Protein AF-A0A7S0A3Y8-F1 (afdb_monomer_lite)

pLDDT: mean 80.81, std 15.22, range [41.09, 98.12]

Foldseek 3Di:
DLVLVVLLVLCCCQQPVLLVVLLVCCLVVCVPVVVNVVVVVVVVVCLVPVLLPQLCVLVVVLVVLVQCLPLVSVLQSNLFLVAQFLAQVSLLSVLQVVDLVSQLSNVQVNLVVVQKHFQDSVVSSVVSNQQHDPSGGPDGSVVSSVVSVPDPRIGHDPPPAQADPVRAGWDWPTQPSNDQQPVAAQPADVVPNHHPSNRRDRQQRHSWTWIARPVVRGIHTPDRSCDPVPPPVVSVPPPVPPPPPDDPVVVVVVVVCVVCVVVSVVVVVVSSVVRSLSSCSSHPVNPVSSVVSSVVSNVSSVVSSVVSVVVPVPDDPVVVVVSSVVVVVVVCCVVCCPPPVVVVVVVVVVVVVVVVVVVVCVVVVVCPPPPPDDPDPPDPDPPPPPPPDDDDDDDDDDDDDPDDDDDDDDD

Structure (mmCIF, N/CA/C/O backbone):
data_AF-A0A7S0A3Y8-F1
#
_entry.id   AF-A0A7S0A3Y8-F1
#
loop_
_atom_sit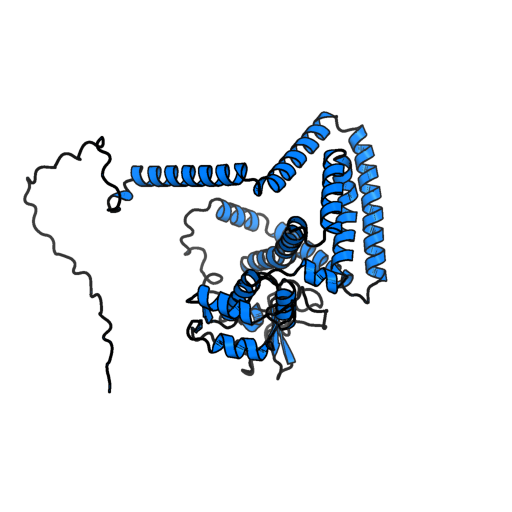e.group_PDB
_atom_site.id
_atom_site.type_symbol
_atom_site.label_atom_id
_atom_site.label_alt_id
_atom_site.label_comp_id
_atom_site.label_asym_id
_atom_site.label_entity_id
_atom_site.label_seq_id
_atom_site.pdbx_PDB_ins_code
_atom_site.Cartn_x
_atom_site.Cartn_y
_atom_site.Cartn_z
_atom_site.occupancy
_atom_site.B_iso_or_equiv
_atom_site.auth_seq_id
_atom_site.auth_comp_id
_atom_site.auth_asym_id
_atom_site.auth_atom_id
_atom_site.pdbx_PDB_model_num
ATOM 1 N N . PHE A 1 1 ? -15.590 -16.090 -10.989 1.00 58.88 1 PHE A N 1
ATOM 2 C CA . PHE A 1 1 ? -15.394 -14.821 -11.718 1.00 58.88 1 PHE A CA 1
ATOM 3 C C . PHE A 1 1 ? -15.429 -13.534 -10.873 1.00 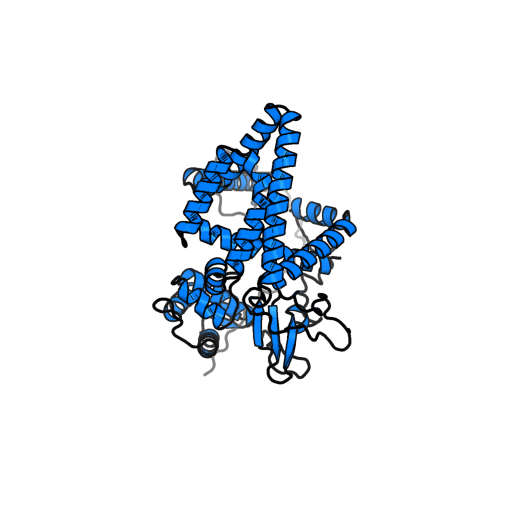58.88 1 PHE A C 1
ATOM 5 O O . PHE A 1 1 ? -14.377 -12.964 -10.626 1.00 58.88 1 PHE A O 1
ATOM 12 N N . TYR A 1 2 ? -16.585 -12.988 -10.438 1.00 64.12 2 TYR A N 1
ATOM 13 C CA . TYR A 1 2 ? -16.594 -11.677 -9.736 1.00 64.12 2 TYR A CA 1
ATOM 14 C C . TYR A 1 2 ? -15.811 -11.693 -8.420 1.00 64.12 2 TYR A C 1
ATOM 16 O O . TYR A 1 2 ? -15.168 -10.700 -8.068 1.00 64.12 2 TYR A O 1
ATOM 24 N N . GLU A 1 3 ? -15.870 -12.814 -7.703 1.00 66.25 3 GLU A N 1
ATOM 25 C CA . GLU A 1 3 ? -15.057 -13.030 -6.513 1.00 66.25 3 GLU A CA 1
ATOM 26 C C . GLU A 1 3 ? -13.569 -12.997 -6.879 1.00 66.25 3 GLU A C 1
ATOM 28 O O . GLU A 1 3 ? -12.853 -12.186 -6.296 1.00 66.25 3 GLU A O 1
ATOM 33 N N . ASP A 1 4 ? -13.141 -13.717 -7.919 1.00 67.00 4 ASP A N 1
ATOM 34 C CA . ASP A 1 4 ? -11.750 -13.752 -8.402 1.00 67.00 4 ASP A CA 1
ATOM 35 C C . ASP A 1 4 ? -11.247 -12.386 -8.865 1.00 67.00 4 ASP A C 1
ATOM 37 O O . ASP A 1 4 ? -10.203 -11.927 -8.411 1.00 67.00 4 ASP A O 1
ATOM 41 N N . ALA A 1 5 ? -12.025 -11.652 -9.663 1.00 68.38 5 ALA A N 1
ATOM 42 C CA . ALA A 1 5 ? -11.670 -10.301 -10.090 1.00 68.38 5 ALA A CA 1
ATOM 43 C C . ALA A 1 5 ? -11.571 -9.332 -8.896 1.00 68.38 5 ALA A C 1
ATOM 45 O O . ALA A 1 5 ? -10.719 -8.439 -8.859 1.00 68.38 5 ALA A O 1
ATOM 46 N N . SER A 1 6 ? -12.435 -9.493 -7.888 1.00 69.44 6 SER A N 1
ATOM 47 C CA . SER A 1 6 ? -12.376 -8.688 -6.666 1.00 69.44 6 SER A CA 1
ATOM 48 C C . SER A 1 6 ? -11.183 -9.054 -5.781 1.00 69.44 6 SER A C 1
ATOM 50 O O . SER A 1 6 ? -10.576 -8.155 -5.191 1.00 69.44 6 SER A O 1
ATOM 52 N N . GLN A 1 7 ? -10.821 -10.339 -5.731 1.00 69.56 7 GLN A N 1
ATOM 53 C CA . GLN A 1 7 ? -9.646 -10.852 -5.039 1.00 69.56 7 GLN A CA 1
ATOM 54 C C . GLN A 1 7 ? -8.373 -10.376 -5.731 1.00 69.56 7 GLN A C 1
ATOM 56 O O . GLN A 1 7 ? -7.539 -9.775 -5.063 1.00 69.56 7 GLN A O 1
ATOM 61 N N . LEU A 1 8 ? -8.264 -10.514 -7.055 1.00 73.94 8 LEU A N 1
ATOM 62 C CA . LEU A 1 8 ? -7.146 -10.009 -7.849 1.00 73.94 8 LEU A CA 1
ATOM 63 C C . LEU A 1 8 ? -7.009 -8.498 -7.678 1.00 73.94 8 LEU A C 1
ATOM 65 O O . LEU A 1 8 ? -5.931 -8.001 -7.373 1.00 73.94 8 LEU A O 1
ATOM 69 N N . LYS A 1 9 ? -8.110 -7.745 -7.772 1.00 78.38 9 LYS A N 1
ATOM 70 C CA . LYS A 1 9 ? -8.096 -6.303 -7.504 1.00 78.38 9 LYS A CA 1
ATOM 71 C C . LYS A 1 9 ? -7.597 -5.999 -6.093 1.00 78.38 9 LYS A C 1
ATOM 73 O O . LYS A 1 9 ? -6.804 -5.075 -5.917 1.00 78.38 9 LYS A O 1
ATOM 78 N N . ALA A 1 10 ? -8.082 -6.717 -5.082 1.00 71.00 10 ALA A N 1
ATOM 79 C CA . ALA A 1 10 ? -7.643 -6.529 -3.706 1.00 71.00 10 ALA A CA 1
ATOM 80 C C . ALA A 1 10 ? -6.162 -6.893 -3.539 1.00 71.00 10 ALA A C 1
ATOM 82 O O . ALA A 1 10 ? -5.443 -6.151 -2.879 1.00 71.00 10 ALA A O 1
ATOM 83 N N . MET A 1 11 ? -5.695 -7.966 -4.170 1.00 71.44 11 MET A N 1
ATOM 84 C CA . MET A 1 11 ? -4.308 -8.414 -4.154 1.00 71.44 11 MET A CA 1
ATOM 85 C C . MET A 1 11 ? -3.406 -7.387 -4.841 1.00 71.44 11 MET A C 1
ATOM 87 O O . MET A 1 11 ? -2.488 -6.875 -4.211 1.00 71.44 11 MET A O 1
ATOM 91 N N . VAL A 1 12 ? -3.711 -6.983 -6.073 1.00 76.81 12 VAL A N 1
ATOM 92 C CA . VAL A 1 12 ? -2.942 -5.981 -6.825 1.00 76.81 12 VAL A CA 1
ATOM 93 C C . VAL A 1 12 ? -2.920 -4.642 -6.089 1.00 76.81 12 VAL A C 1
ATOM 95 O O . VAL A 1 12 ? -1.854 -4.056 -5.891 1.00 76.81 12 VAL A O 1
ATOM 98 N N . LEU A 1 13 ? -4.074 -4.156 -5.620 1.00 76.56 13 LEU A N 1
ATOM 99 C CA . LEU A 1 13 ? -4.125 -2.879 -4.911 1.00 76.56 13 LEU A CA 1
ATOM 100 C C . LEU A 1 13 ? -3.394 -2.943 -3.567 1.00 76.56 13 LEU A C 1
ATOM 102 O O . LEU A 1 13 ? -2.586 -2.064 -3.281 1.00 76.56 13 LEU A O 1
ATOM 106 N N . ASN A 1 14 ? -3.665 -3.953 -2.738 1.00 72.12 14 ASN A N 1
ATOM 107 C CA . ASN A 1 14 ? -3.136 -4.022 -1.373 1.00 72.12 14 ASN A CA 1
ATOM 108 C C . ASN A 1 14 ? -1.689 -4.512 -1.304 1.00 72.12 14 ASN A C 1
ATOM 110 O O . ASN A 1 14 ? -0.964 -4.062 -0.420 1.00 72.12 14 ASN A O 1
ATOM 114 N N . CYS A 1 15 ? -1.258 -5.385 -2.216 1.00 73.44 15 CYS A N 1
ATOM 115 C CA . CYS A 1 15 ? 0.090 -5.958 -2.202 1.00 73.44 15 CYS A CA 1
ATOM 116 C C . CYS A 1 15 ? 1.084 -5.159 -3.044 1.00 73.44 15 CYS A C 1
ATOM 118 O O . CYS A 1 15 ? 2.253 -5.100 -2.676 1.00 73.44 15 CYS A O 1
ATOM 120 N N . PHE A 1 16 ? 0.643 -4.523 -4.136 1.00 78.19 16 PHE A N 1
ATOM 121 C CA . PHE A 1 16 ? 1.543 -3.794 -5.036 1.00 78.19 16 PHE A CA 1
ATOM 122 C C . PHE A 1 16 ? 1.280 -2.298 -5.027 1.00 78.19 16 PHE A C 1
ATOM 124 O O . PHE A 1 16 ? 2.162 -1.523 -4.662 1.00 78.19 16 PHE A O 1
ATOM 131 N N . ALA A 1 17 ? 0.068 -1.870 -5.390 1.00 80.50 17 ALA A N 1
ATOM 132 C CA . ALA A 1 17 ? -0.193 -0.451 -5.618 1.00 80.50 17 ALA A CA 1
ATOM 133 C C . ALA A 1 17 ? 0.019 0.378 -4.345 1.00 80.50 17 ALA A C 1
ATOM 135 O O . ALA A 1 17 ? 0.693 1.402 -4.380 1.00 80.50 17 ALA A O 1
ATOM 136 N N . TRP A 1 18 ? -0.510 -0.067 -3.205 1.00 80.56 18 TRP A N 1
ATOM 137 C CA . TRP A 1 18 ? -0.393 0.668 -1.949 1.00 80.56 18 TRP A CA 1
ATOM 138 C C . TRP A 1 18 ? 1.040 0.727 -1.391 1.00 80.56 18 TRP A C 1
ATOM 140 O O . TRP A 1 18 ? 1.461 1.824 -1.006 1.00 80.56 18 TRP A O 1
ATOM 150 N N . PRO A 1 19 ? 1.823 -0.371 -1.368 1.00 82.88 19 PRO A N 1
ATOM 151 C CA . PRO A 1 19 ? 3.247 -0.299 -1.048 1.00 82.88 19 PRO A CA 1
ATOM 152 C C . PRO A 1 19 ? 4.027 0.615 -1.991 1.00 82.88 19 PRO A C 1
ATOM 154 O O . PRO A 1 19 ? 4.775 1.461 -1.512 1.00 82.88 19 PRO A O 1
ATOM 157 N N . LEU A 1 20 ? 3.791 0.540 -3.305 1.00 85.12 20 LEU A N 1
ATOM 158 C CA . LEU A 1 20 ? 4.441 1.424 -4.281 1.00 85.12 20 LEU A CA 1
ATOM 159 C C . LEU A 1 20 ? 4.079 2.895 -4.061 1.00 85.12 20 LEU A C 1
ATOM 161 O O . LEU A 1 20 ? 4.954 3.755 -4.086 1.00 85.12 20 LEU A O 1
ATOM 165 N N . VAL A 1 21 ? 2.809 3.193 -3.781 1.00 83.88 21 VAL A N 1
ATOM 166 C CA . VAL A 1 21 ? 2.352 4.545 -3.428 1.00 83.88 21 VAL A CA 1
ATOM 167 C C . VAL A 1 21 ? 3.024 5.025 -2.140 1.00 83.88 21 VAL A C 1
ATOM 169 O O . VAL A 1 21 ? 3.420 6.185 -2.052 1.00 83.88 21 VAL A O 1
ATOM 172 N N . SER A 1 22 ? 3.194 4.144 -1.153 1.00 84.31 22 SER A N 1
ATOM 173 C CA . SER A 1 22 ? 3.863 4.474 0.112 1.00 84.31 22 SER A CA 1
ATOM 174 C C . SER A 1 22 ? 5.348 4.766 -0.099 1.00 84.31 22 SER A C 1
ATOM 176 O O . SER A 1 22 ? 5.819 5.812 0.345 1.00 84.31 22 SER A O 1
ATOM 178 N N . ILE A 1 23 ? 6.045 3.916 -0.861 1.00 89.12 23 ILE A N 1
ATOM 179 C CA . ILE A 1 23 ? 7.435 4.116 -1.295 1.00 89.12 23 ILE A CA 1
ATOM 180 C C . ILE A 1 23 ? 7.566 5.448 -2.038 1.00 89.12 23 ILE A C 1
ATOM 182 O O . ILE A 1 23 ? 8.423 6.265 -1.711 1.00 89.12 23 ILE A O 1
ATOM 186 N N . PHE A 1 24 ? 6.673 5.714 -2.991 1.00 89.00 24 PHE A N 1
ATOM 187 C CA . PHE A 1 24 ? 6.660 6.956 -3.755 1.00 89.00 24 PHE A CA 1
ATOM 188 C C . PHE A 1 24 ? 6.501 8.184 -2.852 1.00 89.00 24 PHE A C 1
ATOM 190 O O . PHE A 1 24 ? 7.293 9.121 -2.937 1.00 89.00 24 PHE A O 1
ATOM 197 N N . PHE A 1 25 ? 5.520 8.184 -1.944 1.00 85.31 25 PHE A N 1
ATOM 198 C CA . PHE A 1 25 ? 5.345 9.286 -0.999 1.00 85.31 25 PHE A CA 1
ATOM 199 C C . PHE A 1 25 ? 6.532 9.432 -0.051 1.00 85.31 25 PHE A C 1
ATOM 201 O O . PHE A 1 25 ? 6.882 10.560 0.291 1.00 85.31 25 PHE A O 1
ATOM 208 N N . TYR A 1 26 ? 7.157 8.328 0.357 1.00 86.69 26 TYR A N 1
ATOM 209 C CA . TYR A 1 26 ? 8.360 8.344 1.179 1.00 86.69 26 TYR A CA 1
ATOM 210 C C . TYR A 1 26 ? 9.498 9.092 0.471 1.00 86.69 26 TYR A C 1
ATOM 212 O O . TYR A 1 26 ? 10.024 10.054 1.035 1.00 86.69 26 TYR A O 1
ATOM 220 N N . ILE A 1 27 ? 9.780 8.736 -0.788 1.00 90.00 27 ILE A N 1
ATOM 221 C CA . ILE A 1 27 ? 10.789 9.381 -1.646 1.00 90.00 27 ILE A CA 1
ATOM 222 C C . ILE A 1 27 ? 10.461 10.865 -1.856 1.00 90.00 27 ILE A C 1
ATOM 224 O O . ILE A 1 27 ? 11.283 11.736 -1.595 1.00 90.00 27 ILE A O 1
ATOM 228 N N . VAL A 1 28 ? 9.236 11.184 -2.284 1.00 85.44 28 VAL A N 1
ATOM 229 C CA . VAL A 1 28 ? 8.835 12.571 -2.590 1.00 85.44 28 VAL A CA 1
ATOM 230 C C . VAL A 1 28 ? 8.834 13.457 -1.341 1.00 85.44 28 VAL A C 1
ATOM 232 O O . VAL A 1 28 ? 9.020 14.668 -1.438 1.00 85.44 28 VAL A O 1
ATOM 235 N N . SER A 1 29 ? 8.642 12.870 -0.158 1.00 81.94 29 SER A N 1
ATOM 236 C CA . SER A 1 29 ? 8.718 13.591 1.116 1.00 81.94 29 SER A CA 1
ATOM 237 C C . SER A 1 29 ? 10.141 13.797 1.647 1.00 81.94 29 SER A C 1
ATOM 239 O O . SER A 1 29 ? 10.277 14.377 2.721 1.00 81.94 29 SER A O 1
ATOM 241 N N . TRP A 1 30 ? 11.177 13.344 0.923 1.00 88.88 30 TRP A N 1
ATOM 242 C CA . TRP A 1 30 ? 12.592 13.471 1.300 1.00 88.88 30 TRP A CA 1
ATOM 243 C C . TRP A 1 30 ? 12.917 12.928 2.698 1.00 88.88 30 TRP A C 1
ATOM 245 O O . TRP A 1 30 ? 13.796 13.437 3.389 1.00 88.88 30 TRP A O 1
ATOM 255 N N . ARG A 1 31 ? 12.205 11.878 3.129 1.00 86.06 31 ARG A N 1
ATOM 256 C CA . ARG A 1 31 ? 12.408 11.268 4.454 1.00 86.06 31 ARG A CA 1
ATOM 257 C C . ARG A 1 31 ? 13.789 10.643 4.614 1.00 86.06 31 ARG A C 1
ATOM 259 O O . ARG A 1 31 ? 14.403 10.800 5.661 1.00 86.06 31 ARG A O 1
ATOM 266 N N . ASP A 1 32 ? 14.267 9.982 3.567 1.00 90.75 32 ASP A N 1
ATOM 267 C CA . ASP A 1 32 ? 15.661 9.570 3.417 1.00 90.75 32 ASP A CA 1
ATOM 268 C C . ASP A 1 32 ? 16.270 10.431 2.306 1.00 90.75 32 ASP A C 1
ATOM 270 O O . ASP A 1 32 ? 15.974 10.251 1.117 1.00 90.75 32 ASP A O 1
ATOM 274 N N . PHE A 1 33 ? 17.080 11.412 2.706 1.00 90.44 33 PHE A N 1
ATOM 275 C CA . PHE A 1 33 ? 17.728 12.340 1.783 1.00 90.44 33 PHE A CA 1
ATOM 276 C C . PHE A 1 33 ? 18.646 11.607 0.797 1.00 90.44 33 PHE A C 1
ATOM 278 O O . PHE A 1 33 ? 18.674 11.956 -0.384 1.00 90.44 33 PHE A O 1
ATOM 285 N N . ALA A 1 34 ? 19.346 10.558 1.238 1.00 93.50 34 ALA A N 1
ATOM 286 C CA . ALA A 1 34 ? 20.261 9.802 0.389 1.00 93.50 34 ALA A CA 1
ATOM 287 C C . ALA A 1 34 ? 19.489 8.996 -0.664 1.00 93.50 34 ALA A C 1
ATOM 289 O O . ALA A 1 34 ? 19.817 9.048 -1.846 1.00 93.50 34 ALA A 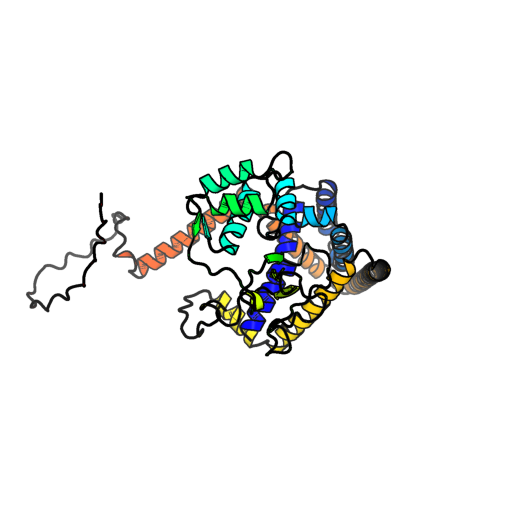O 1
ATOM 290 N N . LEU A 1 35 ? 18.413 8.310 -0.264 1.00 92.62 35 LEU A N 1
ATOM 291 C CA . LEU A 1 35 ? 17.559 7.573 -1.202 1.00 92.62 35 LEU A CA 1
ATOM 292 C C . LEU A 1 35 ? 16.905 8.505 -2.231 1.00 92.62 35 LEU A C 1
ATOM 294 O O . LEU A 1 35 ? 16.888 8.205 -3.424 1.00 92.62 35 LEU A O 1
ATOM 298 N N . SER A 1 36 ? 16.377 9.639 -1.770 1.00 91.94 36 SER A N 1
ATOM 299 C CA . SER A 1 36 ? 15.648 10.587 -2.619 1.00 91.94 36 SER A CA 1
ATOM 300 C C . SER A 1 36 ? 16.576 11.296 -3.607 1.00 91.94 36 SER A C 1
ATOM 302 O O . SER A 1 36 ? 16.244 11.416 -4.786 1.00 91.94 36 SER A O 1
ATOM 304 N N . SER A 1 37 ? 17.769 11.699 -3.159 1.00 89.00 37 SER A N 1
ATOM 305 C CA . SER A 1 37 ? 18.792 12.287 -4.033 1.00 89.00 37 SER A CA 1
ATOM 306 C C . SER A 1 37 ? 19.358 11.274 -5.031 1.00 89.00 37 SER A C 1
ATOM 308 O O . SER A 1 37 ? 19.509 11.620 -6.199 1.00 89.00 37 SER A O 1
ATOM 310 N N . ALA A 1 38 ? 19.588 10.018 -4.629 1.00 92.56 38 ALA A N 1
ATOM 311 C CA . ALA A 1 38 ? 20.020 8.957 -5.540 1.00 92.56 38 ALA A CA 1
ATOM 312 C C . ALA A 1 38 ? 18.974 8.664 -6.627 1.00 92.56 38 ALA A C 1
ATOM 314 O O . ALA A 1 38 ? 19.322 8.544 -7.799 1.00 92.56 38 ALA A O 1
ATOM 315 N N . LEU A 1 39 ? 17.688 8.605 -6.264 1.00 92.19 39 LEU A N 1
ATOM 316 C CA . LEU A 1 39 ? 16.588 8.451 -7.220 1.00 92.19 39 LEU A CA 1
ATOM 317 C C . LEU A 1 39 ? 16.474 9.637 -8.175 1.00 92.19 39 LEU A C 1
ATOM 319 O O . LEU A 1 39 ? 16.239 9.436 -9.363 1.00 92.19 39 LEU A O 1
ATOM 323 N N . LEU A 1 40 ? 16.662 10.860 -7.677 1.00 88.38 40 LEU A N 1
ATOM 324 C CA . LEU A 1 40 ? 16.666 12.056 -8.513 1.00 88.38 40 LEU A CA 1
ATOM 325 C C . LEU A 1 40 ? 17.863 12.066 -9.472 1.00 88.38 40 LEU A C 1
ATOM 327 O O . LEU A 1 40 ? 17.689 12.348 -10.653 1.00 88.38 40 LEU A O 1
ATOM 331 N N . ALA A 1 41 ? 19.060 11.723 -8.993 1.00 91.88 41 ALA A N 1
ATOM 332 C CA . ALA A 1 41 ? 20.259 11.612 -9.818 1.00 91.88 41 ALA A CA 1
ATOM 333 C C . ALA A 1 41 ? 20.112 10.514 -10.882 1.00 91.88 41 ALA A C 1
ATOM 335 O O . ALA A 1 41 ? 20.428 10.744 -12.048 1.00 91.88 41 ALA A O 1
ATOM 336 N N . TYR A 1 42 ? 19.566 9.354 -10.509 1.00 92.62 42 TYR A N 1
ATOM 337 C CA . TYR A 1 42 ? 19.230 8.294 -11.455 1.00 92.62 42 TYR A CA 1
ATOM 338 C C . TYR A 1 42 ? 18.193 8.763 -12.482 1.00 92.62 42 TYR A C 1
ATOM 340 O O . TYR A 1 42 ? 18.364 8.530 -13.674 1.00 92.62 42 TYR A O 1
ATOM 348 N N . TRP A 1 43 ? 17.143 9.463 -12.044 1.00 88.88 43 TRP A N 1
ATOM 349 C CA . TRP A 1 43 ? 16.135 10.022 -12.940 1.00 88.88 43 TRP A CA 1
ATOM 350 C C . TRP A 1 43 ? 16.755 11.014 -13.937 1.00 88.88 43 TRP A C 1
ATOM 352 O O . TRP A 1 43 ? 16.463 10.955 -15.126 1.00 88.88 43 TRP A O 1
ATOM 362 N N . LEU A 1 44 ? 17.664 11.884 -13.485 1.00 88.88 44 LEU A N 1
ATOM 363 C CA . LEU A 1 44 ? 18.415 12.789 -14.360 1.00 88.88 44 LEU A CA 1
ATOM 364 C C . LEU A 1 44 ? 19.301 12.025 -15.353 1.00 88.88 44 LEU A C 1
ATOM 366 O O . LEU A 1 44 ? 19.311 12.361 -16.535 1.00 88.88 44 LEU A O 1
ATOM 370 N N . ALA A 1 45 ? 19.996 10.978 -14.903 1.00 91.19 45 ALA A N 1
ATOM 371 C CA . ALA A 1 45 ? 20.772 10.111 -15.786 1.00 91.19 45 ALA A CA 1
ATOM 372 C C . ALA A 1 45 ? 19.876 9.437 -16.836 1.00 91.19 45 ALA A C 1
ATOM 374 O O . ALA A 1 45 ? 20.245 9.376 -18.003 1.00 91.19 45 ALA A O 1
ATOM 375 N N . PHE A 1 46 ? 18.673 9.008 -16.459 1.00 88.00 46 PHE A N 1
ATOM 376 C CA . PHE A 1 46 ? 17.692 8.459 -17.390 1.00 88.00 46 PHE A CA 1
ATOM 377 C C . PHE A 1 46 ? 17.210 9.497 -18.419 1.00 88.00 46 PHE A C 1
ATOM 379 O O . PHE A 1 46 ? 17.113 9.181 -19.603 1.00 88.00 46 PHE A O 1
ATOM 386 N N . CYS A 1 47 ? 16.982 10.748 -18.013 1.00 83.94 47 CYS A N 1
ATOM 387 C CA . CYS A 1 47 ? 16.648 11.827 -18.948 1.00 83.94 47 CYS A CA 1
ATOM 388 C C . CYS A 1 47 ? 17.766 12.085 -19.977 1.00 83.94 47 CYS A C 1
ATOM 390 O O . CYS A 1 47 ? 17.476 12.414 -21.126 1.00 83.94 47 CYS A O 1
ATOM 392 N N . LEU A 1 48 ? 19.034 11.939 -19.576 1.00 88.44 48 LEU A N 1
ATOM 393 C CA . LEU A 1 48 ? 20.200 12.125 -20.450 1.00 88.44 48 LEU A CA 1
ATOM 394 C C . LEU A 1 48 ? 20.486 10.888 -21.321 1.00 88.44 48 LEU A C 1
ATOM 396 O O . LEU A 1 48 ? 20.860 11.015 -22.489 1.00 88.44 48 LEU A O 1
ATOM 400 N N . TRP A 1 49 ? 20.273 9.692 -20.773 1.00 90.75 49 TRP A N 1
ATOM 401 C CA . TRP A 1 49 ? 20.564 8.401 -21.397 1.00 90.75 49 TRP A CA 1
ATOM 402 C C . TRP A 1 49 ? 19.382 7.435 -21.228 1.00 90.75 49 TRP A C 1
ATOM 404 O O . TRP A 1 49 ? 19.438 6.492 -20.437 1.00 90.75 49 TRP A O 1
ATOM 414 N N . PRO A 1 50 ? 18.298 7.623 -21.998 1.00 86.06 50 PRO A N 1
ATOM 415 C CA . PRO A 1 50 ? 17.069 6.847 -21.829 1.00 86.06 50 PRO A CA 1
ATOM 416 C C . PRO A 1 50 ? 17.227 5.365 -22.169 1.00 86.06 50 PRO A C 1
ATOM 418 O O . PRO A 1 50 ? 16.434 4.546 -21.710 1.00 86.06 50 PRO A O 1
ATOM 421 N N . TYR A 1 51 ? 18.283 5.016 -22.906 1.00 86.00 51 TYR A N 1
ATOM 422 C CA . TYR A 1 51 ? 18.650 3.628 -23.171 1.00 86.00 51 TYR A CA 1
ATOM 423 C C . TYR A 1 51 ? 19.160 2.878 -21.928 1.00 86.00 51 TYR A C 1
ATOM 425 O O . TYR A 1 51 ? 19.432 1.689 -21.967 1.00 86.00 51 TYR A O 1
ATOM 433 N N . LEU A 1 52 ? 19.340 3.561 -20.795 1.00 90.50 52 LEU A N 1
ATOM 434 C CA . LEU A 1 52 ? 19.675 2.899 -19.537 1.00 90.50 52 LEU A CA 1
ATOM 435 C C . LEU A 1 52 ? 18.438 2.376 -18.804 1.00 90.50 52 LEU A C 1
ATOM 437 O O . LEU A 1 52 ? 18.594 1.639 -17.833 1.00 90.50 52 LEU A O 1
ATOM 441 N N . LEU A 1 53 ? 17.215 2.713 -19.228 1.00 88.12 53 LEU A N 1
ATOM 442 C CA . LEU A 1 53 ? 16.007 2.322 -18.495 1.00 88.12 53 LEU A CA 1
ATOM 443 C C . LEU A 1 53 ? 15.796 0.819 -18.486 1.00 88.12 53 LEU A C 1
ATOM 445 O O . LEU A 1 53 ? 15.781 0.212 -17.419 1.00 88.12 53 LEU A O 1
ATOM 449 N N . LEU A 1 54 ? 15.638 0.228 -19.671 1.00 89.00 54 LEU A N 1
ATOM 450 C CA . LEU A 1 54 ? 15.311 -1.185 -19.811 1.00 89.00 54 LEU A CA 1
ATOM 451 C C . LEU A 1 54 ? 16.361 -2.079 -19.124 1.00 89.00 54 LEU A C 1
ATOM 453 O O . LEU A 1 54 ? 15.962 -2.940 -18.338 1.00 89.00 54 LEU A O 1
ATOM 457 N N . PRO A 1 55 ? 17.678 -1.836 -19.285 1.00 94.94 55 PRO A N 1
ATOM 458 C CA . PRO A 1 55 ? 18.703 -2.651 -18.656 1.00 94.94 55 PRO A CA 1
ATOM 459 C C . PRO A 1 55 ? 18.749 -2.465 -17.141 1.00 94.94 55 PRO A C 1
ATOM 461 O O . PRO A 1 55 ? 19.144 -3.381 -16.435 1.00 94.94 55 PRO A O 1
ATOM 464 N N . THR A 1 56 ? 18.334 -1.319 -16.595 1.00 94.88 56 THR A N 1
ATOM 465 C CA . THR A 1 56 ? 18.388 -1.082 -15.140 1.00 94.88 56 THR A CA 1
ATOM 466 C C . THR A 1 56 ? 17.125 -1.517 -14.393 1.00 94.88 56 THR A C 1
ATOM 468 O O . THR A 1 56 ? 17.163 -1.593 -13.165 1.00 94.88 56 THR A O 1
ATOM 471 N N . LEU A 1 57 ? 16.030 -1.869 -15.080 1.00 91.50 57 LEU A N 1
ATOM 472 C CA . LEU A 1 57 ? 14.794 -2.336 -14.430 1.00 91.50 57 LEU A CA 1
ATOM 473 C C . LEU A 1 57 ? 15.004 -3.548 -13.497 1.00 91.50 57 LEU A C 1
ATOM 475 O O . LEU A 1 57 ? 14.535 -3.486 -12.356 1.00 91.50 57 LEU A O 1
ATOM 479 N N . PRO A 1 58 ? 15.730 -4.619 -13.887 1.00 95.19 58 PRO A N 1
ATOM 480 C CA . PRO A 1 58 ? 15.988 -5.733 -12.972 1.00 95.19 58 PRO A CA 1
ATOM 481 C C . PRO A 1 58 ? 16.810 -5.318 -11.742 1.00 95.19 58 PRO A C 1
ATOM 483 O O . PRO A 1 58 ? 16.513 -5.758 -10.627 1.00 95.19 58 PRO A O 1
ATOM 486 N N . LEU A 1 59 ? 17.797 -4.425 -11.910 1.00 95.00 59 LEU A N 1
ATOM 487 C CA . LEU A 1 59 ? 18.576 -3.870 -10.794 1.00 95.00 59 LEU A CA 1
ATOM 488 C C . LEU A 1 59 ? 17.702 -3.060 -9.836 1.00 95.00 59 LEU A C 1
ATOM 490 O O . LEU A 1 59 ? 17.891 -3.157 -8.627 1.00 95.00 59 LEU A O 1
ATOM 494 N N . TRP A 1 60 ? 16.719 -2.309 -10.340 1.00 93.56 60 TRP A N 1
ATOM 495 C CA . TRP A 1 60 ? 15.739 -1.626 -9.492 1.00 93.56 60 TRP A CA 1
ATOM 496 C C . TRP A 1 60 ? 14.895 -2.602 -8.683 1.00 93.56 60 TRP A C 1
ATOM 498 O O . TRP A 1 60 ? 14.684 -2.378 -7.491 1.00 93.56 60 TRP A O 1
ATOM 508 N N . GLY A 1 61 ? 14.457 -3.702 -9.300 1.00 91.31 61 GLY A N 1
ATOM 509 C CA . GLY A 1 61 ? 13.786 -4.791 -8.592 1.00 91.31 61 GLY A CA 1
ATOM 510 C C . GLY A 1 61 ? 14.649 -5.338 -7.452 1.00 91.31 61 GLY A C 1
ATOM 511 O O . GLY A 1 61 ? 14.200 -5.385 -6.306 1.00 91.31 61 GLY A O 1
ATOM 512 N N . ALA A 1 62 ? 15.914 -5.663 -7.738 1.00 94.38 62 ALA A N 1
ATOM 513 C CA . ALA A 1 62 ? 16.871 -6.143 -6.740 1.00 94.38 62 ALA A CA 1
ATOM 514 C C . ALA A 1 62 ? 17.131 -5.113 -5.626 1.00 94.38 62 ALA A C 1
ATOM 516 O O . ALA A 1 62 ? 17.119 -5.464 -4.447 1.00 94.38 62 ALA A O 1
ATOM 517 N N . PHE A 1 63 ? 17.307 -3.839 -5.980 1.00 94.94 63 PHE A N 1
ATOM 518 C CA . PHE A 1 63 ? 17.518 -2.744 -5.037 1.00 94.94 63 PHE A CA 1
ATOM 519 C C . PHE A 1 63 ? 16.345 -2.596 -4.064 1.00 94.94 63 PHE A C 1
ATOM 521 O O . PHE A 1 63 ? 16.550 -2.536 -2.849 1.00 94.94 63 PHE A O 1
ATOM 528 N N . TRP A 1 64 ? 15.110 -2.567 -4.576 1.00 92.62 64 TRP A N 1
ATOM 529 C CA . TRP A 1 64 ? 13.923 -2.451 -3.731 1.00 92.62 64 TRP A CA 1
ATOM 530 C C . TRP A 1 64 ? 13.712 -3.693 -2.871 1.00 92.62 64 TRP A C 1
ATOM 532 O O . TRP A 1 64 ? 13.409 -3.549 -1.691 1.00 92.62 64 TRP A O 1
ATOM 542 N N . LEU A 1 65 ? 13.932 -4.898 -3.406 1.00 91.56 65 LEU A N 1
ATOM 543 C CA . LEU A 1 65 ? 13.876 -6.136 -2.621 1.00 91.56 65 LEU A CA 1
ATOM 544 C C . LEU A 1 65 ? 14.901 -6.130 -1.483 1.00 91.56 65 LEU A C 1
ATOM 546 O O . LEU A 1 65 ? 14.549 -6.417 -0.340 1.00 91.56 65 LEU A O 1
ATOM 550 N N . HIS A 1 66 ? 16.136 -5.715 -1.766 1.00 93.88 66 HIS A N 1
ATOM 551 C CA . HIS A 1 66 ? 17.181 -5.573 -0.758 1.00 93.88 66 HIS A CA 1
ATOM 552 C C . HIS A 1 66 ? 16.791 -4.560 0.328 1.00 93.88 66 HIS A C 1
ATOM 554 O O . HIS A 1 66 ? 16.913 -4.845 1.519 1.00 93.88 66 HIS A O 1
ATOM 560 N N . ARG A 1 67 ? 16.252 -3.396 -0.060 1.00 92.94 67 ARG A N 1
ATOM 561 C CA . ARG A 1 67 ? 15.768 -2.380 0.890 1.00 92.94 67 ARG A CA 1
ATOM 562 C C . ARG A 1 67 ? 14.578 -2.860 1.721 1.00 92.94 67 ARG A C 1
ATOM 564 O O . ARG A 1 67 ? 14.505 -2.527 2.898 1.00 92.94 67 ARG A O 1
ATOM 571 N N . LEU A 1 68 ? 13.672 -3.640 1.134 1.00 90.25 68 LEU A N 1
ATOM 572 C CA . LEU A 1 68 ? 12.511 -4.210 1.823 1.00 90.25 68 LEU A CA 1
ATOM 573 C C . LEU A 1 68 ? 12.871 -5.383 2.750 1.00 90.25 68 LEU A C 1
ATOM 575 O O . LEU A 1 68 ? 12.061 -5.727 3.611 1.00 90.25 68 LEU A O 1
ATOM 579 N N . ARG A 1 69 ? 14.053 -5.991 2.592 1.00 90.56 69 ARG A N 1
ATOM 580 C CA . ARG A 1 69 ? 14.557 -7.060 3.469 1.00 90.56 69 ARG A CA 1
ATOM 581 C C . ARG A 1 69 ? 15.036 -6.532 4.826 1.00 90.56 69 ARG A C 1
ATOM 583 O O . ARG A 1 69 ? 14.901 -7.229 5.830 1.00 90.56 69 ARG A O 1
ATOM 590 N N . ASP A 1 70 ? 15.566 -5.310 4.882 1.00 90.62 70 ASP A N 1
ATOM 591 C CA . ASP A 1 70 ? 15.908 -4.649 6.147 1.00 90.62 70 ASP A CA 1
ATOM 592 C C . ASP A 1 70 ? 14.626 -4.208 6.867 1.00 90.62 70 ASP A C 1
ATOM 594 O O . ASP A 1 70 ? 13.943 -3.284 6.430 1.00 90.62 70 ASP A O 1
ATOM 598 N N . ARG A 1 71 ? 14.290 -4.866 7.983 1.00 83.88 71 ARG A N 1
ATOM 599 C CA . ARG A 1 71 ? 13.032 -4.638 8.712 1.00 83.88 71 ARG A CA 1
ATOM 600 C C . ARG A 1 71 ? 12.875 -3.208 9.214 1.00 83.88 71 ARG A C 1
ATOM 602 O O . ARG A 1 71 ? 11.768 -2.677 9.143 1.00 83.88 71 ARG A O 1
ATOM 609 N N . GLY A 1 72 ? 13.951 -2.595 9.710 1.00 86.25 72 GLY A N 1
ATOM 610 C CA . GLY A 1 72 ? 13.887 -1.231 10.237 1.00 86.25 72 GLY A CA 1
ATOM 611 C C . GLY A 1 72 ? 13.484 -0.260 9.133 1.00 86.25 72 GLY A C 1
ATOM 612 O O . GLY A 1 72 ? 12.476 0.438 9.231 1.00 86.25 72 GLY A O 1
ATOM 613 N N . ARG A 1 73 ? 14.202 -0.328 8.008 1.00 88.31 73 ARG A N 1
ATOM 614 C CA . ARG A 1 73 ? 13.942 0.519 6.838 1.00 88.31 73 ARG A CA 1
ATOM 615 C C . ARG A 1 73 ? 12.633 0.183 6.136 1.00 88.31 73 ARG A C 1
ATOM 617 O O . ARG A 1 73 ? 11.952 1.088 5.667 1.00 88.31 73 ARG A O 1
ATOM 624 N N . CYS A 1 74 ? 12.270 -1.094 6.055 1.00 87.81 74 CYS A N 1
ATOM 625 C CA . CYS A 1 74 ? 11.023 -1.546 5.445 1.00 87.81 74 CYS A CA 1
ATOM 626 C C . CYS A 1 74 ? 9.814 -0.970 6.186 1.00 87.81 74 CYS A C 1
ATOM 628 O O . CYS A 1 74 ? 8.902 -0.440 5.551 1.00 87.81 74 CYS A O 1
ATOM 630 N N . ASN A 1 75 ? 9.845 -0.987 7.522 1.00 85.44 75 ASN A N 1
ATOM 631 C CA . ASN A 1 75 ? 8.799 -0.376 8.332 1.00 85.44 75 ASN A CA 1
ATOM 632 C C . ASN A 1 75 ? 8.695 1.125 8.070 1.00 85.44 75 ASN A C 1
ATOM 634 O O . ASN A 1 75 ? 7.593 1.600 7.820 1.00 85.44 75 ASN A O 1
ATOM 638 N N . ASP A 1 76 ? 9.812 1.852 8.028 1.00 87.56 76 ASP A N 1
ATOM 639 C CA . ASP A 1 76 ? 9.809 3.293 7.743 1.00 87.56 76 ASP A CA 1
ATOM 640 C C . ASP A 1 76 ? 9.299 3.623 6.332 1.00 87.56 76 ASP A C 1
ATOM 642 O O . ASP A 1 76 ? 8.555 4.591 6.135 1.00 87.56 76 ASP A O 1
ATOM 646 N N . LEU A 1 77 ? 9.677 2.801 5.351 1.00 89.38 77 LEU A N 1
ATOM 647 C CA . LEU A 1 77 ? 9.319 2.944 3.941 1.00 89.38 77 LEU A CA 1
ATOM 648 C C . LEU A 1 77 ? 7.829 2.659 3.696 1.00 89.38 77 LEU A C 1
ATOM 650 O O . LEU A 1 77 ? 7.174 3.347 2.913 1.00 89.38 77 LEU A O 1
ATOM 654 N N . LEU A 1 78 ? 7.287 1.655 4.387 1.00 86.81 78 LEU A N 1
ATOM 655 C CA . LEU A 1 78 ? 5.892 1.226 4.286 1.00 86.81 78 LEU A CA 1
ATOM 656 C C . LEU A 1 78 ? 4.984 1.862 5.353 1.00 86.81 78 LEU A C 1
ATOM 658 O O . LEU A 1 78 ? 3.790 1.539 5.408 1.00 86.81 78 LEU A O 1
ATOM 662 N N . ALA A 1 79 ? 5.517 2.759 6.189 1.00 87.38 79 ALA A N 1
ATOM 663 C CA . ALA A 1 79 ? 4.771 3.469 7.218 1.00 87.38 79 ALA A CA 1
ATOM 664 C C . ALA A 1 7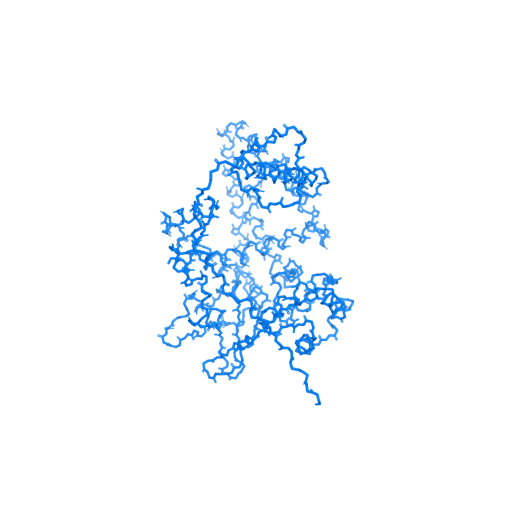9 ? 3.809 4.487 6.590 1.00 87.38 79 ALA A C 1
ATOM 666 O O . ALA A 1 79 ? 4.130 5.661 6.361 1.00 87.38 79 ALA A O 1
ATOM 667 N N . HIS A 1 80 ? 2.584 4.032 6.345 1.00 88.06 80 HIS A N 1
ATOM 668 C CA . HIS A 1 80 ? 1.498 4.849 5.824 1.00 88.06 80 HIS A CA 1
ATOM 669 C C . HIS A 1 80 ? 0.218 4.610 6.628 1.00 88.06 80 HIS A C 1
ATOM 671 O O . HIS A 1 80 ? -0.176 3.483 6.906 1.00 88.06 80 HIS A O 1
ATOM 677 N N . GLU A 1 81 ? -0.503 5.683 6.954 1.00 89.56 81 GLU A N 1
ATOM 678 C CA . GLU A 1 81 ? -1.744 5.640 7.732 1.00 89.56 81 GLU A CA 1
ATOM 679 C C . GLU A 1 81 ? -2.864 4.770 7.137 1.00 89.56 81 GLU A C 1
ATOM 681 O O . GLU A 1 81 ? -3.782 4.400 7.867 1.00 89.56 81 GLU A O 1
ATOM 686 N N . GLN A 1 82 ? -2.821 4.439 5.839 1.00 85.06 82 GLN A N 1
ATOM 687 C CA . GLN A 1 82 ? -3.831 3.624 5.149 1.00 85.06 82 GLN A CA 1
ATOM 688 C C . GLN A 1 82 ? -3.479 2.137 5.094 1.00 85.06 82 GLN A C 1
ATOM 690 O O . GLN A 1 82 ? -4.375 1.309 4.937 1.00 85.06 82 GLN A O 1
ATOM 695 N N . THR A 1 83 ? -2.203 1.791 5.246 1.00 81.62 83 THR A N 1
ATOM 696 C CA . THR A 1 83 ? -1.708 0.418 5.088 1.00 81.62 83 THR A CA 1
ATOM 697 C C . THR A 1 83 ? -1.145 -0.141 6.379 1.00 81.62 83 THR A C 1
ATOM 699 O O . THR A 1 83 ? -1.244 -1.349 6.579 1.00 81.62 83 THR A O 1
ATOM 702 N N . ALA A 1 84 ? -0.654 0.723 7.277 1.00 88.19 84 ALA A N 1
ATOM 703 C CA . ALA A 1 84 ? -0.092 0.327 8.560 1.00 88.19 84 ALA A CA 1
ATOM 704 C C . ALA A 1 84 ? -1.043 -0.644 9.279 1.00 88.19 84 ALA A C 1
ATOM 706 O O . ALA A 1 84 ? -2.274 -0.430 9.242 1.00 88.19 84 ALA A O 1
ATOM 707 N N . PRO A 1 85 ? -0.496 -1.713 9.884 1.00 87.81 85 PRO A N 1
ATOM 708 C CA . PRO A 1 85 ? -1.292 -2.758 10.503 1.00 87.81 85 PRO A CA 1
ATOM 709 C C . PRO A 1 85 ? -2.079 -2.174 11.680 1.00 87.81 85 PRO A C 1
ATOM 711 O O . PRO A 1 85 ? -1.667 -1.201 12.302 1.00 87.81 85 PRO A O 1
ATOM 714 N N . LEU A 1 86 ? -3.256 -2.721 11.966 1.00 91.62 86 LEU A N 1
ATOM 715 C CA . LEU A 1 86 ? -4.092 -2.280 13.089 1.00 91.62 86 LEU A CA 1
ATOM 716 C C . LEU A 1 86 ? -3.719 -3.073 14.352 1.00 91.62 86 LEU A C 1
ATOM 718 O O . LEU A 1 86 ? -4.563 -3.736 14.949 1.00 91.62 86 LEU A O 1
ATOM 722 N N . THR A 1 87 ? -2.431 -3.055 14.688 1.00 91.12 87 THR A N 1
ATOM 723 C CA . THR A 1 87 ? -1.809 -3.758 15.819 1.00 91.12 87 THR A CA 1
ATOM 724 C C . THR A 1 87 ? -0.906 -2.807 16.599 1.00 91.12 87 THR A C 1
ATOM 726 O O . THR A 1 87 ? -0.726 -1.651 16.208 1.00 91.12 87 THR A O 1
ATOM 729 N N . GLU A 1 88 ? -0.306 -3.295 17.685 1.00 92.94 88 GLU A N 1
ATOM 730 C CA . GLU A 1 88 ? 0.675 -2.539 18.466 1.00 92.94 88 GLU A CA 1
ATOM 731 C C . GLU A 1 88 ? 1.887 -2.102 17.628 1.00 92.94 88 GLU A C 1
ATOM 733 O O . GLU A 1 88 ? 2.320 -0.957 17.728 1.00 92.94 88 GLU A O 1
ATOM 738 N N . ASP A 1 89 ? 2.383 -2.952 16.727 1.00 90.50 89 ASP A N 1
ATOM 739 C CA . ASP A 1 89 ? 3.492 -2.580 15.841 1.00 90.50 89 ASP A CA 1
ATOM 740 C C . ASP A 1 89 ? 3.101 -1.466 14.871 1.00 90.50 89 ASP A C 1
ATOM 742 O O . ASP A 1 89 ? 3.889 -0.563 14.607 1.00 90.50 89 ASP A O 1
ATOM 746 N N . GLY A 1 90 ? 1.858 -1.474 14.385 1.00 92.00 90 GLY A N 1
ATOM 747 C CA . GLY A 1 90 ? 1.341 -0.386 13.561 1.00 92.00 90 GLY A CA 1
ATOM 748 C C . GLY A 1 90 ? 1.162 0.917 14.335 1.00 92.00 90 GLY A C 1
ATOM 749 O O . GLY A 1 90 ? 1.407 1.991 13.785 1.00 92.00 90 GLY A O 1
ATOM 750 N N . LEU A 1 91 ? 0.798 0.830 15.618 1.00 95.38 91 LEU A N 1
ATOM 751 C CA . LEU A 1 91 ? 0.765 1.981 16.515 1.00 95.38 91 LEU A CA 1
ATOM 752 C C . LEU A 1 91 ? 2.169 2.574 16.692 1.00 95.38 91 LEU A C 1
ATOM 754 O O . LEU A 1 91 ? 2.338 3.774 16.480 1.00 95.38 91 LEU A O 1
ATOM 758 N N . ARG A 1 92 ? 3.175 1.745 17.009 1.00 94.50 92 ARG A N 1
ATOM 759 C CA . ARG A 1 92 ? 4.584 2.171 17.126 1.00 94.50 92 ARG A CA 1
ATOM 760 C C . ARG A 1 92 ? 5.095 2.778 15.818 1.00 94.50 92 ARG A C 1
ATOM 762 O O . ARG A 1 92 ? 5.638 3.879 15.817 1.00 94.50 92 ARG A O 1
ATOM 769 N N . MET A 1 93 ? 4.826 2.116 14.693 1.00 92.38 93 MET A N 1
ATOM 770 C CA . MET A 1 93 ? 5.194 2.576 13.351 1.00 92.38 93 MET A CA 1
ATOM 771 C C . MET A 1 93 ? 4.601 3.946 13.013 1.00 92.38 93 MET A C 1
ATOM 773 O O . MET A 1 93 ? 5.251 4.753 12.361 1.00 92.38 93 MET A O 1
ATOM 777 N N . LEU A 1 94 ? 3.364 4.240 13.421 1.00 94.81 94 LEU A N 1
ATOM 778 C CA . LEU A 1 94 ? 2.778 5.559 13.175 1.00 94.81 94 LEU A CA 1
ATOM 779 C C . LEU A 1 94 ? 3.154 6.604 14.217 1.00 94.81 94 LEU A C 1
ATOM 781 O O . LEU A 1 94 ? 3.188 7.790 13.879 1.00 94.81 94 LEU A O 1
ATOM 785 N N . ALA A 1 95 ? 3.444 6.190 15.449 1.00 96.12 95 ALA A N 1
ATOM 786 C CA . ALA A 1 95 ? 3.988 7.072 16.469 1.00 96.12 95 ALA A CA 1
ATOM 787 C C . ALA A 1 95 ? 5.353 7.618 16.021 1.00 96.12 95 ALA A C 1
ATOM 789 O O . ALA A 1 95 ? 5.558 8.835 16.088 1.00 96.12 95 ALA A O 1
ATOM 790 N N . SER A 1 96 ? 6.210 6.769 15.435 1.00 93.56 96 SER A N 1
ATOM 791 C CA . SER A 1 96 ? 7.543 7.157 14.946 1.00 93.56 96 SER A CA 1
ATOM 792 C C . SER A 1 96 ? 7.488 8.218 13.842 1.00 93.56 96 SER A C 1
ATOM 794 O O . SER A 1 96 ? 8.377 9.061 13.733 1.00 93.56 96 SER A O 1
ATOM 796 N N . LEU A 1 97 ? 6.389 8.275 13.078 1.00 91.69 97 LEU A N 1
ATOM 797 C CA . LEU A 1 97 ? 6.178 9.307 12.059 1.00 91.69 97 LEU A CA 1
ATOM 798 C C . LEU A 1 97 ? 5.911 10.706 12.629 1.00 91.69 97 LEU A C 1
ATOM 800 O O . LEU A 1 97 ? 5.847 11.656 11.842 1.00 91.69 97 LEU A O 1
ATOM 804 N N . ARG A 1 98 ? 5.681 10.833 13.945 1.00 95.19 98 ARG A N 1
ATOM 805 C CA . ARG A 1 98 ? 5.414 12.092 14.669 1.00 95.19 98 ARG A CA 1
ATOM 806 C C . ARG A 1 98 ? 4.318 12.954 14.030 1.00 95.19 98 ARG A C 1
ATOM 808 O O . ARG A 1 98 ? 4.333 14.179 14.120 1.00 95.19 98 ARG A O 1
ATOM 815 N N . SER A 1 99 ? 3.352 12.324 13.360 1.00 94.62 99 SER A N 1
ATOM 816 C CA . SER A 1 99 ? 2.319 13.020 12.593 1.00 94.62 99 SER A CA 1
ATOM 817 C C . SER A 1 99 ? 0.927 12.725 13.135 1.00 94.62 99 SER A C 1
ATOM 819 O O . SER A 1 99 ? 0.302 11.724 12.781 1.00 94.62 99 SER A O 1
ATOM 821 N N . THR A 1 100 ? 0.386 13.671 13.903 1.00 97.00 100 THR A N 1
ATOM 822 C CA . THR A 1 100 ? -0.967 13.598 14.475 1.00 97.00 100 THR A CA 1
ATOM 823 C C . THR A 1 100 ? -2.042 13.372 13.411 1.00 97.00 100 THR A C 1
ATOM 825 O O . THR A 1 100 ? -2.987 12.613 13.614 1.00 97.00 100 THR A O 1
ATOM 828 N N . LYS A 1 101 ? -1.892 13.985 12.227 1.00 95.94 101 LYS A N 1
ATOM 829 C CA . LYS A 1 101 ? -2.835 13.804 11.113 1.00 95.94 101 LYS A CA 1
ATOM 830 C C . LYS A 1 101 ? -2.856 12.355 10.620 1.00 95.94 101 LYS A C 1
ATOM 832 O O . LYS A 1 101 ? -3.938 11.823 10.381 1.00 95.94 101 LYS A O 1
ATOM 837 N N . ARG A 1 102 ? -1.684 11.732 10.457 1.00 94.69 102 ARG A N 1
ATOM 838 C CA . ARG A 1 102 ? -1.565 10.336 10.010 1.00 94.69 102 ARG A CA 1
ATOM 839 C C . ARG A 1 102 ? -2.080 9.379 11.082 1.00 94.69 102 ARG A C 1
ATOM 841 O O . ARG A 1 102 ? -2.882 8.502 10.768 1.00 94.69 102 ARG A O 1
ATOM 848 N N . MET A 1 103 ? -1.722 9.625 12.344 1.00 97.31 103 MET A N 1
ATOM 849 C CA . MET A 1 103 ? -2.234 8.865 13.484 1.00 97.31 103 MET A CA 1
ATOM 850 C C . MET A 1 103 ? -3.769 8.902 13.546 1.00 97.31 103 MET A C 1
ATOM 852 O O . MET A 1 103 ? -4.405 7.857 13.636 1.00 97.31 103 MET A O 1
ATOM 856 N N . ALA A 1 104 ? -4.393 10.073 13.373 1.00 97.50 104 ALA A N 1
ATOM 857 C CA . ALA A 1 104 ? -5.853 10.200 13.355 1.00 97.50 104 ALA A CA 1
ATOM 858 C C . ALA A 1 104 ? -6.517 9.387 12.225 1.00 97.50 104 ALA A C 1
ATOM 860 O O . ALA A 1 104 ? -7.565 8.776 12.428 1.00 97.50 104 ALA A O 1
ATOM 861 N N . VAL A 1 105 ? -5.924 9.343 11.026 1.00 95.25 105 VAL A N 1
ATOM 862 C CA . VAL A 1 105 ? -6.455 8.535 9.912 1.00 95.25 105 VAL A CA 1
ATOM 863 C C . VAL A 1 105 ? -6.385 7.040 10.226 1.00 95.25 105 VAL A C 1
ATOM 865 O O . VAL A 1 105 ? -7.336 6.310 9.939 1.00 95.25 105 VAL A O 1
ATOM 868 N N . TRP A 1 106 ? -5.299 6.587 10.846 1.00 95.44 106 TRP A N 1
ATOM 869 C CA . TRP A 1 106 ? -5.158 5.197 11.263 1.00 95.44 106 TRP A CA 1
ATOM 870 C C . TRP A 1 106 ? -6.087 4.830 12.420 1.00 95.44 106 TRP A C 1
ATOM 872 O O . TRP A 1 106 ? -6.781 3.821 12.330 1.00 95.44 106 TRP A O 1
ATOM 882 N N . LEU A 1 107 ? -6.224 5.686 13.437 1.00 96.94 107 LEU A N 1
ATOM 883 C CA . LEU A 1 107 ? -7.195 5.490 14.519 1.00 96.94 107 LEU A CA 1
ATOM 884 C C . LEU A 1 107 ? -8.628 5.426 13.976 1.00 96.94 107 LEU A C 1
ATOM 886 O O . LEU A 1 107 ? -9.421 4.593 14.403 1.00 96.94 107 LEU A O 1
ATOM 890 N N . ARG A 1 108 ? -8.964 6.230 12.961 1.00 96.06 108 ARG A N 1
ATOM 891 C CA . ARG A 1 108 ? -10.259 6.125 12.272 1.00 96.06 108 ARG A CA 1
ATOM 892 C C . ARG A 1 108 ? -10.452 4.753 11.617 1.00 96.06 108 ARG A C 1
ATOM 894 O O . ARG A 1 108 ? -11.560 4.218 11.659 1.00 96.06 108 ARG A O 1
ATOM 901 N N . ARG A 1 109 ? -9.409 4.188 10.993 1.00 92.81 109 ARG A N 1
ATOM 902 C CA . ARG A 1 109 ? -9.447 2.821 10.435 1.00 92.81 109 ARG A CA 1
ATOM 903 C C . ARG A 1 109 ? -9.624 1.785 11.539 1.00 92.81 109 ARG A C 1
ATOM 905 O O . ARG A 1 109 ? -10.423 0.876 11.350 1.00 92.81 109 ARG A O 1
ATOM 912 N N . LEU A 1 110 ? -8.947 1.958 12.674 1.00 93.31 110 LEU A N 1
ATOM 913 C CA . LEU A 1 110 ? -9.072 1.093 13.845 1.00 93.31 110 LEU A CA 1
ATOM 914 C C . LEU A 1 110 ? -10.511 1.083 14.382 1.00 93.31 110 LEU A C 1
ATOM 916 O O . LEU A 1 110 ? -11.102 0.014 14.507 1.00 93.31 110 LEU A O 1
ATOM 920 N N . VAL A 1 111 ? -11.115 2.260 14.588 1.00 93.38 111 VAL A N 1
ATOM 921 C CA . VAL A 1 111 ? -12.531 2.390 14.987 1.00 93.38 111 VAL A CA 1
ATOM 922 C C . VAL A 1 111 ? -13.450 1.698 13.981 1.00 93.38 111 VAL A C 1
ATOM 924 O O . VAL A 1 111 ? -14.333 0.938 14.372 1.00 93.38 111 VAL A O 1
ATOM 927 N N . LYS A 1 112 ? -13.225 1.926 12.680 1.00 89.94 112 LYS A N 1
ATOM 928 C CA . LYS A 1 112 ? -14.031 1.325 11.612 1.00 89.94 112 LYS A CA 1
ATOM 929 C C . LYS A 1 112 ? -13.915 -0.197 11.575 1.00 89.94 112 LYS A C 1
ATOM 931 O O . LYS A 1 112 ? -14.913 -0.869 11.333 1.00 89.94 112 LYS A O 1
ATOM 936 N N . ASP A 1 113 ? -12.722 -0.745 11.790 1.00 85.19 113 ASP A N 1
ATOM 937 C CA . ASP A 1 113 ? -12.505 -2.195 11.828 1.00 85.19 113 ASP A CA 1
ATOM 938 C C . ASP A 1 113 ? -13.201 -2.843 13.033 1.00 85.19 113 ASP A C 1
ATOM 940 O O . ASP A 1 113 ? -13.793 -3.910 12.897 1.00 85.19 113 ASP A O 1
ATOM 944 N N . ARG A 1 114 ? -13.259 -2.131 14.166 1.00 88.00 114 ARG A N 1
ATOM 945 C CA . ARG A 1 114 ? -14.068 -2.497 15.342 1.00 88.00 114 ARG A CA 1
ATOM 946 C C . ARG A 1 114 ? -15.560 -2.166 15.197 1.00 88.00 114 ARG A C 1
ATOM 948 O O . ARG A 1 114 ? -16.309 -2.267 16.163 1.00 88.00 114 ARG A O 1
ATOM 955 N N . GLY A 1 115 ? -16.002 -1.770 14.001 1.00 87.06 115 GLY A N 1
ATOM 956 C CA . GLY A 1 115 ? -17.410 -1.546 13.682 1.00 87.06 115 GLY A CA 1
ATOM 957 C C . GLY A 1 115 ? -18.022 -0.251 14.223 1.00 87.06 115 GLY A C 1
ATOM 958 O O . GLY A 1 115 ? -19.242 -0.077 14.182 1.00 87.06 115 GLY A O 1
ATOM 959 N N . GLY A 1 116 ? -17.190 0.671 14.703 1.00 90.75 116 GLY A N 1
ATOM 960 C CA . GLY A 1 116 ? -17.598 2.032 15.030 1.00 90.75 116 GLY A CA 1
ATOM 961 C C . GLY A 1 116 ? -17.476 2.988 13.842 1.00 90.75 116 GLY A C 1
ATOM 962 O O . GLY A 1 116 ? -16.912 2.673 12.790 1.00 90.75 116 GLY A O 1
ATOM 963 N N . TRP A 1 117 ? -17.954 4.211 14.027 1.00 94.75 117 TRP A N 1
ATOM 964 C CA . TRP A 1 117 ? -17.583 5.357 13.203 1.00 94.75 117 TRP A CA 1
ATOM 965 C C . TRP A 1 117 ? -17.281 6.564 14.087 1.00 94.75 117 TRP A C 1
ATOM 967 O O . TRP A 1 117 ? -17.626 6.615 15.261 1.00 94.75 117 TRP A O 1
ATOM 977 N N . VAL A 1 118 ? -16.576 7.529 13.507 1.00 96.69 118 VAL A N 1
ATOM 978 C CA . VAL A 1 118 ? -16.130 8.738 14.200 1.00 96.69 118 VAL A CA 1
ATOM 979 C C . VAL A 1 118 ? -17.034 9.880 13.765 1.00 96.69 118 VAL A C 1
ATOM 981 O O . VAL A 1 118 ? -16.994 10.260 12.593 1.00 96.69 118 VAL A O 1
ATOM 984 N N . ASP A 1 119 ? -17.810 10.432 14.695 1.00 96.81 119 ASP A N 1
ATOM 985 C CA . ASP A 1 119 ? -18.740 11.533 14.414 1.00 96.81 119 ASP A CA 1
ATOM 986 C C . ASP A 1 119 ? -18.011 12.877 14.328 1.00 96.81 119 ASP A C 1
ATOM 988 O O . ASP A 1 119 ? -18.268 13.694 13.444 1.00 96.81 119 ASP A O 1
ATOM 992 N N . LYS A 1 120 ? -17.046 13.101 15.230 1.00 97.25 120 LYS A N 1
ATOM 993 C CA . LYS A 1 120 ? -16.311 14.369 15.350 1.00 97.25 120 LYS A CA 1
ATOM 994 C C . LYS A 1 120 ? -14.830 14.177 15.042 1.00 97.25 120 LYS A C 1
ATOM 996 O O . LYS A 1 120 ? -14.039 13.788 15.896 1.00 97.25 120 LYS A O 1
ATOM 1001 N N . MET A 1 121 ? -14.432 14.519 13.816 1.00 97.25 121 MET A N 1
ATOM 1002 C CA . MET A 1 121 ? -13.038 14.390 13.366 1.00 97.25 121 MET A CA 1
ATOM 1003 C C . MET A 1 121 ? -12.053 15.266 14.158 1.00 97.25 121 MET A C 1
ATOM 1005 O O . MET A 1 121 ? -10.888 14.904 14.281 1.00 97.25 121 MET A O 1
ATOM 1009 N N . ALA A 1 122 ? -12.498 16.416 14.677 1.00 97.75 122 ALA A N 1
ATOM 1010 C CA . ALA A 1 122 ? -11.664 17.285 15.511 1.00 97.75 122 ALA A CA 1
ATOM 1011 C C . ALA A 1 122 ? -11.262 16.582 16.819 1.00 97.75 122 ALA A C 1
ATOM 1013 O O . ALA A 1 122 ? -10.075 16.443 17.087 1.00 97.75 122 ALA A O 1
ATOM 1014 N N . ALA A 1 123 ? -12.235 16.002 17.529 1.00 98.12 123 ALA A N 1
ATOM 1015 C CA . ALA A 1 123 ? -11.990 15.267 18.769 1.00 98.12 123 ALA A CA 1
ATOM 1016 C C . ALA A 1 123 ? -11.054 14.061 18.566 1.00 98.12 123 ALA A C 1
ATOM 1018 O O . ALA A 1 123 ? -10.181 13.811 19.393 1.00 98.12 123 ALA A O 1
ATOM 1019 N N . LEU A 1 124 ? -11.170 13.353 17.433 1.00 98.00 124 LEU A N 1
ATOM 1020 C CA . LEU A 1 124 ? -10.232 12.280 17.090 1.00 98.00 124 LEU A CA 1
ATOM 1021 C C . LEU A 1 124 ? -8.801 12.797 16.874 1.00 98.00 124 LEU A C 1
ATOM 1023 O O . LEU A 1 124 ? -7.852 12.102 17.219 1.00 98.00 124 LEU A O 1
ATOM 1027 N N . LYS A 1 125 ? -8.621 13.984 16.282 1.00 97.94 125 LYS A N 1
ATOM 1028 C CA . LYS A 1 125 ? -7.286 14.574 16.095 1.00 97.94 125 LYS A CA 1
ATOM 1029 C C . LYS A 1 125 ? -6.664 14.991 17.422 1.00 97.94 125 LYS A C 1
ATOM 1031 O O . LYS A 1 125 ? -5.475 14.756 17.610 1.00 97.94 125 LYS A O 1
ATOM 1036 N N . ASP A 1 126 ? -7.457 15.567 18.320 1.00 98.00 126 ASP A N 1
ATOM 1037 C CA . ASP A 1 126 ? -6.997 15.926 19.664 1.00 98.00 126 ASP A CA 1
ATOM 1038 C C . ASP A 1 126 ? -6.590 14.671 20.435 1.00 98.00 126 ASP A C 1
ATOM 1040 O O . ASP A 1 126 ? -5.506 14.616 21.010 1.00 98.00 126 ASP A O 1
ATOM 1044 N N . PHE A 1 127 ? -7.397 13.614 20.335 1.00 97.94 127 PHE A N 1
ATOM 1045 C CA . PHE A 1 127 ? -7.058 12.305 20.875 1.00 97.94 127 PHE A CA 1
ATOM 1046 C C . PHE A 1 127 ? -5.761 11.751 20.268 1.00 97.94 127 PHE A C 1
ATOM 1048 O O . PHE A 1 127 ? -4.840 11.403 20.997 1.00 97.94 127 PHE A O 1
ATOM 1055 N N . ALA A 1 128 ? -5.628 11.766 18.938 1.00 97.88 128 ALA A N 1
ATOM 1056 C CA . ALA A 1 128 ? -4.435 11.296 18.232 1.00 97.88 128 ALA A CA 1
ATOM 1057 C C . ALA A 1 128 ? -3.151 12.042 18.636 1.00 97.88 128 ALA A C 1
ATOM 1059 O O . ALA A 1 128 ? -2.059 11.487 18.539 1.00 97.88 128 ALA A O 1
ATOM 1060 N N . ARG A 1 129 ? -3.258 13.301 19.080 1.00 97.81 129 ARG A N 1
ATOM 1061 C CA . ARG A 1 129 ? -2.117 14.073 19.591 1.00 97.81 129 ARG A CA 1
ATOM 1062 C C . ARG A 1 129 ? -1.618 13.523 20.924 1.00 97.81 129 ARG A C 1
ATOM 1064 O O . ARG A 1 129 ? -0.427 13.592 21.190 1.00 97.81 129 ARG A O 1
ATOM 1071 N N . LEU A 1 130 ? -2.521 12.994 21.747 1.00 97.62 130 LEU A N 1
ATOM 1072 C CA . LEU A 1 130 ? -2.205 12.439 23.061 1.00 97.62 130 LEU A CA 1
ATOM 1073 C C . LEU A 1 130 ? -1.654 11.015 22.977 1.00 97.62 130 LEU A C 1
ATOM 1075 O O . LEU A 1 130 ? -0.969 10.590 23.898 1.00 97.62 130 LEU A O 1
ATOM 1079 N N . THR A 1 131 ? -1.926 10.289 21.887 1.00 97.44 131 THR A N 1
ATOM 1080 C CA . THR A 1 131 ? -1.533 8.877 21.731 1.00 97.44 131 THR A CA 1
ATOM 1081 C C . THR A 1 131 ? -0.056 8.662 21.401 1.00 97.44 131 THR A C 1
ATOM 1083 O O . THR A 1 131 ? 0.412 7.527 21.438 1.00 97.44 131 THR A O 1
ATOM 1086 N N . HIS A 1 132 ? 0.683 9.716 21.042 1.00 97.62 132 HIS A N 1
ATOM 1087 C CA . HIS A 1 132 ? 2.110 9.614 20.748 1.00 97.62 132 HIS A CA 1
ATOM 1088 C C . HIS A 1 132 ? 2.882 10.826 21.273 1.00 97.62 132 HIS A C 1
ATOM 1090 O O . HIS A 1 132 ? 2.414 11.961 21.179 1.00 97.62 132 HIS A O 1
ATOM 1096 N N . LYS A 1 133 ? 4.096 10.600 21.776 1.00 97.38 133 LYS A N 1
ATOM 1097 C CA . LYS A 1 133 ? 5.018 11.650 22.218 1.00 97.38 133 LYS A CA 1
ATOM 1098 C C . LYS A 1 133 ? 6.438 11.273 21.804 1.00 97.38 133 LYS A C 1
ATOM 1100 O O . LYS A 1 133 ? 6.844 10.132 21.956 1.00 97.38 133 LYS A O 1
ATOM 1105 N N . ASP A 1 134 ? 7.158 12.214 21.199 1.00 95.94 134 ASP A N 1
ATOM 1106 C CA . ASP A 1 134 ? 8.568 12.058 20.798 1.00 95.94 134 ASP A CA 1
ATOM 1107 C C . ASP A 1 134 ? 8.888 10.891 19.838 1.00 95.94 134 ASP A C 1
ATOM 1109 O O . ASP A 1 134 ? 10.050 10.584 19.582 1.00 95.94 134 ASP A O 1
ATOM 1113 N N . GLY A 1 135 ? 7.874 10.321 19.183 1.00 94.62 135 GLY A N 1
ATOM 1114 C CA . GLY A 1 135 ? 8.027 9.166 18.290 1.00 94.62 135 GLY A CA 1
ATOM 1115 C C . GLY A 1 135 ? 7.550 7.849 18.900 1.00 94.62 135 GLY A C 1
ATOM 1116 O O . GLY A 1 135 ? 7.457 6.862 18.185 1.00 94.62 135 GLY A O 1
ATOM 1117 N N . GLU A 1 136 ? 7.185 7.849 20.179 1.00 97.12 136 GLU A N 1
ATOM 1118 C CA . GLU A 1 136 ? 6.766 6.659 20.916 1.00 97.12 136 GLU A CA 1
ATOM 1119 C C . GLU A 1 136 ? 5.273 6.720 21.272 1.00 97.12 136 GLU A C 1
ATOM 1121 O O . GLU A 1 136 ? 4.717 7.815 21.452 1.00 97.12 136 GLU A O 1
ATOM 1126 N N . PRO A 1 137 ? 4.581 5.570 21.358 1.00 97.75 137 PRO A N 1
ATOM 1127 C CA . PRO A 1 137 ? 3.204 5.525 21.828 1.00 97.75 137 PRO A CA 1
ATOM 1128 C C . PRO A 1 137 ? 3.133 5.806 23.333 1.00 97.75 137 PRO A C 1
ATOM 1130 O O . PRO A 1 137 ? 3.924 5.290 24.117 1.00 97.75 137 PRO A O 1
ATOM 1133 N N . THR A 1 138 ? 2.160 6.612 23.752 1.00 97.94 138 THR A N 1
ATOM 1134 C CA . THR A 1 138 ? 1.956 6.956 25.174 1.00 97.94 138 THR A CA 1
ATOM 1135 C C . THR A 1 138 ? 1.141 5.913 25.935 1.00 97.94 138 THR A C 1
ATOM 1137 O O . THR A 1 138 ? 1.204 5.857 27.160 1.00 97.94 138 THR A O 1
ATOM 1140 N N . LEU A 1 139 ? 0.366 5.099 25.216 1.00 96.88 139 LEU A N 1
ATOM 1141 C CA . LEU A 1 139 ? -0.540 4.085 25.749 1.00 96.88 139 LEU A CA 1
ATOM 1142 C C . LEU A 1 139 ? -0.225 2.729 25.120 1.00 96.88 139 LEU A C 1
ATOM 1144 O O . LEU A 1 139 ? 0.167 2.660 23.950 1.00 96.88 139 LEU A O 1
ATOM 1148 N N . LYS A 1 140 ? -0.462 1.643 25.865 1.00 96.81 140 LYS A N 1
ATOM 1149 C CA . LYS A 1 140 ? -0.459 0.299 25.279 1.00 96.81 140 LYS A CA 1
ATOM 1150 C C . LYS A 1 140 ? -1.624 0.166 24.303 1.00 96.81 140 LYS A C 1
ATOM 1152 O O . LYS A 1 140 ? -2.644 0.843 24.425 1.00 96.81 140 LYS A O 1
ATOM 1157 N N . PHE A 1 141 ? -1.481 -0.726 23.329 1.00 95.75 141 PHE A N 1
ATOM 1158 C CA . PHE A 1 141 ? -2.468 -0.869 22.261 1.00 95.75 141 PHE A CA 1
ATOM 1159 C C . PHE A 1 141 ? -3.862 -1.279 22.767 1.00 95.75 141 PHE A C 1
ATOM 1161 O O . PHE A 1 141 ? -4.864 -0.762 22.274 1.00 95.75 141 PHE A O 1
ATOM 1168 N N . ASP A 1 142 ? -3.940 -2.159 23.766 1.00 93.56 142 ASP A N 1
ATOM 1169 C CA . ASP A 1 142 ? -5.223 -2.594 24.329 1.00 93.56 142 ASP A CA 1
ATOM 1170 C C . ASP A 1 142 ? -5.901 -1.471 25.136 1.00 93.56 142 ASP A C 1
ATOM 1172 O O . ASP A 1 142 ? -7.098 -1.230 24.961 1.00 93.56 142 ASP A O 1
ATOM 1176 N N . ASP A 1 143 ? -5.125 -0.705 25.913 1.00 96.81 143 ASP A N 1
ATOM 1177 C CA . ASP A 1 143 ? -5.604 0.476 26.650 1.00 96.81 143 ASP A CA 1
ATOM 1178 C C . ASP A 1 143 ? -6.102 1.564 25.689 1.00 96.81 143 ASP A C 1
ATOM 1180 O O . ASP A 1 143 ? -7.164 2.155 25.886 1.00 96.81 143 ASP A O 1
ATOM 1184 N N . LEU A 1 144 ? -5.364 1.783 24.596 1.00 96.94 144 LEU A N 1
ATOM 1185 C CA . LEU A 1 144 ? -5.751 2.687 23.518 1.00 96.94 144 LEU A CA 1
ATOM 1186 C C . LEU A 1 144 ? -7.096 2.282 22.914 1.00 96.94 144 LEU A C 1
ATOM 1188 O O . LEU A 1 144 ? -7.940 3.146 22.680 1.00 96.94 144 LEU A O 1
ATOM 1192 N N . ILE A 1 145 ? -7.295 0.990 22.628 1.00 94.88 145 ILE A N 1
ATOM 1193 C CA . ILE A 1 145 ? -8.566 0.503 22.089 1.00 94.88 145 ILE A CA 1
ATOM 1194 C C . ILE A 1 145 ? -9.680 0.757 23.091 1.00 94.88 145 ILE A C 1
ATOM 1196 O O . ILE A 1 145 ? -10.696 1.311 22.682 1.00 94.88 145 ILE A O 1
ATOM 1200 N N . ALA A 1 146 ? -9.497 0.375 24.358 1.00 94.75 146 ALA A N 1
ATOM 1201 C CA . ALA A 1 146 ? -10.502 0.533 25.403 1.00 94.75 146 ALA A CA 1
ATOM 1202 C C . ALA A 1 146 ? -10.925 2.001 25.568 1.00 94.75 146 ALA A C 1
ATOM 1204 O O . ALA A 1 146 ? -12.121 2.302 25.554 1.00 94.75 146 ALA A O 1
ATOM 1205 N N . ASP A 1 147 ? -9.955 2.917 25.624 1.00 97.00 147 ASP A N 1
ATOM 1206 C CA . ASP A 1 147 ? -10.210 4.351 25.747 1.00 97.00 147 ASP A CA 1
ATOM 1207 C C . ASP A 1 147 ? -10.915 4.906 24.502 1.00 97.00 147 ASP A C 1
ATOM 1209 O O . ASP A 1 147 ? -11.949 5.564 24.604 1.00 97.00 147 ASP A O 1
ATOM 1213 N N . LEU A 1 148 ? -10.427 4.565 23.304 1.00 96.00 148 LEU A N 1
ATOM 1214 C CA . LEU A 1 148 ? -11.014 4.988 22.029 1.00 96.00 148 LEU A CA 1
ATOM 1215 C C . LEU A 1 148 ? -12.479 4.542 21.889 1.00 96.00 148 LEU A C 1
ATOM 1217 O O . LEU A 1 148 ? -13.335 5.310 21.458 1.00 96.00 148 LEU A O 1
ATOM 1221 N N . VAL A 1 149 ? -12.761 3.303 22.284 1.00 92.38 149 VAL A N 1
ATOM 1222 C CA . VAL A 1 149 ? -14.080 2.658 22.308 1.00 92.38 149 VAL A CA 1
ATOM 1223 C C . VAL A 1 149 ? -15.010 3.338 23.320 1.00 92.38 149 VAL A C 1
ATOM 1225 O O . VAL A 1 149 ? -16.208 3.442 23.050 1.00 92.38 149 VAL A O 1
ATOM 1228 N N . GLY A 1 150 ? -14.487 3.844 24.439 1.00 94.75 150 GLY A N 1
ATOM 1229 C CA . GLY A 1 150 ? -15.255 4.550 25.469 1.00 94.75 150 GLY A CA 1
ATOM 1230 C C . GLY A 1 150 ? -15.600 6.009 25.147 1.00 94.75 150 GLY A C 1
ATOM 1231 O O . GLY A 1 150 ? -16.396 6.617 25.863 1.00 94.75 150 GLY A O 1
ATOM 1232 N N . ARG A 1 151 ? -15.033 6.608 24.090 1.00 97.69 151 ARG A N 1
ATOM 1233 C CA . ARG A 1 151 ? -15.260 8.032 23.799 1.00 97.69 151 ARG A CA 1
ATOM 1234 C C . ARG A 1 151 ? -16.663 8.307 23.230 1.00 97.69 151 ARG A C 1
ATOM 1236 O O . ARG A 1 151 ? -17.085 7.635 22.293 1.00 97.69 151 ARG A O 1
ATOM 1243 N N . PRO A 1 152 ? -17.349 9.384 23.671 1.00 97.31 152 PRO A N 1
ATOM 1244 C CA . PRO A 1 152 ? -18.726 9.690 23.255 1.00 97.31 152 PRO A CA 1
ATOM 1245 C C . PRO A 1 152 ? -18.862 10.133 21.789 1.00 97.31 152 PRO A C 1
ATOM 1247 O O . PRO A 1 152 ? -19.965 10.199 21.262 1.00 97.31 152 PRO A O 1
ATOM 1250 N N . TRP A 1 153 ? -17.756 10.478 21.125 1.00 96.81 153 TRP A N 1
ATOM 1251 C CA . TRP A 1 153 ? -17.723 10.831 19.699 1.00 96.81 153 TRP A CA 1
ATOM 1252 C C . TRP A 1 153 ? -17.463 9.624 18.783 1.00 96.81 153 TRP A C 1
ATOM 1254 O O . TRP A 1 153 ? -17.350 9.793 17.562 1.00 96.81 153 TRP A O 1
ATOM 1264 N N . VAL A 1 154 ? -17.333 8.428 19.368 1.00 96.69 154 VAL A N 1
ATOM 1265 C CA . VAL A 1 154 ? -17.297 7.151 18.659 1.00 96.69 154 VAL A CA 1
ATOM 1266 C C . VAL A 1 154 ? -18.656 6.487 18.799 1.00 96.69 154 VAL A C 1
ATOM 1268 O O . VAL A 1 154 ? -18.955 5.820 19.787 1.00 96.69 154 VAL A O 1
ATOM 1271 N N . SER A 1 155 ? -19.480 6.641 17.775 1.00 95.12 155 SER A N 1
ATOM 1272 C CA . SER A 1 155 ? -20.731 5.908 17.695 1.00 95.12 155 SER A CA 1
ATOM 1273 C C . SER A 1 155 ? -20.484 4.479 17.224 1.00 95.12 155 SER A C 1
ATOM 1275 O O . SER A 1 155 ? -19.688 4.217 16.315 1.00 95.12 155 SER A O 1
ATOM 1277 N N . ARG A 1 156 ? -21.206 3.535 17.827 1.00 89.06 156 ARG A N 1
ATOM 1278 C CA . ARG A 1 156 ? -21.199 2.129 17.423 1.00 89.06 156 ARG A CA 1
ATOM 1279 C C . ARG A 1 156 ? -22.542 1.749 16.836 1.00 89.06 156 ARG A C 1
ATOM 1281 O O . ARG A 1 156 ? -23.588 1.963 17.438 1.00 89.06 156 ARG A O 1
ATOM 1288 N N . ARG A 1 157 ? -22.508 1.094 15.682 1.00 80.75 157 ARG A N 1
ATOM 1289 C CA . ARG A 1 157 ? -23.559 0.132 15.345 1.00 80.75 157 ARG A CA 1
ATOM 1290 C C . ARG A 1 157 ? -23.199 -1.115 16.123 1.00 80.75 157 ARG A C 1
ATOM 1292 O O . ARG A 1 157 ? -22.029 -1.323 16.436 1.00 80.75 157 ARG A O 1
ATOM 1299 N N . VAL A 1 158 ? -24.188 -1.949 16.406 1.00 69.81 158 VAL A N 1
ATOM 1300 C CA . VAL A 1 158 ? -23.967 -3.298 16.932 1.00 69.81 158 VAL A CA 1
ATOM 1301 C C . VAL A 1 158 ? -23.276 -4.128 15.841 1.00 69.81 158 VAL A C 1
ATOM 1303 O O . VAL A 1 158 ? -23.869 -4.984 15.193 1.00 69.81 158 VAL A O 1
ATOM 1306 N N . ALA A 1 159 ? -22.024 -3.799 15.543 1.00 64.81 159 ALA A N 1
ATOM 1307 C CA . ALA A 1 159 ? -21.155 -4.609 14.737 1.00 64.81 159 ALA A CA 1
ATOM 1308 C C . ALA A 1 159 ? -20.784 -5.783 15.623 1.00 64.81 159 ALA A C 1
ATOM 1310 O O . ALA A 1 159 ? -20.157 -5.618 16.670 1.00 64.81 159 ALA A O 1
ATOM 1311 N N . ARG A 1 160 ? -21.254 -6.963 15.229 1.00 75.88 160 ARG A N 1
ATOM 1312 C CA . ARG A 1 160 ? -20.907 -8.194 15.923 1.00 75.88 160 ARG A CA 1
ATOM 1313 C C . ARG A 1 160 ? -19.393 -8.329 15.871 1.00 75.88 160 ARG A C 1
ATOM 1315 O O . ARG A 1 160 ? -18.802 -8.263 14.791 1.00 75.88 160 ARG A O 1
ATOM 1322 N N . GLU A 1 161 ? -18.784 -8.474 17.041 1.00 85.06 161 GLU A N 1
ATOM 1323 C CA . GLU A 1 161 ? -17.388 -8.872 17.139 1.00 85.06 161 GLU A CA 1
ATOM 1324 C C . GLU A 1 161 ? -17.174 -10.099 16.259 1.00 85.06 161 GLU A C 1
ATOM 1326 O O . GLU A 1 161 ? -18.015 -11.003 16.217 1.00 85.06 161 GLU A O 1
ATOM 1331 N N . LYS A 1 162 ? -16.061 -10.115 15.528 1.00 88.88 162 LYS A N 1
ATOM 1332 C CA . LYS A 1 162 ? -15.709 -11.281 14.728 1.00 88.88 162 LYS A CA 1
ATOM 1333 C C . LYS A 1 162 ? -15.401 -12.411 15.694 1.00 88.88 162 LYS A C 1
ATOM 1335 O O . LYS A 1 162 ? -14.536 -12.259 16.555 1.00 88.88 162 LYS A O 1
ATOM 1340 N N . ARG A 1 163 ? -16.135 -13.509 15.567 1.00 91.12 163 ARG A N 1
ATOM 1341 C CA . ARG A 1 163 ? -16.015 -14.668 16.443 1.00 91.12 163 ARG A CA 1
ATOM 1342 C C . ARG A 1 163 ? -15.610 -15.885 15.632 1.00 91.12 163 ARG A C 1
ATOM 1344 O O . ARG A 1 163 ? -15.971 -15.992 14.461 1.00 91.12 163 ARG A O 1
ATOM 1351 N N . CYS A 1 164 ? -14.826 -16.768 16.237 1.00 92.25 164 CYS A N 1
ATOM 1352 C CA . CYS A 1 164 ? -14.572 -18.078 15.659 1.00 92.25 164 CYS A CA 1
ATOM 1353 C C . CYS A 1 164 ? -15.848 -18.935 15.734 1.00 92.25 164 CYS A C 1
ATOM 1355 O O . CYS A 1 164 ? -16.888 -18.497 16.230 1.00 92.25 164 CYS A O 1
ATOM 1357 N N . ARG A 1 165 ? -15.764 -20.173 15.246 1.00 89.12 165 ARG A N 1
ATOM 1358 C CA . ARG A 1 165 ? -16.880 -21.131 15.247 1.00 89.12 165 ARG A CA 1
ATOM 1359 C C . ARG A 1 165 ? -17.372 -21.471 16.654 1.00 89.12 165 ARG A C 1
ATOM 1361 O O . ARG A 1 165 ? -18.574 -21.542 16.864 1.00 89.12 165 ARG A O 1
ATOM 1368 N N . GLU A 1 166 ? -16.447 -21.532 17.607 1.00 92.19 166 GLU A N 1
ATOM 1369 C CA . GLU A 1 166 ? -16.727 -21.737 19.034 1.00 92.19 166 GLU A CA 1
ATOM 1370 C C . GLU A 1 166 ? -17.242 -20.466 19.737 1.00 92.19 166 GLU A C 1
ATOM 1372 O O . GLU A 1 166 ? -17.492 -20.458 20.935 1.00 92.19 166 GLU A O 1
ATOM 1377 N N . GLY A 1 167 ? -17.387 -19.346 19.018 1.00 92.38 167 GLY A N 1
ATOM 1378 C CA . GLY A 1 167 ? -17.886 -18.094 19.583 1.00 92.38 167 GLY A CA 1
ATOM 1379 C C . GLY A 1 167 ? -16.832 -17.215 20.268 1.00 92.38 167 GLY A C 1
ATOM 1380 O O . GLY A 1 167 ? -17.179 -16.111 20.695 1.00 92.38 167 GLY A O 1
ATOM 1381 N N . HIS A 1 168 ? -15.560 -17.620 20.332 1.00 93.81 168 HIS A N 1
ATOM 1382 C CA . HIS A 1 168 ? -14.477 -16.799 20.896 1.00 93.81 168 HIS A CA 1
ATOM 1383 C C . HIS A 1 168 ? -14.136 -15.604 20.005 1.00 93.81 168 HIS A C 1
ATOM 1385 O O . HIS A 1 168 ? -14.219 -15.682 18.779 1.00 93.81 168 HIS A O 1
ATOM 1391 N N . VAL A 1 169 ? -13.697 -14.499 20.604 1.00 91.75 169 VAL A N 1
ATOM 1392 C CA . VAL A 1 169 ? -13.368 -13.268 19.872 1.00 91.75 169 VAL A CA 1
ATOM 1393 C C . VAL A 1 169 ? -12.072 -13.440 19.073 1.00 91.75 169 VAL A C 1
ATOM 1395 O O . VAL A 1 169 ? -11.045 -13.887 19.583 1.00 91.75 169 VAL A O 1
ATOM 1398 N N . LEU A 1 170 ? -12.109 -13.064 17.796 1.00 92.31 170 LEU A N 1
ATOM 1399 C CA . LEU A 1 170 ? -10.956 -13.096 16.903 1.00 92.31 170 LEU A CA 1
ATOM 1400 C C . LEU A 1 170 ? -10.112 -11.827 17.058 1.00 92.31 170 LEU A C 1
ATOM 1402 O O . LEU A 1 170 ? -10.591 -10.712 16.836 1.00 92.31 170 LEU A O 1
ATOM 1406 N N . ARG A 1 171 ? -8.822 -11.995 17.364 1.00 90.38 171 ARG A N 1
ATOM 1407 C CA . ARG A 1 171 ? -7.846 -10.901 17.407 1.00 90.38 171 ARG A CA 1
ATOM 1408 C C . ARG A 1 171 ? -7.340 -10.609 16.000 1.00 90.38 171 ARG A C 1
ATOM 1410 O O . ARG A 1 171 ? -6.846 -11.502 15.321 1.00 90.38 171 ARG A O 1
ATOM 1417 N N . LEU A 1 172 ? -7.429 -9.356 15.559 1.00 88.56 172 LEU A N 1
ATOM 1418 C CA . LEU A 1 172 ? -6.800 -8.925 14.310 1.00 88.56 172 LEU A CA 1
ATOM 1419 C C . LEU A 1 172 ? -5.274 -8.873 14.493 1.00 88.56 172 LEU A C 1
ATOM 1421 O O . LEU A 1 172 ? -4.785 -8.148 15.355 1.00 88.56 172 LEU A O 1
ATOM 1425 N N . LEU A 1 173 ? -4.539 -9.604 13.655 1.00 86.38 173 LEU A N 1
ATOM 1426 C CA . LEU A 1 173 ? -3.073 -9.578 13.582 1.00 86.38 173 LEU A CA 1
ATOM 1427 C C . LEU A 1 173 ? -2.549 -8.549 12.562 1.00 86.38 173 LEU A C 1
ATOM 1429 O O . LEU A 1 173 ? -1.360 -8.275 12.506 1.00 86.38 173 LEU A O 1
ATOM 1433 N N . GLY A 1 174 ? -3.425 -7.936 11.763 1.00 80.38 174 GLY A N 1
ATOM 1434 C CA . GLY A 1 174 ? -3.060 -6.920 10.771 1.00 80.38 174 GLY A CA 1
ATOM 1435 C C . GLY A 1 174 ? -3.070 -7.459 9.342 1.00 80.38 174 GLY A C 1
ATOM 1436 O O . GLY A 1 174 ? -3.669 -8.495 9.067 1.00 80.38 174 GLY A O 1
ATOM 1437 N N . MET A 1 175 ? -2.473 -6.712 8.410 1.00 75.12 175 MET A N 1
ATOM 1438 C CA . MET A 1 175 ? -2.283 -7.164 7.027 1.00 75.12 175 MET A CA 1
ATOM 1439 C C . MET A 1 175 ? -0.880 -7.745 6.914 1.00 75.12 175 MET A C 1
ATOM 1441 O O . MET A 1 175 ? 0.068 -7.087 7.337 1.00 75.12 175 MET A O 1
ATOM 1445 N N . GLY A 1 176 ? -0.740 -8.952 6.370 1.00 68.12 176 GLY A N 1
ATOM 1446 C CA . GLY A 1 176 ? 0.483 -9.753 6.469 1.00 68.12 176 GLY A CA 1
ATOM 1447 C C . GLY A 1 176 ? 1.775 -9.172 5.885 1.00 68.12 176 GLY A C 1
ATOM 1448 O O . GLY A 1 176 ? 2.794 -9.836 5.942 1.00 68.12 176 GLY A O 1
ATOM 1449 N N . ALA A 1 177 ? 1.763 -7.953 5.347 1.00 67.00 177 ALA A N 1
ATOM 1450 C CA . ALA A 1 177 ? 2.940 -7.287 4.798 1.00 67.00 177 ALA A CA 1
ATOM 1451 C C . ALA A 1 177 ? 3.991 -6.867 5.842 1.00 67.00 177 ALA A C 1
ATOM 1453 O O . ALA A 1 177 ? 5.120 -6.572 5.460 1.00 67.00 177 ALA A O 1
ATOM 1454 N N . TYR A 1 178 ? 3.618 -6.811 7.124 1.00 67.69 178 TYR A N 1
ATOM 1455 C CA . TYR A 1 178 ? 4.436 -6.219 8.192 1.00 67.69 178 TYR A CA 1
ATOM 1456 C C . TYR A 1 178 ? 4.904 -7.217 9.255 1.00 67.69 178 TYR A C 1
ATOM 1458 O O . TYR A 1 178 ? 5.727 -6.869 10.098 1.00 67.69 178 TYR A O 1
ATOM 1466 N N . LEU A 1 179 ? 4.368 -8.438 9.244 1.00 69.62 179 LEU A N 1
ATOM 1467 C CA . LEU A 1 179 ? 4.719 -9.473 10.209 1.00 69.62 179 LEU A CA 1
ATOM 1468 C C . LEU A 1 179 ? 5.744 -10.429 9.590 1.00 69.62 179 LEU A C 1
ATOM 1470 O O . LEU A 1 179 ? 5.643 -10.710 8.394 1.00 69.62 179 LEU A O 1
ATOM 1474 N N . PRO A 1 180 ? 6.707 -10.942 10.378 1.00 68.00 180 PRO A N 1
ATOM 1475 C CA . PRO A 1 180 ? 7.485 -12.109 9.983 1.00 68.00 180 PRO A CA 1
ATOM 1476 C C . PRO A 1 180 ? 6.543 -13.235 9.558 1.00 68.00 180 PRO A C 1
ATOM 1478 O O . PRO A 1 180 ? 5.440 -13.340 10.100 1.00 68.00 180 PRO A O 1
ATOM 1481 N N . ASP A 1 181 ? 6.981 -14.070 8.622 1.00 70.12 181 ASP A N 1
ATOM 1482 C CA . ASP A 1 181 ? 6.290 -15.326 8.372 1.00 70.12 181 ASP A CA 1
ATOM 1483 C C . ASP A 1 181 ? 6.367 -16.174 9.650 1.00 70.12 181 ASP A C 1
ATOM 1485 O O . ASP A 1 181 ? 7.423 -16.682 10.024 1.00 70.12 181 ASP A O 1
ATOM 1489 N N . ASP A 1 182 ? 5.263 -16.210 10.391 1.00 78.44 182 ASP A N 1
ATOM 1490 C CA . ASP A 1 182 ? 5.083 -16.992 11.609 1.00 78.44 182 ASP A CA 1
ATOM 1491 C C . ASP A 1 182 ? 4.492 -18.375 11.300 1.00 78.44 182 ASP A C 1
ATOM 1493 O O . ASP A 1 182 ? 3.950 -19.025 12.192 1.00 78.44 182 ASP A O 1
ATOM 1497 N N . GLY A 1 183 ? 4.561 -18.811 10.034 1.00 83.31 183 GLY A N 1
ATOM 1498 C CA . GLY A 1 183 ? 3.896 -20.021 9.563 1.00 83.31 183 GLY A CA 1
ATOM 1499 C C . GLY A 1 183 ? 2.376 -19.873 9.556 1.00 83.31 183 GLY A C 1
ATOM 1500 O O . GLY A 1 183 ? 1.655 -20.863 9.662 1.00 83.31 183 GLY A O 1
ATOM 1501 N N . TRP A 1 184 ? 1.875 -18.636 9.481 1.00 87.00 184 TRP A N 1
ATOM 1502 C CA . TRP A 1 184 ? 0.443 -18.372 9.474 1.00 87.00 184 TRP A CA 1
ATOM 1503 C C . TRP A 1 184 ? -0.194 -18.959 8.216 1.00 87.00 184 TRP A C 1
ATOM 1505 O O . TRP A 1 184 ? 0.168 -18.603 7.093 1.00 87.00 184 TRP A O 1
ATOM 1515 N N . VAL A 1 185 ? -1.197 -19.808 8.420 1.00 88.44 185 VAL A N 1
ATOM 1516 C CA . VAL A 1 185 ? -2.014 -20.404 7.363 1.00 88.44 185 VAL A CA 1
ATOM 1517 C C . VAL A 1 185 ? -3.474 -20.277 7.767 1.00 88.44 185 VAL A C 1
ATOM 1519 O O . VAL A 1 185 ? -3.832 -20.494 8.925 1.00 88.44 185 VAL A O 1
ATOM 1522 N N . CYS A 1 186 ? -4.342 -19.910 6.824 1.00 90.62 186 CYS A N 1
ATOM 1523 C CA . CYS A 1 186 ? -5.762 -19.813 7.122 1.00 90.62 186 CYS A CA 1
ATOM 1524 C C . CYS A 1 186 ? -6.348 -21.216 7.332 1.00 90.62 186 CYS A C 1
ATOM 1526 O O . CYS A 1 186 ? -6.474 -21.980 6.380 1.00 90.62 186 CYS A O 1
ATOM 1528 N N . SER A 1 187 ? -6.804 -21.516 8.549 1.00 90.56 187 SER A N 1
ATOM 1529 C CA . SER A 1 187 ? -7.430 -22.790 8.926 1.00 90.56 187 SER A CA 1
ATOM 1530 C C . SER A 1 187 ? -8.780 -23.040 8.242 1.00 90.56 187 SER A C 1
ATOM 1532 O O . SER A 1 187 ? -9.279 -24.157 8.278 1.00 90.56 187 SER A O 1
ATOM 1534 N N . GLY A 1 188 ? -9.365 -22.011 7.616 1.00 83.62 188 GLY A N 1
ATOM 1535 C CA . GLY A 1 188 ? -10.566 -22.125 6.789 1.00 83.62 188 GLY A CA 1
ATOM 1536 C C . GLY A 1 188 ? -11.791 -22.704 7.515 1.00 83.62 188 GLY A C 1
ATOM 1537 O O . GLY A 1 188 ? -11.790 -22.909 8.732 1.00 83.62 188 GLY A O 1
ATOM 1538 N N . PRO A 1 189 ? -12.897 -22.915 6.791 1.00 75.69 189 PRO A N 1
ATOM 1539 C CA . PRO A 1 189 ? -14.026 -23.678 7.287 1.00 75.69 189 PRO A CA 1
ATOM 1540 C C . PRO A 1 189 ? -13.760 -25.185 7.112 1.00 75.69 189 PRO A C 1
ATOM 1542 O O . PRO A 1 189 ? -13.595 -25.611 5.989 1.00 75.69 189 PRO A O 1
ATOM 1545 N N . ALA A 1 190 ? -13.805 -26.021 8.157 1.00 65.50 190 ALA A N 1
ATOM 1546 C CA . ALA A 1 190 ? -13.538 -27.473 8.045 1.00 65.50 190 ALA A CA 1
ATOM 1547 C C . ALA A 1 190 ? -14.368 -28.233 6.977 1.00 65.50 190 ALA A C 1
ATOM 1549 O O . ALA A 1 190 ? -13.942 -29.281 6.510 1.00 65.50 190 ALA A O 1
ATOM 1550 N N . GLU A 1 191 ? -15.541 -27.714 6.597 1.00 69.25 191 GLU A N 1
ATOM 1551 C CA . GLU A 1 191 ? -16.424 -28.296 5.566 1.00 69.25 191 GLU A CA 1
ATOM 1552 C C . GLU A 1 191 ? -15.921 -28.050 4.137 1.00 69.25 191 GLU A C 1
ATOM 1554 O O . GLU A 1 191 ? -16.239 -28.797 3.215 1.00 69.25 191 GLU A O 1
ATOM 1559 N N . HIS A 1 192 ? -15.117 -27.007 3.947 1.00 63.19 192 HIS A N 1
ATOM 1560 C CA . HIS A 1 192 ? -14.444 -26.706 2.698 1.00 63.19 192 HIS A CA 1
ATOM 1561 C C . HIS A 1 192 ? -12.963 -26.874 2.984 1.00 63.19 192 HIS A C 1
ATOM 1563 O O . HIS A 1 192 ? -12.358 -26.007 3.603 1.00 63.19 192 HIS A O 1
ATOM 1569 N N . ALA A 1 193 ? -12.387 -28.002 2.569 1.00 61.06 193 ALA A N 1
ATOM 1570 C CA . ALA A 1 193 ? -11.002 -28.392 2.854 1.00 61.06 193 ALA A CA 1
ATOM 1571 C C . ALA A 1 193 ? -9.941 -27.296 2.581 1.00 61.06 193 ALA A C 1
ATOM 1573 O O . ALA A 1 193 ? -8.795 -27.433 3.008 1.00 61.06 193 ALA A O 1
ATOM 1574 N N . CYS A 1 194 ? -10.306 -26.195 1.914 1.00 71.69 194 CYS A N 1
ATOM 1575 C CA . CYS A 1 194 ? -9.476 -25.022 1.714 1.00 71.69 194 CYS A CA 1
ATOM 1576 C C . CYS A 1 194 ? -10.219 -23.706 2.017 1.00 71.69 194 CYS A C 1
ATOM 1578 O O . CYS A 1 194 ? -11.422 -23.555 1.801 1.00 71.69 194 CYS A O 1
ATOM 1580 N N . CYS A 1 195 ? -9.459 -22.707 2.475 1.00 80.69 195 CYS A N 1
ATOM 1581 C CA . CYS A 1 195 ? -9.877 -21.306 2.468 1.00 80.69 195 CYS A CA 1
ATOM 1582 C C . CYS A 1 195 ? -10.360 -20.919 1.051 1.00 80.69 195 CYS A C 1
ATOM 1584 O O . CYS A 1 195 ? -9.599 -21.144 0.112 1.00 80.69 195 CYS A O 1
ATOM 1586 N N . PRO A 1 196 ? -11.535 -20.279 0.869 1.00 71.38 196 PRO A N 1
ATOM 1587 C CA . PRO A 1 196 ? -12.036 -19.889 -0.459 1.00 71.38 196 PRO A CA 1
ATOM 1588 C C . PRO A 1 196 ? -11.085 -18.980 -1.248 1.00 71.38 196 PRO A C 1
ATOM 1590 O O . PRO A 1 196 ? -11.166 -18.884 -2.463 1.00 71.38 196 PRO A O 1
ATOM 1593 N N . ALA A 1 197 ? -10.178 -18.294 -0.550 1.00 67.00 197 ALA A N 1
ATOM 1594 C CA . ALA A 1 197 ? -9.154 -17.453 -1.161 1.00 67.00 197 ALA A CA 1
ATOM 1595 C C . ALA A 1 197 ? -7.868 -18.215 -1.533 1.00 67.00 197 ALA A C 1
ATOM 1597 O O . ALA A 1 197 ? -6.866 -17.576 -1.829 1.00 67.00 197 ALA A O 1
ATOM 1598 N N . GLY A 1 198 ? -7.837 -19.548 -1.416 1.00 69.19 198 GLY A N 1
ATOM 1599 C CA . GLY A 1 198 ? -6.649 -20.361 -1.710 1.00 69.19 198 GLY A CA 1
ATOM 1600 C C . GLY A 1 198 ? -5.468 -20.128 -0.759 1.00 69.19 198 GLY A C 1
ATOM 1601 O O . GLY A 1 198 ? -4.358 -20.578 -1.016 1.00 69.19 198 GLY A O 1
ATOM 1602 N N . ILE A 1 199 ? -5.681 -19.431 0.365 1.00 70.00 199 ILE A N 1
ATOM 1603 C CA . ILE A 1 199 ? -4.625 -19.078 1.333 1.00 70.00 199 ILE A CA 1
ATOM 1604 C C . ILE A 1 199 ? -4.366 -20.251 2.291 1.00 70.00 199 ILE A C 1
ATOM 1606 O O . ILE A 1 199 ? -4.482 -20.124 3.512 1.00 70.00 199 ILE A O 1
ATOM 1610 N N . THR A 1 200 ? -4.113 -21.423 1.722 1.00 69.12 200 THR A N 1
ATOM 1611 C CA . THR A 1 200 ? -3.760 -22.660 2.431 1.00 69.12 200 THR A CA 1
ATOM 1612 C C . THR A 1 200 ? -2.263 -22.943 2.382 1.00 69.12 200 THR A C 1
ATOM 1614 O O . THR A 1 200 ? -1.773 -23.752 3.162 1.00 69.12 200 THR A O 1
ATOM 1617 N N . GLU A 1 201 ? -1.525 -22.262 1.505 1.00 69.25 201 GLU A N 1
ATOM 1618 C CA . GLU A 1 201 ? -0.071 -22.358 1.425 1.00 69.25 201 GLU A CA 1
ATOM 1619 C C . GLU A 1 201 ? 0.616 -21.230 2.202 1.00 69.25 201 GLU A C 1
ATOM 1621 O O . GLU A 1 201 ? 0.141 -20.089 2.257 1.00 69.25 201 GLU A O 1
ATOM 1626 N N . VAL A 1 202 ? 1.774 -21.557 2.776 1.00 61.47 202 VAL A N 1
ATOM 1627 C CA . VAL A 1 202 ? 2.684 -20.588 3.392 1.00 61.47 202 VAL A CA 1
ATOM 1628 C C . VAL A 1 202 ? 3.135 -19.598 2.310 1.00 61.47 202 VAL A C 1
ATOM 1630 O O . VAL A 1 202 ? 3.653 -20.002 1.269 1.00 61.47 202 VAL A O 1
ATOM 1633 N N . GLY A 1 203 ? 2.907 -18.302 2.535 1.00 57.72 203 GLY A N 1
ATOM 1634 C CA . GLY A 1 203 ? 3.406 -17.233 1.661 1.00 57.72 203 GLY A CA 1
ATOM 1635 C C . GLY A 1 203 ? 2.390 -16.459 0.809 1.00 57.72 203 GLY A C 1
ATOM 1636 O O . GLY A 1 203 ? 2.768 -15.679 -0.062 1.00 57.72 203 GLY A O 1
ATOM 1637 N N . LEU A 1 204 ? 1.086 -16.664 1.024 1.00 65.25 204 LEU A N 1
ATOM 1638 C CA . LEU A 1 204 ? 0.004 -15.926 0.337 1.00 65.25 204 LEU A CA 1
ATOM 1639 C C . LEU A 1 204 ? -0.734 -14.943 1.261 1.00 65.25 204 LEU A C 1
ATOM 1641 O O . LEU A 1 204 ? -1.897 -14.588 1.057 1.00 65.25 204 LEU A O 1
ATOM 1645 N N . HIS A 1 205 ? -0.076 -14.489 2.325 1.00 72.75 205 HIS A N 1
ATOM 1646 C CA . HIS A 1 205 ? -0.722 -13.675 3.355 1.00 72.75 205 HIS A CA 1
ATOM 1647 C C . HIS A 1 205 ? -0.521 -12.160 3.173 1.00 72.75 205 HIS A C 1
ATOM 1649 O O . HIS A 1 205 ? -1.053 -11.363 3.959 1.00 72.75 205 HIS A O 1
ATOM 1655 N N . LEU A 1 206 ? 0.262 -11.738 2.174 1.00 70.81 206 LEU A N 1
ATOM 1656 C CA . LEU A 1 206 ? 0.472 -10.327 1.851 1.00 70.81 206 LEU A CA 1
ATOM 1657 C C . LEU A 1 206 ? -0.867 -9.676 1.469 1.00 70.81 206 LEU A C 1
ATOM 1659 O O . LEU A 1 206 ? -1.688 -10.255 0.768 1.00 70.81 206 LEU A O 1
ATOM 1663 N N . GLY A 1 207 ? -1.139 -8.485 2.009 1.00 71.19 207 GLY A N 1
ATOM 1664 C CA . GLY A 1 207 ? -2.383 -7.742 1.747 1.00 71.19 207 GLY A CA 1
ATOM 1665 C C . GLY A 1 207 ? -3.666 -8.324 2.365 1.00 71.19 207 GLY A C 1
ATOM 1666 O O . GLY A 1 207 ? -4.691 -7.640 2.386 1.00 71.19 207 GLY A O 1
ATOM 1667 N N . THR A 1 208 ? -3.621 -9.529 2.934 1.00 80.94 208 THR A N 1
ATOM 1668 C CA . THR A 1 208 ? -4.772 -10.169 3.581 1.00 80.94 208 THR A CA 1
ATOM 1669 C C . THR A 1 208 ? -4.845 -9.799 5.059 1.00 80.94 208 THR A C 1
ATOM 1671 O O . THR A 1 208 ? -3.843 -9.846 5.773 1.00 80.94 208 THR A O 1
ATOM 1674 N N . ARG A 1 209 ? -6.044 -9.448 5.553 1.00 85.62 209 ARG A N 1
ATOM 1675 C CA . ARG A 1 209 ? -6.276 -9.277 6.998 1.00 85.62 209 ARG A CA 1
ATOM 1676 C C . ARG A 1 209 ? -6.204 -10.636 7.681 1.00 85.62 209 ARG A C 1
ATOM 1678 O O . ARG A 1 209 ? -6.999 -11.512 7.355 1.00 85.62 209 ARG A O 1
ATOM 1685 N N . ARG A 1 210 ? -5.292 -10.789 8.629 1.00 89.56 210 ARG A N 1
ATOM 1686 C CA . ARG A 1 210 ? -5.110 -12.010 9.409 1.00 89.56 210 ARG A CA 1
ATOM 1687 C C . ARG A 1 210 ? -5.809 -11.873 10.753 1.00 89.56 210 ARG A C 1
ATOM 1689 O O . ARG A 1 210 ? -5.660 -10.856 11.427 1.00 89.56 210 ARG A O 1
ATOM 1696 N N . TYR A 1 211 ? -6.552 -12.889 11.147 1.00 91.69 211 TYR A N 1
ATOM 1697 C CA . TYR A 1 211 ? -7.201 -12.990 12.445 1.00 91.69 211 TYR A CA 1
ATOM 1698 C C . TYR A 1 211 ? -6.700 -14.245 13.153 1.00 91.69 211 TYR A C 1
ATOM 1700 O O . TYR A 1 211 ? -6.491 -15.259 12.497 1.00 91.69 211 TYR A O 1
ATOM 1708 N N . ARG A 1 212 ? -6.535 -14.181 14.475 1.00 93.25 212 ARG A N 1
ATOM 1709 C CA . ARG A 1 212 ? -6.178 -15.323 15.321 1.00 93.25 212 ARG A CA 1
ATOM 1710 C C . ARG A 1 212 ? -7.143 -15.428 16.488 1.00 93.25 212 ARG A C 1
ATOM 1712 O O . ARG A 1 212 ? -7.372 -14.456 17.209 1.00 93.25 212 ARG A O 1
ATOM 1719 N N . CYS A 1 213 ? -7.713 -16.606 16.678 1.00 94.69 213 CYS A N 1
ATOM 1720 C CA . CYS A 1 213 ? -8.412 -16.959 17.902 1.00 94.69 213 CYS A CA 1
ATOM 1721 C C . CYS A 1 213 ? -7.368 -17.362 18.946 1.00 94.69 213 CYS A C 1
ATOM 1723 O O . CYS A 1 213 ? -6.636 -18.320 18.722 1.00 94.69 213 CYS A O 1
ATOM 1725 N N . LEU A 1 214 ? -7.279 -16.651 20.071 1.00 93.62 214 LEU A N 1
ATOM 1726 C CA . LEU A 1 214 ? -6.280 -16.972 21.100 1.00 93.62 214 LEU A CA 1
ATOM 1727 C C . LEU A 1 214 ? -6.610 -18.268 21.854 1.00 93.62 214 LEU A C 1
ATOM 1729 O O . LEU A 1 214 ? -5.699 -18.971 22.277 1.00 93.62 214 LEU A O 1
ATOM 1733 N N . GLU A 1 215 ? -7.897 -18.593 21.971 1.00 96.06 215 GLU A N 1
ATOM 1734 C CA . GLU A 1 215 ? -8.382 -19.769 22.697 1.00 96.06 215 GLU A CA 1
ATOM 1735 C C . GLU A 1 215 ? -8.258 -21.038 21.846 1.00 96.06 215 GLU A C 1
ATOM 1737 O O . GLU A 1 215 ? -7.590 -21.989 22.237 1.00 96.06 215 GLU A O 1
ATOM 1742 N N . CYS A 1 216 ? -8.810 -21.026 20.627 1.00 94.56 216 CYS A N 1
ATOM 1743 C CA . CYS A 1 216 ? -8.733 -22.173 19.715 1.00 94.56 216 CYS A CA 1
ATOM 1744 C C . CYS A 1 216 ? -7.393 -22.281 18.972 1.00 94.56 216 CYS A C 1
ATOM 1746 O O . CYS A 1 216 ? -7.167 -23.272 18.287 1.00 94.56 216 CYS A O 1
ATOM 1748 N N . ARG A 1 217 ? -6.551 -21.238 19.014 1.00 93.81 217 ARG A N 1
ATOM 1749 C CA . ARG A 1 217 ? -5.345 -21.092 18.171 1.00 93.81 217 ARG A CA 1
ATOM 1750 C C . ARG A 1 217 ? -5.622 -21.217 16.665 1.00 93.81 217 ARG A C 1
ATOM 1752 O O . ARG A 1 217 ? -4.755 -21.621 15.902 1.00 93.81 217 ARG A O 1
ATOM 1759 N N . LEU A 1 218 ? -6.834 -20.853 16.242 1.00 93.06 218 LEU A N 1
ATOM 1760 C CA . LEU A 1 218 ? -7.248 -20.863 14.838 1.00 93.06 218 LEU A CA 1
ATOM 1761 C C . LEU A 1 218 ? -6.848 -19.565 14.148 1.00 93.06 218 LEU A C 1
ATOM 1763 O O . LEU A 1 218 ? -7.152 -18.478 14.647 1.00 93.06 218 LEU A O 1
ATOM 1767 N N . ASP A 1 219 ? -6.261 -19.696 12.967 1.00 92.88 219 ASP A N 1
ATOM 1768 C CA . ASP A 1 219 ? -5.854 -18.586 12.120 1.00 92.88 219 ASP A CA 1
ATOM 1769 C C . ASP A 1 219 ? -6.836 -18.440 10.953 1.00 92.88 219 ASP A C 1
ATOM 1771 O O . ASP A 1 219 ? -7.124 -19.386 10.231 1.00 92.88 219 ASP A O 1
ATOM 1775 N N . LEU A 1 220 ? -7.418 -17.255 10.773 1.00 92.06 220 LEU A N 1
ATOM 1776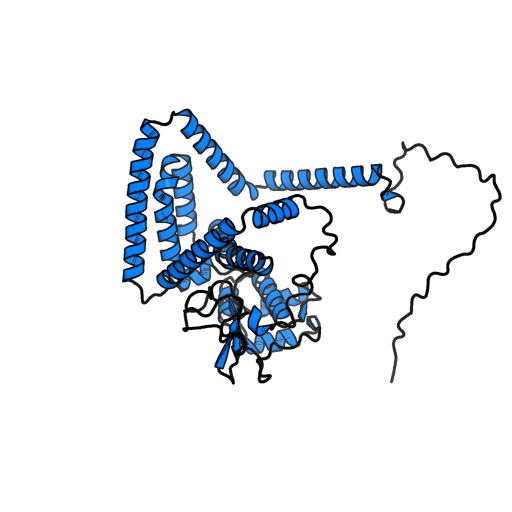 C CA . LEU A 1 220 ? -8.468 -17.006 9.783 1.00 92.06 220 LEU A CA 1
ATOM 1777 C C . LEU A 1 220 ? -8.143 -15.775 8.944 1.00 92.06 220 LEU A C 1
ATOM 1779 O O . LEU A 1 220 ? -7.806 -14.711 9.467 1.00 92.06 220 LEU A O 1
ATOM 1783 N N . CYS A 1 221 ? -8.274 -15.887 7.624 1.00 90.44 221 CYS A N 1
ATOM 1784 C CA . CYS A 1 221 ? -8.188 -14.728 6.744 1.00 90.44 221 CYS A CA 1
ATOM 1785 C C . CYS A 1 221 ? -9.407 -13.811 6.937 1.00 90.44 221 CYS A C 1
ATOM 1787 O O . CYS A 1 221 ? -10.414 -14.184 7.541 1.00 90.44 221 CYS A O 1
ATOM 1789 N N . GLY A 1 222 ? -9.348 -12.598 6.389 1.00 86.81 222 GLY A N 1
ATOM 1790 C CA . GLY A 1 222 ? -10.427 -11.626 6.527 1.00 86.81 222 GLY A CA 1
ATOM 1791 C C . GLY A 1 222 ? -11.768 -12.107 5.982 1.00 86.81 222 GLY A C 1
ATOM 1792 O O . GLY A 1 222 ? -12.787 -11.741 6.559 1.00 86.81 222 GLY A O 1
ATOM 1793 N N . LEU A 1 223 ? -11.763 -12.936 4.935 1.00 84.62 223 LEU A N 1
ATOM 1794 C CA . LEU A 1 223 ? -12.972 -13.542 4.374 1.00 84.62 223 LEU A CA 1
ATOM 1795 C C . LEU A 1 223 ? -13.523 -14.625 5.313 1.00 84.62 223 LEU A C 1
ATOM 1797 O O . LEU A 1 223 ? -14.669 -14.528 5.742 1.00 84.62 223 LEU A O 1
ATOM 1801 N N . CYS A 1 224 ? -12.688 -15.572 5.751 1.00 88.62 224 CYS A N 1
ATOM 1802 C CA . CYS A 1 224 ? -13.087 -16.635 6.681 1.00 88.62 224 CYS A CA 1
ATOM 1803 C C . CYS A 1 224 ? -13.542 -16.104 8.050 1.00 88.62 224 CYS A C 1
ATOM 1805 O O . CYS A 1 224 ? -14.479 -16.635 8.635 1.00 88.62 224 CYS A O 1
ATOM 1807 N N . ALA A 1 225 ? -12.925 -15.030 8.554 1.00 89.94 225 ALA A N 1
ATOM 1808 C CA . ALA A 1 225 ? -13.305 -14.393 9.818 1.00 89.94 225 ALA A CA 1
ATOM 1809 C C . ALA A 1 225 ? -14.650 -13.648 9.745 1.00 89.94 225 ALA A C 1
ATOM 1811 O O . ALA A 1 225 ? -15.264 -13.368 10.773 1.00 89.94 225 ALA A O 1
ATOM 1812 N N . ILE A 1 226 ? -15.078 -13.261 8.542 1.00 86.75 226 ILE A N 1
ATOM 1813 C CA . ILE A 1 226 ? -16.396 -12.669 8.288 1.00 86.75 226 ILE A CA 1
ATOM 1814 C C . ILE A 1 226 ? -17.438 -13.780 8.056 1.00 86.75 226 ILE A C 1
ATOM 1816 O O . ILE A 1 226 ? -18.601 -13.618 8.436 1.00 86.75 226 ILE A O 1
ATOM 1820 N N . GLY A 1 227 ? -17.003 -14.910 7.489 1.00 82.56 227 GLY A N 1
ATOM 1821 C CA . GLY A 1 227 ? -17.833 -16.049 7.109 1.00 82.56 227 GLY A CA 1
ATOM 1822 C C . GLY A 1 227 ? -18.734 -15.753 5.905 1.00 82.56 227 GLY A C 1
ATOM 1823 O O . GLY A 1 227 ? -18.889 -14.602 5.484 1.00 82.56 227 GLY A O 1
ATOM 1824 N N . ASP A 1 228 ? -19.413 -16.783 5.393 1.00 64.19 228 ASP A N 1
ATOM 1825 C CA . ASP A 1 228 ? -20.330 -16.665 4.244 1.00 64.19 228 ASP A CA 1
ATOM 1826 C C . ASP A 1 228 ? -21.488 -15.696 4.489 1.00 64.19 228 ASP A C 1
ATOM 1828 O O . ASP A 1 228 ? -22.161 -15.248 3.565 1.00 64.19 228 ASP A O 1
ATOM 1832 N N . ARG A 1 229 ? -21.766 -15.343 5.744 1.00 58.16 229 ARG A N 1
ATOM 1833 C CA . ARG A 1 229 ? -22.900 -14.484 6.100 1.00 58.16 229 ARG A CA 1
ATOM 1834 C C . ARG A 1 229 ? -22.664 -13.002 5.806 1.00 58.16 229 ARG A C 1
ATOM 1836 O O . ARG A 1 229 ? -23.618 -12.234 5.897 1.00 58.16 229 ARG A O 1
ATOM 1843 N N . ALA A 1 230 ? -21.444 -12.590 5.455 1.00 51.81 230 ALA A N 1
ATOM 1844 C CA . ALA A 1 230 ? -21.119 -11.173 5.315 1.00 51.81 230 ALA A CA 1
ATOM 1845 C C . ALA A 1 230 ? -20.142 -10.835 4.176 1.00 51.81 230 ALA A C 1
ATOM 1847 O O . ALA A 1 230 ? -19.456 -9.810 4.238 1.00 51.81 230 ALA A O 1
ATOM 1848 N N . LEU A 1 231 ? -20.178 -11.588 3.066 1.00 51.81 231 LEU A N 1
ATOM 1849 C CA . LEU A 1 231 ? -19.948 -10.928 1.776 1.00 51.81 231 LEU A CA 1
ATOM 1850 C C . LEU A 1 231 ? -20.909 -9.732 1.744 1.00 51.81 231 LEU A C 1
ATOM 1852 O O . LEU A 1 231 ? -22.119 -9.937 1.910 1.00 51.81 231 LEU A O 1
ATOM 1856 N N . PRO A 1 232 ? -20.405 -8.485 1.647 1.00 46.31 232 PRO A N 1
ATOM 1857 C CA . PRO A 1 232 ? -21.262 -7.314 1.653 1.00 46.31 232 PRO A CA 1
ATOM 1858 C C . PRO A 1 232 ? -22.394 -7.548 0.653 1.00 46.31 232 PRO A C 1
ATOM 1860 O O . PRO A 1 232 ? -22.125 -8.102 -0.412 1.00 46.31 232 PRO A O 1
ATOM 1863 N N . PRO A 1 233 ? -23.633 -7.111 0.910 1.00 47.03 233 PRO A N 1
ATOM 1864 C CA . PRO A 1 233 ? -24.685 -7.197 -0.095 1.00 47.03 233 PRO A CA 1
ATOM 1865 C C . PRO A 1 233 ? -24.278 -6.536 -1.419 1.00 47.03 233 PRO A C 1
ATOM 1867 O O . PRO A 1 233 ? -24.872 -6.850 -2.423 1.00 47.03 233 PRO A O 1
ATOM 1870 N N . VAL A 1 234 ? -23.229 -5.703 -1.459 1.00 42.53 234 VAL A N 1
ATOM 1871 C CA . VAL A 1 234 ? -22.585 -5.204 -2.690 1.00 42.53 234 VAL A CA 1
ATOM 1872 C C . VAL A 1 234 ? -21.857 -6.294 -3.501 1.00 42.53 234 VAL A C 1
ATOM 1874 O O . VAL A 1 234 ? -21.830 -6.206 -4.720 1.00 42.53 234 VAL A O 1
ATOM 1877 N N . MET A 1 235 ? -21.272 -7.309 -2.859 1.00 41.66 235 MET A N 1
ATOM 1878 C CA . MET A 1 235 ? -20.689 -8.492 -3.518 1.00 41.66 235 MET A CA 1
ATOM 1879 C C . MET A 1 235 ? -21.725 -9.591 -3.791 1.00 41.66 235 MET A C 1
ATOM 1881 O O . MET A 1 235 ? -21.555 -10.350 -4.733 1.00 41.66 235 MET A O 1
ATOM 1885 N N . ARG A 1 236 ? -22.822 -9.642 -3.020 1.00 44.16 236 ARG A N 1
ATOM 1886 C CA . ARG A 1 236 ? -24.011 -10.471 -3.317 1.00 44.16 236 ARG A CA 1
ATOM 1887 C C . ARG A 1 236 ? -25.071 -9.762 -4.160 1.00 44.16 236 ARG A C 1
ATOM 1889 O O . ARG A 1 236 ? -26.149 -10.308 -4.382 1.00 44.16 236 ARG A O 1
ATOM 1896 N N . MET A 1 237 ? -24.811 -8.527 -4.576 1.00 44.12 237 MET A N 1
ATOM 1897 C CA . MET A 1 237 ? -25.768 -7.767 -5.361 1.00 44.12 237 MET A CA 1
ATOM 1898 C C . MET A 1 237 ? -25.740 -8.363 -6.750 1.00 44.12 237 MET A C 1
ATOM 1900 O O . MET A 1 237 ? -24.742 -8.242 -7.455 1.00 44.12 237 MET A O 1
ATOM 1904 N N . ASP A 1 238 ? -26.854 -8.995 -7.104 1.00 46.97 238 ASP A N 1
ATOM 1905 C CA . ASP A 1 238 ? -27.227 -9.316 -8.470 1.00 46.97 238 ASP A CA 1
ATOM 1906 C C . ASP A 1 238 ? -26.919 -8.086 -9.338 1.00 46.97 238 ASP A C 1
ATOM 1908 O O . ASP A 1 238 ? -27.562 -7.035 -9.228 1.00 46.97 238 ASP A O 1
ATOM 1912 N N . THR A 1 239 ? -25.826 -8.161 -10.100 1.00 50.16 239 THR A N 1
ATOM 1913 C CA . THR A 1 239 ? -25.231 -7.012 -10.800 1.00 50.16 239 THR A CA 1
ATOM 1914 C C . THR A 1 239 ? -26.144 -6.488 -11.902 1.00 50.16 239 THR A C 1
ATOM 1916 O O . THR A 1 239 ? -25.945 -5.367 -12.373 1.00 50.16 239 THR A O 1
ATOM 1919 N N . THR A 1 240 ? -27.181 -7.254 -12.242 1.00 53.81 240 THR A N 1
ATOM 1920 C CA . THR A 1 240 ? -28.305 -6.851 -13.087 1.00 53.81 240 THR A CA 1
ATOM 1921 C C . THR A 1 240 ? -29.161 -5.748 -12.447 1.00 53.81 240 THR A C 1
ATOM 1923 O O . THR A 1 240 ? -29.789 -4.973 -13.163 1.00 53.81 240 THR A O 1
ATOM 1926 N N . LYS A 1 241 ? -29.156 -5.619 -11.109 1.00 48.97 241 LYS A N 1
ATOM 1927 C CA . LYS A 1 241 ? -30.009 -4.686 -10.348 1.00 48.97 241 LYS A CA 1
ATOM 1928 C C . LYS A 1 241 ? -29.285 -3.485 -9.761 1.00 48.97 241 LYS A C 1
ATOM 1930 O O . LYS A 1 241 ? -29.943 -2.592 -9.231 1.00 48.97 241 LYS A O 1
ATOM 1935 N N . LEU A 1 242 ? -27.955 -3.425 -9.829 1.00 49.91 242 LEU A N 1
ATOM 1936 C CA . LEU A 1 242 ? -27.239 -2.201 -9.483 1.00 49.91 242 LEU A CA 1
ATOM 1937 C C . LEU A 1 242 ? -27.528 -1.165 -10.577 1.00 49.91 242 LEU A C 1
ATOM 1939 O O . LEU A 1 242 ? -27.105 -1.380 -11.714 1.00 49.91 242 LEU A O 1
ATOM 1943 N N . PRO A 1 243 ? -28.177 -0.023 -10.271 1.00 45.97 243 PRO A N 1
ATOM 1944 C CA . PRO A 1 243 ? -28.263 1.092 -11.200 1.00 45.97 243 PRO A CA 1
ATOM 1945 C C . PRO A 1 243 ? -26.871 1.733 -11.285 1.00 45.97 243 PRO A C 1
ATOM 1947 O O . PRO A 1 243 ? -26.613 2.809 -10.749 1.00 45.97 243 PRO A O 1
ATOM 1950 N N . MET A 1 244 ? -25.924 1.042 -11.927 1.00 50.12 244 MET A N 1
ATOM 1951 C CA . MET A 1 244 ? -24.627 1.585 -12.307 1.00 50.12 244 MET A CA 1
ATOM 1952 C C . MET A 1 244 ? -24.841 2.564 -13.462 1.00 50.12 244 MET A C 1
ATOM 1954 O O . MET A 1 244 ? -24.488 2.320 -14.617 1.00 50.12 244 MET A O 1
ATOM 1958 N N . GLY A 1 245 ? -25.422 3.714 -13.136 1.00 47.16 245 GLY A N 1
ATOM 1959 C CA . GLY A 1 245 ? -25.354 4.895 -13.971 1.00 47.16 245 GLY A CA 1
ATOM 1960 C C . GLY A 1 245 ? -23.893 5.316 -14.160 1.00 47.16 245 GLY A C 1
ATOM 1961 O O . GLY A 1 245 ? -23.309 5.981 -13.312 1.00 47.16 245 GLY A O 1
ATOM 1962 N N . GLY A 1 246 ? -23.310 4.943 -15.301 1.00 52.38 246 GLY A N 1
ATOM 1963 C CA . GLY A 1 246 ? -22.709 5.941 -16.194 1.00 52.38 246 GLY A CA 1
ATOM 1964 C C . GLY A 1 246 ? -21.187 6.101 -16.255 1.00 52.38 246 GLY A C 1
ATOM 1965 O O . GLY A 1 246 ? -20.736 6.959 -17.007 1.00 52.38 246 GLY A O 1
ATOM 1966 N N . SER A 1 247 ? -20.366 5.318 -15.553 1.00 68.31 247 SER A N 1
ATOM 1967 C CA . SER A 1 247 ? -18.918 5.331 -15.830 1.00 68.31 247 SER A CA 1
ATOM 1968 C C . SER A 1 247 ? -18.604 4.317 -16.935 1.00 68.31 247 SER A C 1
ATOM 1970 O O . SER A 1 247 ? -18.546 3.114 -16.688 1.00 68.31 247 SER A O 1
ATOM 1972 N N . VAL A 1 248 ? -18.431 4.816 -18.166 1.00 76.56 248 VAL A N 1
ATOM 1973 C CA . VAL A 1 248 ? -18.020 4.035 -19.355 1.00 76.56 248 VAL A CA 1
ATOM 1974 C C . VAL A 1 248 ? -16.792 3.172 -19.045 1.00 76.56 248 VAL A C 1
ATOM 1976 O O . VAL A 1 248 ? -16.732 2.016 -19.443 1.00 76.56 248 VAL A O 1
ATOM 1979 N N . MET A 1 249 ? -15.869 3.695 -18.235 1.00 70.38 249 MET A N 1
ATOM 1980 C CA . MET A 1 249 ? -14.653 3.004 -17.812 1.00 70.38 249 MET A CA 1
ATOM 1981 C C . MET A 1 249 ? -14.923 1.726 -17.005 1.00 70.38 249 MET A C 1
ATOM 1983 O O . MET A 1 249 ? -14.257 0.726 -17.233 1.00 70.38 249 MET A O 1
ATOM 1987 N N . MET A 1 250 ? -15.892 1.718 -16.082 1.00 68.25 250 MET A N 1
ATOM 1988 C CA . MET A 1 250 ? -16.191 0.507 -15.295 1.00 68.25 250 MET A CA 1
ATOM 1989 C C . MET A 1 250 ? -16.879 -0.576 -16.131 1.00 68.25 250 MET A C 1
ATOM 1991 O O . MET A 1 250 ? -16.726 -1.756 -15.824 1.00 68.25 250 MET A O 1
ATOM 1995 N N . ARG A 1 251 ? -17.632 -0.176 -17.165 1.00 76.38 251 ARG A N 1
ATOM 1996 C CA . ARG A 1 251 ? -18.212 -1.104 -18.143 1.00 76.38 251 ARG A CA 1
ATOM 1997 C C . ARG A 1 251 ? -17.111 -1.703 -19.014 1.00 76.38 251 ARG A C 1
ATOM 1999 O O . ARG A 1 251 ? -16.921 -2.904 -18.958 1.00 76.38 251 ARG A O 1
ATOM 2006 N N . ALA A 1 252 ? -16.282 -0.858 -19.628 1.00 78.62 252 ALA A N 1
ATOM 2007 C CA . ALA A 1 252 ? -15.140 -1.298 -20.427 1.00 78.62 252 ALA A CA 1
ATOM 2008 C C . ALA A 1 252 ? -14.170 -2.200 -19.643 1.00 78.62 252 ALA A C 1
ATOM 2010 O O . ALA A 1 252 ? -13.713 -3.201 -20.172 1.00 78.62 252 ALA A O 1
ATOM 2011 N N . MET A 1 253 ? -13.885 -1.893 -18.369 1.00 71.06 253 MET A N 1
ATOM 2012 C CA . MET A 1 253 ? -13.063 -2.774 -17.530 1.00 71.06 253 MET A CA 1
ATOM 2013 C C . MET A 1 253 ? -13.743 -4.115 -17.264 1.00 71.06 253 MET A C 1
ATOM 2015 O O . MET A 1 253 ? -13.068 -5.131 -17.281 1.00 71.06 253 MET A O 1
ATOM 2019 N N . ARG A 1 254 ? -15.055 -4.139 -16.995 1.00 78.06 254 ARG A N 1
ATOM 2020 C CA . ARG A 1 254 ? -15.781 -5.399 -16.801 1.00 78.06 254 ARG A CA 1
ATOM 2021 C C . ARG A 1 254 ? -15.748 -6.231 -18.077 1.00 78.06 254 ARG A C 1
ATOM 2023 O O . ARG A 1 254 ? -15.395 -7.397 -17.995 1.00 78.06 254 ARG A O 1
ATOM 2030 N N . ASP A 1 255 ? -16.110 -5.626 -19.201 1.00 82.12 255 ASP A N 1
ATOM 2031 C CA . ASP A 1 255 ? -16.208 -6.304 -20.491 1.00 82.12 255 ASP A CA 1
ATOM 2032 C C . ASP A 1 255 ? -14.827 -6.846 -20.895 1.00 82.12 255 ASP A C 1
ATOM 2034 O O . ASP A 1 255 ? -14.709 -8.028 -21.185 1.00 82.12 255 ASP A O 1
ATOM 2038 N N . PHE A 1 256 ? -13.759 -6.055 -20.722 1.00 81.62 256 PHE A N 1
ATOM 2039 C CA . PHE A 1 256 ? -12.379 -6.512 -20.921 1.00 81.62 256 PHE A CA 1
ATOM 2040 C C . PHE A 1 256 ? -12.010 -7.712 -20.038 1.00 81.62 256 PHE A C 1
ATOM 2042 O O . PHE A 1 256 ? -11.420 -8.663 -20.532 1.00 81.62 256 PHE A O 1
ATOM 2049 N N . VAL A 1 257 ? -12.339 -7.693 -18.740 1.00 77.38 257 VAL A N 1
ATOM 2050 C CA . VAL A 1 257 ? -12.006 -8.815 -17.838 1.00 77.38 257 VAL A CA 1
ATOM 2051 C C . VAL A 1 257 ? -12.813 -10.062 -18.227 1.00 77.38 257 VAL A C 1
ATOM 2053 O O . VAL A 1 257 ? -12.267 -11.153 -18.184 1.00 77.38 257 VAL A O 1
ATOM 2056 N N . MET A 1 258 ? -14.087 -9.915 -18.617 1.00 80.50 258 MET A N 1
ATOM 2057 C CA . MET A 1 258 ? -14.932 -11.042 -19.050 1.00 80.50 258 MET A CA 1
ATOM 2058 C C . MET A 1 258 ? -14.455 -11.640 -20.380 1.00 80.50 258 MET A C 1
ATOM 2060 O O . MET A 1 258 ? -14.501 -12.848 -20.553 1.00 80.50 258 MET A O 1
ATOM 2064 N N . GLU A 1 259 ? -14.008 -10.804 -21.320 1.00 90.44 259 GLU A N 1
ATOM 2065 C CA . GLU A 1 259 ? -13.478 -11.246 -22.618 1.00 90.44 259 GLU A CA 1
ATOM 2066 C C . GLU A 1 259 ? -12.090 -11.893 -22.508 1.00 90.44 259 GLU A C 1
ATOM 2068 O O . GLU A 1 259 ? -11.675 -12.599 -23.421 1.00 90.44 259 GLU A O 1
ATOM 2073 N N . ASN A 1 260 ? -11.367 -11.651 -21.410 1.00 88.44 260 ASN A N 1
ATOM 2074 C CA . ASN A 1 260 ? -9.990 -12.099 -21.203 1.00 88.44 260 ASN A CA 1
ATOM 2075 C C . ASN A 1 260 ? -9.846 -12.897 -19.892 1.00 88.44 260 ASN A C 1
ATOM 2077 O O . ASN A 1 260 ? -8.861 -12.711 -19.180 1.00 88.44 260 ASN A O 1
ATOM 2081 N N . GLU A 1 261 ? -10.824 -13.745 -19.551 1.00 86.19 261 GLU A N 1
ATOM 2082 C CA . GLU A 1 261 ? -10.827 -14.537 -18.306 1.00 86.19 261 GLU A CA 1
ATOM 2083 C C . GLU A 1 261 ? -9.542 -15.367 -18.152 1.00 86.19 261 GLU A C 1
ATOM 2085 O O . GLU A 1 261 ? -8.836 -15.195 -17.160 1.00 86.19 261 GLU A O 1
ATOM 2090 N N . ASP A 1 262 ? -9.158 -16.128 -19.182 1.00 88.31 262 ASP A N 1
ATOM 2091 C CA . ASP A 1 262 ? -7.930 -16.940 -19.175 1.00 88.31 262 ASP A CA 1
ATOM 2092 C C . ASP A 1 262 ? -6.674 -16.089 -18.909 1.00 88.31 262 ASP A C 1
ATOM 2094 O O . ASP A 1 262 ? -5.839 -16.422 -18.073 1.00 88.31 262 ASP A O 1
ATOM 2098 N N . ALA A 1 263 ? -6.562 -14.922 -19.555 1.00 83.75 263 ALA A N 1
ATOM 2099 C CA . ALA A 1 263 ? -5.417 -14.032 -19.361 1.00 83.75 263 ALA A CA 1
ATOM 2100 C C . ALA A 1 263 ? -5.393 -13.392 -17.960 1.00 83.75 263 ALA A C 1
ATOM 2102 O O . ALA A 1 263 ? -4.330 -13.019 -17.458 1.00 83.75 263 ALA A O 1
ATOM 2103 N N . VAL A 1 264 ? -6.560 -13.213 -17.335 1.00 79.81 264 VAL A N 1
ATOM 2104 C CA . VAL A 1 264 ? -6.689 -12.703 -15.965 1.00 79.81 264 VAL A CA 1
ATOM 2105 C C . VAL A 1 264 ? -6.267 -13.769 -14.957 1.00 79.81 264 VAL A C 1
ATOM 2107 O O . VAL A 1 264 ? -5.592 -13.423 -13.982 1.00 79.81 264 VAL A O 1
ATOM 2110 N N . ASP A 1 265 ? -6.610 -15.030 -15.204 1.00 81.12 265 ASP A N 1
ATOM 2111 C CA . ASP A 1 265 ? -6.184 -16.163 -14.385 1.00 81.12 265 ASP A CA 1
ATOM 2112 C C . ASP A 1 265 ? -4.677 -16.423 -14.524 1.00 81.12 265 ASP A C 1
ATOM 2114 O O . ASP A 1 265 ? -3.981 -16.472 -13.508 1.00 81.12 265 ASP A O 1
ATOM 2118 N N . ASP A 1 266 ? -4.129 -16.412 -15.742 1.00 86.75 266 ASP A N 1
ATOM 2119 C CA . ASP A 1 266 ? -2.677 -16.474 -15.973 1.00 86.75 266 ASP A CA 1
ATOM 2120 C C . ASP A 1 266 ? -1.947 -15.333 -15.246 1.00 86.75 266 ASP A C 1
ATOM 2122 O O . ASP A 1 266 ? -0.932 -15.525 -14.567 1.00 86.75 266 ASP A O 1
ATOM 2126 N N . LEU A 1 267 ? -2.477 -14.107 -15.343 1.00 82.00 267 LEU A N 1
ATOM 2127 C CA . LEU A 1 267 ? -1.915 -12.955 -14.643 1.00 82.00 267 LEU A CA 1
ATOM 2128 C C . LEU A 1 267 ? -1.975 -13.141 -13.123 1.00 82.00 267 LEU A C 1
ATOM 2130 O O . LEU A 1 267 ? -1.032 -12.753 -12.430 1.00 82.00 267 LEU A O 1
ATOM 2134 N N . LYS A 1 268 ? -3.061 -13.712 -12.595 1.00 81.06 268 LYS A N 1
ATOM 2135 C CA . LYS A 1 268 ? -3.201 -14.022 -11.170 1.00 81.06 268 LYS A CA 1
ATOM 2136 C C . LYS A 1 268 ? -2.128 -15.016 -10.734 1.00 81.06 268 LYS A C 1
ATOM 2138 O O . LYS A 1 268 ? -1.419 -14.716 -9.776 1.00 81.06 268 LYS A O 1
ATOM 2143 N N . GLU A 1 269 ? -1.943 -16.123 -11.449 1.00 85.69 269 GLU A N 1
ATOM 2144 C CA . GLU A 1 269 ? -0.912 -17.123 -11.138 1.00 85.69 269 GLU A CA 1
ATOM 2145 C C . GLU A 1 269 ? 0.502 -16.528 -11.173 1.00 85.69 269 GLU A C 1
ATOM 2147 O O . GLU A 1 269 ? 1.299 -16.740 -10.253 1.00 85.69 269 GLU A O 1
ATOM 2152 N N . ILE A 1 270 ? 0.806 -15.708 -12.185 1.00 86.31 270 ILE A N 1
ATOM 2153 C CA . ILE A 1 270 ? 2.090 -15.002 -12.291 1.00 86.31 270 ILE A CA 1
ATOM 2154 C C . ILE A 1 270 ? 2.291 -14.071 -11.090 1.00 86.31 270 ILE A C 1
ATOM 2156 O O . ILE A 1 270 ? 3.359 -14.063 -10.472 1.00 86.31 270 ILE A O 1
ATOM 2160 N N . VAL A 1 271 ? 1.274 -13.281 -10.738 1.00 82.38 271 VAL A N 1
ATOM 2161 C CA . VAL A 1 271 ? 1.331 -12.346 -9.609 1.00 82.38 271 VAL A CA 1
ATOM 2162 C C . VAL A 1 271 ? 1.511 -13.090 -8.285 1.00 82.38 271 VAL A C 1
ATOM 2164 O O . VAL A 1 271 ? 2.339 -12.682 -7.468 1.00 82.38 271 VAL A O 1
ATOM 2167 N N . GLU A 1 272 ? 0.793 -14.190 -8.076 1.00 81.38 272 GLU A N 1
ATOM 2168 C CA . GLU A 1 272 ? 0.946 -15.051 -6.903 1.00 81.38 272 GLU A CA 1
ATOM 2169 C C . GLU A 1 272 ? 2.348 -15.660 -6.830 1.00 81.38 272 GLU A C 1
ATOM 2171 O O . GLU A 1 272 ? 2.981 -15.617 -5.773 1.00 81.38 272 GLU A O 1
ATOM 2176 N N . GLY A 1 273 ? 2.884 -16.146 -7.952 1.00 87.44 273 GLY A N 1
ATOM 2177 C CA . GLY A 1 273 ? 4.257 -16.637 -8.049 1.00 87.44 273 GLY A CA 1
ATOM 2178 C C . GLY A 1 273 ? 5.284 -15.567 -7.667 1.00 87.44 273 GLY A C 1
ATOM 2179 O O . GLY A 1 273 ? 6.171 -15.818 -6.846 1.00 87.44 273 GLY A O 1
ATOM 2180 N N . ILE A 1 274 ? 5.127 -14.345 -8.187 1.00 86.12 274 ILE A N 1
ATOM 2181 C CA . ILE A 1 274 ? 5.984 -13.200 -7.843 1.00 86.12 274 ILE A CA 1
ATOM 2182 C C . ILE A 1 274 ? 5.892 -12.880 -6.348 1.00 86.12 274 ILE A C 1
ATOM 2184 O O . ILE A 1 274 ? 6.923 -12.648 -5.716 1.00 86.12 274 ILE A O 1
ATOM 2188 N N . LEU A 1 275 ? 4.689 -12.876 -5.764 1.00 83.75 275 LEU A N 1
ATOM 2189 C CA . LEU A 1 275 ? 4.496 -12.608 -4.337 1.00 83.75 275 LEU A CA 1
ATOM 2190 C C . LEU A 1 275 ? 5.144 -13.683 -3.460 1.00 83.75 275 LEU A C 1
ATOM 2192 O O . LEU A 1 275 ? 5.871 -13.325 -2.533 1.00 83.75 275 LEU A O 1
ATOM 2196 N N . LYS A 1 276 ? 4.965 -14.969 -3.788 1.00 85.31 276 LYS A N 1
ATOM 2197 C CA . LYS A 1 276 ? 5.601 -16.092 -3.077 1.00 85.31 276 LYS A CA 1
ATOM 2198 C C . LYS A 1 276 ? 7.125 -15.974 -3.108 1.00 85.31 276 LYS A C 1
ATOM 2200 O O . LYS A 1 276 ? 7.787 -16.138 -2.083 1.00 85.31 276 LYS A O 1
ATOM 2205 N N . VAL A 1 277 ? 7.699 -15.654 -4.270 1.00 88.56 277 VAL A N 1
ATOM 2206 C CA . VAL A 1 277 ? 9.147 -15.434 -4.406 1.00 88.56 277 VAL A CA 1
ATOM 2207 C C . VAL A 1 277 ? 9.586 -14.210 -3.602 1.00 88.56 277 VAL A C 1
ATOM 2209 O O . VAL A 1 277 ? 10.540 -14.297 -2.834 1.00 88.56 277 VAL A O 1
ATOM 2212 N N . ALA A 1 278 ? 8.882 -13.083 -3.719 1.00 87.69 278 ALA A N 1
ATOM 2213 C CA . ALA A 1 278 ? 9.203 -11.862 -2.987 1.00 87.69 278 ALA A CA 1
ATOM 2214 C C . ALA A 1 278 ? 9.148 -12.062 -1.465 1.00 87.69 278 ALA A C 1
ATOM 2216 O O . ALA A 1 278 ? 9.964 -11.491 -0.743 1.00 87.69 278 ALA A O 1
ATOM 2217 N N . GLU A 1 279 ? 8.216 -12.873 -0.970 1.00 85.31 279 GLU A N 1
ATOM 2218 C CA . GLU A 1 279 ? 8.115 -13.199 0.448 1.00 85.31 279 GLU A CA 1
ATOM 2219 C C . GLU A 1 279 ? 9.291 -14.058 0.923 1.00 85.31 279 GLU A C 1
ATOM 2221 O O . GLU A 1 279 ? 9.960 -13.691 1.892 1.00 85.31 279 GLU A O 1
ATOM 2226 N N . LYS A 1 280 ? 9.636 -15.119 0.182 1.00 88.88 280 LYS A N 1
ATOM 2227 C CA . LYS A 1 280 ? 10.831 -15.931 0.469 1.00 88.88 280 LYS A CA 1
ATOM 2228 C C . LYS A 1 280 ? 12.102 -15.081 0.489 1.00 88.88 280 LYS A C 1
ATOM 2230 O O . LYS A 1 280 ? 12.920 -15.210 1.392 1.00 88.88 280 LYS A O 1
ATOM 2235 N N . LEU A 1 281 ? 12.237 -14.147 -0.454 1.00 90.00 281 LEU A N 1
ATOM 2236 C CA . LEU A 1 281 ? 13.385 -13.237 -0.545 1.00 90.00 281 LEU A CA 1
ATOM 2237 C C . LEU A 1 281 ? 13.490 -12.246 0.625 1.00 90.00 281 LEU A C 1
ATOM 2239 O O . LEU A 1 281 ? 14.595 -11.796 0.955 1.00 90.00 281 LEU A O 1
ATOM 2243 N N . LYS A 1 282 ? 12.361 -11.906 1.259 1.00 87.19 282 LYS A N 1
ATOM 2244 C CA . LYS A 1 282 ? 12.321 -11.070 2.468 1.00 87.19 282 LYS A CA 1
ATOM 2245 C C . LYS A 1 282 ? 12.735 -11.831 3.724 1.00 87.19 282 LYS A C 1
ATOM 2247 O O . LYS A 1 282 ? 13.104 -11.188 4.709 1.00 87.19 282 LYS A O 1
ATOM 2252 N N . CYS A 1 283 ? 12.683 -13.164 3.720 1.00 86.50 283 CYS A N 1
ATOM 2253 C CA . CYS A 1 283 ? 13.086 -13.952 4.874 1.00 86.50 283 CYS A CA 1
ATOM 2254 C C . CYS A 1 283 ? 14.593 -13.757 5.141 1.00 86.50 283 CYS A C 1
ATOM 2256 O O . CYS A 1 283 ? 15.418 -14.005 4.258 1.00 86.50 283 CYS A O 1
ATOM 2258 N N . PRO A 1 284 ? 14.998 -13.316 6.350 1.00 87.31 284 PRO A N 1
ATOM 2259 C CA . PRO A 1 284 ? 16.405 -13.071 6.653 1.00 87.31 284 PRO A CA 1
ATOM 2260 C C . PRO A 1 284 ? 17.251 -14.351 6.640 1.00 87.31 284 PRO A C 1
ATOM 2262 O O . PRO A 1 284 ? 18.455 -14.245 6.424 1.00 87.31 284 PRO A O 1
ATOM 2265 N N . GLN A 1 285 ? 16.634 -15.523 6.825 1.00 90.44 285 GLN A N 1
ATOM 2266 C CA . GLN A 1 285 ? 17.301 -16.831 6.805 1.00 90.44 285 GLN A CA 1
ATOM 2267 C C . GLN A 1 285 ? 17.666 -17.281 5.379 1.00 90.44 285 GLN A C 1
ATOM 2269 O O . GLN A 1 285 ? 18.675 -17.945 5.180 1.00 90.44 285 GLN A O 1
ATOM 2274 N N . GLU A 1 286 ? 16.919 -16.829 4.369 1.00 93.56 286 GLU A N 1
ATOM 2275 C CA . GLU A 1 286 ? 17.109 -17.190 2.958 1.00 93.56 286 GLU A CA 1
ATOM 2276 C C . GLU A 1 286 ? 18.112 -16.236 2.275 1.00 93.56 286 GLU A C 1
ATOM 2278 O O . GLU A 1 286 ? 17.780 -15.455 1.374 1.00 93.56 286 GLU A O 1
ATOM 2283 N N . LEU A 1 287 ? 19.354 -16.186 2.771 1.00 94.38 287 LEU A N 1
ATOM 2284 C CA . LEU A 1 287 ? 20.422 -15.356 2.181 1.00 94.38 287 LEU A CA 1
ATOM 2285 C C . LEU A 1 287 ? 20.831 -15.854 0.789 1.00 94.38 287 LEU A C 1
ATOM 2287 O O . LEU A 1 287 ? 20.924 -15.044 -0.135 1.00 94.38 287 LEU A O 1
ATOM 2291 N N . ASP A 1 288 ? 20.991 -17.166 0.619 1.00 95.88 288 ASP A N 1
ATOM 2292 C CA . ASP A 1 288 ? 21.447 -17.770 -0.637 1.00 95.88 288 ASP A CA 1
ATOM 2293 C C . ASP A 1 288 ? 20.453 -17.556 -1.778 1.00 95.88 288 ASP A C 1
ATOM 2295 O O . ASP A 1 288 ? 20.840 -17.180 -2.888 1.00 95.88 288 ASP A O 1
ATOM 2299 N N . LEU A 1 289 ? 19.156 -17.744 -1.506 1.00 94.38 289 LEU A N 1
ATOM 2300 C CA . LEU A 1 289 ? 18.101 -17.506 -2.488 1.00 94.38 289 LEU A CA 1
ATOM 2301 C C . LEU A 1 289 ? 18.093 -16.043 -2.941 1.00 94.38 289 LEU A C 1
ATOM 2303 O O . LEU A 1 289 ? 17.980 -15.764 -4.136 1.00 94.38 289 LEU A O 1
ATOM 2307 N N . ALA A 1 290 ? 18.265 -15.106 -2.006 1.00 94.56 290 ALA A N 1
ATOM 2308 C CA . ALA A 1 290 ? 18.310 -13.692 -2.346 1.00 94.56 290 ALA A CA 1
ATOM 2309 C C . ALA A 1 290 ? 19.560 -13.299 -3.111 1.00 94.56 290 ALA A C 1
ATOM 2311 O O . ALA A 1 290 ? 19.455 -12.554 -4.081 1.00 94.56 290 ALA A O 1
ATOM 2312 N N . PHE A 1 291 ? 20.718 -13.842 -2.746 1.00 95.94 291 PHE A N 1
ATOM 2313 C CA . PHE A 1 291 ? 21.936 -13.630 -3.512 1.00 95.94 291 PHE A CA 1
ATOM 2314 C C . PHE A 1 291 ? 21.781 -14.121 -4.959 1.00 95.94 291 PHE A C 1
ATOM 2316 O O . PHE A 1 291 ? 22.077 -13.374 -5.892 1.00 95.94 291 PHE A O 1
ATOM 2323 N N . ARG A 1 292 ? 21.228 -15.325 -5.167 1.00 95.94 292 ARG A N 1
ATOM 2324 C CA . ARG A 1 292 ? 20.932 -15.850 -6.513 1.00 95.94 292 ARG A CA 1
ATOM 2325 C C . ARG A 1 292 ? 19.965 -14.952 -7.280 1.00 95.94 292 ARG A C 1
ATOM 2327 O O . ARG A 1 292 ? 20.203 -14.691 -8.455 1.00 95.94 292 ARG A O 1
ATOM 2334 N N . ALA A 1 293 ? 18.919 -14.444 -6.628 1.00 94.31 293 ALA A N 1
ATOM 2335 C CA . ALA A 1 293 ? 17.982 -13.514 -7.254 1.00 94.31 293 ALA A CA 1
ATOM 2336 C C . ALA A 1 293 ? 18.658 -12.190 -7.654 1.00 94.31 293 ALA A C 1
ATOM 2338 O O . ALA A 1 293 ? 18.440 -11.704 -8.761 1.00 94.31 293 ALA A O 1
ATOM 2339 N N . TYR A 1 294 ? 19.528 -11.630 -6.807 1.00 95.44 294 TYR A N 1
ATOM 2340 C CA . TYR A 1 294 ? 20.280 -10.414 -7.135 1.00 95.44 294 TYR A CA 1
ATOM 2341 C C . TYR A 1 294 ? 21.245 -10.634 -8.303 1.00 95.44 294 TYR A C 1
ATOM 2343 O O . TYR A 1 294 ? 21.317 -9.796 -9.203 1.00 95.44 294 TYR A O 1
ATOM 2351 N N . MET A 1 295 ? 21.933 -11.778 -8.335 1.00 96.19 295 MET A N 1
ATOM 2352 C CA . MET A 1 295 ? 22.790 -12.159 -9.459 1.00 96.19 295 MET A CA 1
ATOM 2353 C C . MET A 1 295 ? 21.984 -12.355 -10.745 1.00 96.19 295 MET A C 1
ATOM 2355 O O . MET A 1 295 ? 22.395 -11.865 -11.793 1.00 96.19 295 MET A O 1
ATOM 2359 N N . ALA A 1 296 ? 20.815 -12.998 -10.670 1.00 95.44 296 ALA A N 1
ATOM 2360 C CA . ALA A 1 296 ? 19.917 -13.158 -11.810 1.00 95.44 296 ALA A CA 1
ATOM 2361 C C . ALA A 1 296 ? 19.448 -11.801 -12.355 1.00 95.44 296 ALA A C 1
ATOM 2363 O O . ALA A 1 296 ? 19.478 -11.596 -13.567 1.00 95.44 296 ALA A O 1
ATOM 2364 N N . CYS A 1 297 ? 19.106 -10.844 -11.483 1.00 95.62 297 CYS A N 1
ATOM 2365 C CA . CYS A 1 297 ? 18.819 -9.470 -11.897 1.00 95.62 297 CYS A CA 1
ATOM 2366 C C . CYS A 1 297 ? 20.025 -8.817 -12.584 1.00 95.62 297 CYS A C 1
ATOM 2368 O O . CYS A 1 297 ? 19.857 -8.189 -13.623 1.00 95.62 297 CYS A O 1
ATOM 2370 N N . GLY A 1 298 ? 21.239 -8.993 -12.053 1.00 96.25 298 GLY A N 1
ATOM 2371 C CA . GLY A 1 298 ? 22.464 -8.485 -12.677 1.00 96.25 298 GLY A CA 1
ATOM 2372 C C . GLY A 1 298 ? 22.703 -9.058 -14.079 1.00 96.25 298 GLY A C 1
ATOM 2373 O O . GLY A 1 298 ? 22.939 -8.304 -15.022 1.00 96.25 298 GLY A O 1
ATOM 2374 N N . VAL A 1 299 ? 22.575 -10.377 -14.242 1.00 97.06 299 VAL A N 1
ATOM 2375 C CA . VAL A 1 299 ? 22.710 -11.059 -15.541 1.00 97.06 299 VAL A CA 1
ATOM 2376 C C . VAL A 1 299 ? 21.623 -10.605 -16.517 1.00 97.06 299 VAL A C 1
ATOM 2378 O O . VAL A 1 299 ? 21.932 -10.272 -17.660 1.00 97.06 299 VAL A O 1
ATOM 2381 N N . ALA A 1 300 ? 20.366 -10.525 -16.069 1.00 95.88 300 ALA A N 1
ATOM 2382 C CA . ALA A 1 300 ? 19.254 -10.037 -16.883 1.00 95.88 300 ALA A CA 1
ATOM 2383 C C . ALA A 1 300 ? 19.489 -8.596 -17.352 1.00 95.88 300 ALA A C 1
ATOM 2385 O O . ALA A 1 300 ? 19.249 -8.277 -18.513 1.00 95.88 300 ALA A O 1
ATOM 2386 N N . SER A 1 301 ? 20.020 -7.739 -16.482 1.00 96.12 301 SER A N 1
ATOM 2387 C CA . SER A 1 301 ? 20.386 -6.365 -16.813 1.00 96.12 301 SER A CA 1
ATOM 2388 C C . SER A 1 301 ? 21.476 -6.270 -17.876 1.00 96.12 301 SER A C 1
ATOM 2390 O O . SER A 1 301 ? 21.337 -5.493 -18.820 1.00 96.12 301 SER A O 1
ATOM 2392 N N . VAL A 1 302 ? 22.530 -7.086 -17.780 1.00 96.94 302 VAL A N 1
ATOM 2393 C CA . VAL A 1 302 ? 23.576 -7.157 -18.816 1.00 96.94 302 VAL A CA 1
ATOM 2394 C C . VAL A 1 302 ? 22.997 -7.664 -20.139 1.00 96.94 302 VAL A C 1
ATOM 2396 O O . VAL A 1 302 ? 23.272 -7.084 -21.189 1.00 96.94 302 VAL A O 1
ATOM 2399 N N . GLY A 1 303 ? 22.153 -8.699 -20.095 1.00 95.94 303 GLY A N 1
ATOM 2400 C CA . GLY A 1 303 ? 21.484 -9.249 -21.274 1.00 95.94 303 GLY A CA 1
ATOM 2401 C C . GLY A 1 303 ? 20.576 -8.234 -21.970 1.00 95.94 303 GLY A C 1
ATOM 2402 O O . GLY A 1 303 ? 20.684 -8.045 -23.179 1.00 95.94 303 GLY A O 1
ATOM 2403 N N . LEU A 1 304 ? 19.733 -7.525 -21.213 1.00 92.94 304 LEU A N 1
ATOM 2404 C CA . LEU A 1 304 ? 18.878 -6.455 -21.738 1.00 92.94 304 LEU A CA 1
ATOM 2405 C C . LEU A 1 304 ? 19.704 -5.308 -22.326 1.00 92.94 304 LEU A C 1
ATOM 2407 O O . LEU A 1 304 ? 19.359 -4.814 -23.393 1.00 92.94 304 LEU A O 1
ATOM 2411 N N . GLY A 1 305 ? 20.818 -4.936 -21.690 1.00 93.31 305 GLY A N 1
ATOM 2412 C CA . GLY A 1 305 ? 21.751 -3.947 -22.234 1.00 93.31 305 GLY A CA 1
ATOM 2413 C C . GLY A 1 305 ? 22.369 -4.383 -23.563 1.00 93.31 305 GLY A C 1
ATOM 2414 O O . GLY A 1 305 ? 22.415 -3.597 -24.505 1.00 93.31 305 GLY A O 1
ATOM 2415 N N . ALA A 1 306 ? 22.793 -5.644 -23.678 1.00 94.25 306 ALA A N 1
ATOM 2416 C CA . ALA A 1 306 ? 23.337 -6.188 -24.922 1.00 94.25 306 ALA A CA 1
ATOM 2417 C C . ALA A 1 306 ? 22.283 -6.235 -26.039 1.00 94.25 306 ALA A C 1
ATOM 2419 O 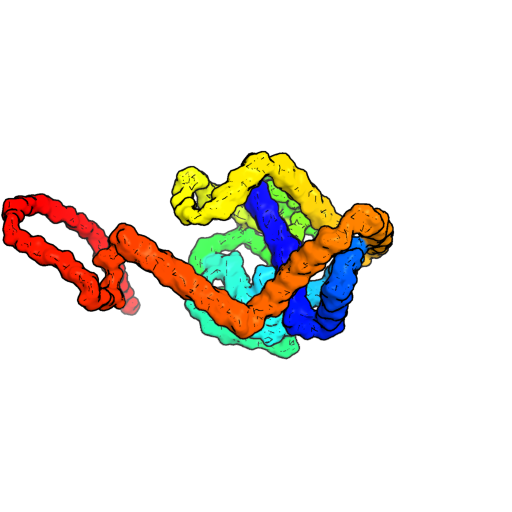O . ALA A 1 306 ? 22.556 -5.798 -27.157 1.00 94.25 306 ALA A O 1
ATOM 2420 N N . ILE A 1 307 ? 21.069 -6.707 -25.731 1.00 91.38 307 ILE A N 1
ATOM 2421 C CA . ILE A 1 307 ? 19.937 -6.700 -26.668 1.00 91.38 307 ILE A CA 1
ATOM 2422 C C . ILE A 1 307 ? 19.651 -5.273 -27.118 1.00 91.38 307 ILE A C 1
ATOM 2424 O O . ILE A 1 307 ? 19.516 -5.027 -28.311 1.00 91.38 307 ILE A O 1
ATOM 2428 N N . GLU A 1 308 ? 19.601 -4.323 -26.193 1.00 88.38 308 GLU A N 1
ATOM 2429 C CA . GLU A 1 308 ? 19.320 -2.937 -26.524 1.00 88.38 308 GLU A CA 1
ATOM 2430 C C . GLU A 1 308 ? 20.401 -2.326 -27.419 1.00 88.38 308 GLU A C 1
ATOM 2432 O O . GLU A 1 308 ? 20.057 -1.685 -28.405 1.00 88.38 308 GLU A O 1
ATOM 2437 N N . ILE A 1 309 ? 21.688 -2.585 -27.167 1.00 89.56 309 ILE A N 1
ATOM 2438 C CA . ILE A 1 309 ? 22.789 -2.153 -28.047 1.00 89.56 309 ILE A CA 1
ATOM 2439 C C . ILE A 1 309 ? 22.632 -2.747 -29.456 1.00 89.56 309 ILE A C 1
ATOM 2441 O O . ILE A 1 309 ? 22.780 -2.035 -30.453 1.00 89.56 309 ILE A O 1
ATOM 2445 N N . LEU A 1 310 ? 22.283 -4.033 -29.558 1.00 90.50 310 LEU A N 1
ATOM 2446 C CA . LEU A 1 310 ? 22.049 -4.699 -30.841 1.00 90.50 310 LEU A CA 1
ATOM 2447 C C . LEU A 1 310 ? 20.818 -4.132 -31.562 1.00 90.50 310 LEU A C 1
ATOM 2449 O O . LEU A 1 310 ? 20.874 -3.882 -32.766 1.00 90.50 310 LEU A O 1
ATOM 2453 N N . LEU A 1 311 ? 19.721 -3.877 -30.848 1.00 86.00 311 LEU A N 1
ATOM 2454 C CA . LEU A 1 311 ? 18.499 -3.303 -31.411 1.00 86.00 311 LEU A CA 1
ATOM 2455 C C . LEU A 1 311 ? 18.681 -1.830 -31.795 1.00 86.00 311 LEU A C 1
ATOM 2457 O O . LEU A 1 311 ? 18.196 -1.421 -32.845 1.00 86.00 311 LEU A O 1
ATOM 2461 N N . LEU A 1 312 ? 19.422 -1.045 -31.013 1.00 80.56 312 LEU A N 1
ATOM 2462 C CA . LEU A 1 312 ? 19.764 0.352 -31.308 1.00 80.56 312 LEU A CA 1
ATOM 2463 C C . LEU A 1 312 ? 20.570 0.491 -32.601 1.00 80.56 312 LEU A C 1
ATOM 2465 O O . LEU A 1 312 ? 20.454 1.507 -33.278 1.00 80.56 312 LEU A O 1
ATOM 2469 N N . SER A 1 313 ? 21.350 -0.527 -32.974 1.00 82.62 313 SER A N 1
ATOM 2470 C CA . SER A 1 313 ? 22.035 -0.548 -34.273 1.00 82.62 313 SER A CA 1
ATOM 2471 C C . SER A 1 313 ? 21.066 -0.679 -35.460 1.00 82.62 313 SER A C 1
ATOM 2473 O O . SER A 1 313 ? 21.411 -0.318 -36.583 1.00 82.62 313 SER A O 1
ATOM 2475 N N . ARG A 1 314 ? 19.849 -1.186 -35.217 1.00 81.00 314 ARG A N 1
ATOM 2476 C CA . ARG A 1 314 ? 18.838 -1.518 -36.235 1.00 81.00 314 ARG A CA 1
ATOM 2477 C C . ARG A 1 314 ? 17.671 -0.531 -36.267 1.00 81.00 314 ARG A C 1
ATOM 2479 O O . ARG A 1 314 ? 17.158 -0.233 -37.342 1.00 81.00 314 ARG A O 1
ATOM 2486 N N . PHE A 1 315 ? 17.227 -0.046 -35.110 1.00 72.81 315 PHE A N 1
ATOM 2487 C CA . PHE A 1 315 ? 16.095 0.867 -34.987 1.00 72.81 315 PHE A CA 1
ATOM 2488 C C . PHE A 1 315 ? 16.549 2.324 -35.102 1.00 72.81 315 PHE A C 1
ATOM 2490 O O . PHE A 1 315 ? 17.459 2.775 -34.412 1.00 72.81 315 PHE A O 1
ATOM 2497 N N . GLY A 1 316 ? 15.903 3.074 -35.998 1.00 75.06 316 GLY A N 1
ATOM 2498 C CA . GLY A 1 316 ? 16.311 4.431 -36.349 1.00 75.06 316 GLY A CA 1
ATOM 2499 C C . GLY A 1 316 ? 16.265 5.429 -35.187 1.00 75.06 316 GLY A C 1
ATOM 2500 O O . GLY A 1 316 ? 15.442 5.337 -34.274 1.00 75.06 316 GLY A O 1
ATOM 2501 N N . PHE A 1 317 ? 17.112 6.455 -35.296 1.00 79.25 317 PHE A N 1
ATOM 2502 C CA . PHE A 1 317 ? 17.208 7.622 -34.408 1.00 79.25 317 PHE A CA 1
ATOM 2503 C C . PHE A 1 317 ? 15.841 8.194 -33.982 1.00 79.25 317 PHE A C 1
ATOM 2505 O O . PHE A 1 317 ? 15.666 8.577 -32.829 1.00 79.25 317 PHE A O 1
ATOM 2512 N N . LEU A 1 318 ? 14.845 8.198 -34.873 1.00 79.94 318 LEU A N 1
ATOM 2513 C CA . LEU A 1 318 ? 13.505 8.733 -34.604 1.00 79.94 318 LEU A CA 1
ATOM 2514 C C . LEU A 1 318 ? 12.734 7.966 -33.521 1.00 79.94 318 LEU A C 1
ATOM 2516 O O . LEU A 1 318 ? 12.112 8.596 -32.667 1.00 79.94 318 LEU A O 1
ATOM 2520 N N . LEU A 1 319 ? 12.793 6.629 -33.512 1.00 78.81 319 LEU A N 1
ATOM 2521 C CA . LEU A 1 319 ? 12.082 5.826 -32.510 1.00 78.81 319 LEU A CA 1
ATOM 2522 C C . LEU A 1 319 ? 12.675 6.059 -31.115 1.00 78.81 319 LEU A C 1
ATOM 2524 O O . LEU A 1 319 ? 11.943 6.160 -30.132 1.00 78.81 319 LEU A O 1
ATOM 2528 N N . ARG A 1 320 ? 14.000 6.245 -31.052 1.00 76.31 320 ARG A N 1
ATOM 2529 C CA . ARG A 1 320 ? 14.701 6.636 -29.828 1.00 76.31 320 ARG A CA 1
ATOM 2530 C C . ARG A 1 320 ? 14.179 7.970 -29.305 1.00 76.31 320 ARG A C 1
ATOM 2532 O O . ARG A 1 320 ? 13.798 8.035 -28.143 1.00 76.31 320 ARG A O 1
ATOM 2539 N N . TRP A 1 321 ? 14.119 9.012 -30.136 1.00 83.00 321 TRP A N 1
ATOM 2540 C CA . TRP A 1 321 ? 13.601 10.319 -29.710 1.00 83.00 321 TRP A CA 1
ATOM 2541 C C . TRP A 1 321 ? 12.138 10.279 -29.296 1.00 83.00 321 TRP A C 1
ATOM 2543 O O . TRP A 1 321 ? 11.789 10.887 -28.289 1.00 83.00 321 TRP A O 1
ATOM 2553 N N . ALA A 1 322 ? 11.299 9.527 -30.009 1.00 85.56 322 ALA A N 1
ATOM 2554 C CA . ALA A 1 322 ? 9.909 9.329 -29.613 1.00 85.56 322 ALA A CA 1
ATOM 2555 C C . ALA A 1 322 ? 9.811 8.701 -28.213 1.00 85.56 322 ALA A C 1
ATOM 2557 O O . ALA A 1 322 ? 9.049 9.179 -27.373 1.00 85.56 322 ALA A O 1
ATOM 2558 N N . TRP A 1 323 ? 10.641 7.692 -27.930 1.00 80.69 323 TRP A N 1
ATOM 2559 C CA . TRP A 1 323 ? 10.725 7.066 -26.612 1.00 80.69 323 TRP A CA 1
ATOM 2560 C C . TRP A 1 323 ? 11.217 8.040 -25.531 1.00 80.69 323 TRP A C 1
ATOM 2562 O O . TRP A 1 323 ? 10.603 8.135 -24.469 1.00 80.69 323 TRP A O 1
ATOM 2572 N N . VAL A 1 324 ? 12.268 8.824 -25.809 1.00 81.75 324 VAL A N 1
ATOM 2573 C CA . VAL A 1 324 ? 12.775 9.859 -24.883 1.00 81.75 324 VAL A CA 1
ATOM 2574 C C . VAL A 1 324 ? 11.683 10.870 -24.552 1.00 81.75 324 VAL A C 1
ATOM 2576 O O . VAL A 1 324 ? 11.433 11.152 -23.382 1.00 81.75 324 VAL A O 1
ATOM 2579 N N . LEU A 1 325 ? 11.023 11.412 -25.577 1.00 85.56 325 LEU A N 1
ATOM 2580 C CA . LEU A 1 325 ? 9.985 12.426 -25.425 1.00 85.56 325 LEU A CA 1
ATOM 2581 C C . LEU A 1 325 ? 8.796 11.888 -24.631 1.00 85.56 325 LEU A C 1
ATOM 2583 O O . LEU A 1 325 ? 8.282 12.597 -23.767 1.00 85.56 325 LEU A O 1
ATOM 2587 N N . LEU A 1 326 ? 8.400 10.634 -24.865 1.00 86.00 326 LEU A N 1
ATOM 2588 C CA . LEU A 1 326 ? 7.341 9.975 -24.106 1.00 86.00 326 LEU A CA 1
ATOM 2589 C C . LEU A 1 326 ? 7.682 9.913 -22.612 1.00 86.00 326 LEU A C 1
ATOM 2591 O O . LEU A 1 326 ? 6.886 10.341 -21.777 1.00 86.00 326 LEU A O 1
ATOM 2595 N N . TRP A 1 327 ? 8.874 9.433 -22.257 1.00 81.38 327 TRP A N 1
ATOM 2596 C CA . TRP A 1 327 ? 9.273 9.309 -20.855 1.00 81.38 327 TRP A CA 1
ATOM 2597 C C . TRP A 1 327 ? 9.540 10.649 -20.174 1.00 81.38 327 TRP A C 1
ATOM 2599 O O . TRP A 1 327 ? 9.146 10.837 -19.021 1.00 81.38 327 TRP A O 1
ATOM 2609 N N . MET A 1 328 ? 10.135 11.604 -20.889 1.00 81.56 328 MET A N 1
ATOM 2610 C CA . MET A 1 328 ? 10.279 12.984 -20.426 1.00 81.56 328 MET A CA 1
ATOM 2611 C C . MET A 1 328 ? 8.918 13.622 -20.160 1.00 81.56 328 MET A C 1
ATOM 2613 O O . MET A 1 328 ? 8.749 14.293 -19.140 1.00 81.56 328 MET A O 1
ATOM 2617 N N . ALA A 1 329 ? 7.929 13.385 -21.025 1.00 84.88 329 ALA A N 1
ATOM 2618 C CA . ALA A 1 329 ? 6.566 13.855 -20.821 1.00 84.88 329 ALA A CA 1
ATOM 2619 C C . ALA A 1 329 ? 5.927 13.196 -19.590 1.00 84.88 329 ALA A C 1
ATOM 2621 O O . ALA A 1 329 ? 5.401 13.908 -18.735 1.00 84.88 329 ALA A O 1
ATOM 2622 N N . ILE A 1 330 ? 6.030 11.870 -19.440 1.00 81.62 330 ILE A N 1
ATOM 2623 C CA . ILE A 1 330 ? 5.504 11.140 -18.272 1.00 81.62 330 ILE A CA 1
ATOM 2624 C C . ILE A 1 330 ? 6.135 11.663 -16.974 1.00 81.62 330 ILE A C 1
ATOM 2626 O O . ILE A 1 330 ? 5.421 12.015 -16.033 1.00 81.62 330 ILE A O 1
ATOM 2630 N N . GLY A 1 331 ? 7.462 11.772 -16.920 1.00 78.50 331 GLY A N 1
ATOM 2631 C CA . GLY A 1 331 ? 8.167 12.246 -15.732 1.00 78.50 331 GLY A CA 1
ATOM 2632 C C . GLY A 1 331 ? 7.894 13.705 -15.398 1.00 78.50 331 GLY A C 1
ATOM 2633 O O . GLY A 1 331 ? 7.664 14.037 -14.235 1.00 78.50 331 GLY A O 1
ATOM 2634 N N . SER A 1 332 ? 7.841 14.572 -16.412 1.00 80.38 332 SER A N 1
ATOM 2635 C CA . SER A 1 332 ? 7.462 15.977 -16.234 1.00 80.38 332 SER A CA 1
ATOM 2636 C C . SER A 1 332 ? 6.038 16.090 -15.706 1.00 80.38 332 SER A C 1
ATOM 2638 O O . SER A 1 332 ? 5.789 16.845 -14.770 1.00 80.38 332 SER A O 1
ATOM 2640 N N . VAL A 1 333 ? 5.101 15.291 -16.227 1.00 77.00 333 VAL A N 1
ATOM 2641 C CA . VAL A 1 333 ? 3.737 15.241 -15.694 1.00 77.00 333 VAL A CA 1
ATOM 2642 C C . VAL A 1 333 ? 3.768 14.884 -14.214 1.00 77.00 333 VAL A C 1
ATOM 2644 O O . VAL A 1 333 ? 3.158 15.616 -13.445 1.00 77.00 333 VAL A O 1
ATOM 2647 N N . VAL A 1 334 ? 4.487 13.831 -13.805 1.00 75.50 334 VAL A N 1
ATOM 2648 C CA . VAL A 1 334 ? 4.577 13.376 -12.403 1.00 75.50 334 VAL A CA 1
ATOM 2649 C C . VAL A 1 334 ? 5.200 14.434 -11.487 1.00 75.50 334 VAL A C 1
ATOM 2651 O O . VAL A 1 334 ? 4.611 14.772 -10.458 1.00 75.50 334 VAL A O 1
ATOM 2654 N N . MET A 1 335 ? 6.350 14.997 -11.860 1.00 74.88 335 MET A N 1
ATOM 2655 C CA . MET A 1 335 ? 7.066 15.973 -11.029 1.00 74.88 335 MET A CA 1
ATOM 2656 C C . MET A 1 335 ? 6.298 17.291 -10.904 1.00 74.88 335 MET A C 1
ATOM 2658 O O . MET A 1 335 ? 6.235 17.895 -9.831 1.00 74.88 335 MET A O 1
ATOM 2662 N N . VAL A 1 336 ? 5.643 17.728 -11.981 1.00 79.38 336 VAL A N 1
ATOM 2663 C CA . VAL A 1 336 ? 4.949 19.016 -12.009 1.00 79.38 336 VAL A CA 1
ATOM 2664 C C . VAL A 1 336 ? 3.530 18.909 -11.413 1.00 79.38 336 VAL A C 1
ATOM 2666 O O . VAL A 1 336 ? 2.936 19.940 -11.105 1.00 79.38 336 VAL A O 1
ATOM 2669 N N . GLN A 1 337 ? 2.983 17.715 -11.107 1.00 71.69 337 GLN A N 1
ATOM 2670 C CA . GLN A 1 337 ? 1.663 17.594 -10.435 1.00 71.69 337 GLN A CA 1
ATOM 2671 C C . GLN A 1 337 ? 1.590 18.364 -9.106 1.00 71.69 337 GLN A C 1
ATOM 2673 O O . GLN A 1 337 ? 0.516 18.814 -8.686 1.00 71.69 337 GLN A O 1
ATOM 2678 N N . GLY A 1 338 ? 2.731 18.505 -8.426 1.00 63.28 338 GLY A N 1
ATOM 2679 C CA . GLY A 1 338 ? 2.860 19.271 -7.191 1.00 63.28 338 GLY A CA 1
ATOM 2680 C C . GLY A 1 338 ? 2.973 20.781 -7.400 1.00 63.28 338 GLY A C 1
ATOM 2681 O O . GLY A 1 338 ? 2.681 21.533 -6.468 1.00 63.28 338 GLY A O 1
ATOM 2682 N N . ALA A 1 339 ? 3.349 21.226 -8.600 1.00 76.19 339 ALA A N 1
ATOM 2683 C CA . ALA A 1 339 ? 3.608 22.622 -8.891 1.00 76.19 339 ALA A CA 1
ATOM 2684 C C . ALA A 1 339 ? 2.315 23.449 -8.853 1.00 76.19 339 ALA A C 1
ATOM 2686 O O . ALA A 1 339 ? 1.252 23.052 -9.342 1.00 76.19 339 ALA A O 1
ATOM 2687 N N . MET A 1 340 ? 2.431 24.645 -8.281 1.00 76.69 340 MET A N 1
ATOM 2688 C CA . MET A 1 340 ? 1.370 25.648 -8.183 1.00 76.69 340 MET A CA 1
ATOM 2689 C C . MET A 1 340 ? 0.595 25.867 -9.506 1.00 76.69 340 MET A C 1
ATOM 2691 O O . MET A 1 340 ? -0.639 25.807 -9.467 1.00 76.69 340 MET A O 1
ATOM 2695 N N . PRO A 1 341 ? 1.247 26.030 -10.682 1.00 78.38 341 PRO A N 1
ATOM 2696 C CA . PRO A 1 341 ? 0.537 26.218 -11.951 1.00 78.38 341 PRO A CA 1
ATOM 2697 C C . PRO A 1 341 ? -0.324 25.015 -12.358 1.00 78.38 341 PRO A C 1
ATOM 2699 O O . PRO A 1 341 ? -1.479 25.209 -12.732 1.00 78.38 341 PRO A O 1
ATOM 2702 N N . ILE A 1 342 ? 0.160 23.775 -12.215 1.00 72.00 342 ILE A N 1
ATOM 2703 C CA . ILE A 1 342 ? -0.645 22.586 -12.550 1.00 72.00 342 ILE A CA 1
ATOM 2704 C C . ILE A 1 342 ? -1.812 22.419 -11.582 1.00 72.00 342 ILE A C 1
ATOM 2706 O O . ILE A 1 342 ? -2.914 22.069 -12.005 1.00 72.00 342 ILE A O 1
ATOM 2710 N N . ARG A 1 343 ? -1.627 22.719 -10.291 1.00 76.75 343 ARG A N 1
ATOM 2711 C CA . ARG A 1 343 ? -2.744 22.717 -9.334 1.00 76.75 343 ARG A CA 1
ATOM 2712 C C . ARG A 1 343 ? -3.820 23.726 -9.730 1.00 76.75 343 ARG A C 1
ATOM 2714 O O . ARG A 1 343 ? -4.996 23.368 -9.729 1.00 76.75 343 ARG A O 1
ATOM 2721 N N . ARG A 1 344 ? -3.431 24.948 -10.116 1.00 85.69 344 ARG A N 1
ATOM 2722 C CA . ARG A 1 344 ? -4.362 25.965 -10.634 1.00 85.69 344 ARG A CA 1
ATOM 2723 C C . ARG A 1 344 ? -5.069 25.484 -11.900 1.00 85.69 344 ARG A C 1
ATOM 2725 O O . ARG A 1 344 ? -6.293 25.541 -11.949 1.00 85.69 344 ARG A O 1
ATOM 2732 N N . MET A 1 345 ? -4.332 24.933 -12.865 1.00 80.25 345 MET A N 1
ATOM 2733 C CA . MET A 1 345 ? -4.894 24.400 -14.110 1.00 80.25 345 MET A CA 1
ATOM 2734 C C . MET A 1 345 ? -5.876 23.249 -13.852 1.00 80.25 345 MET A C 1
ATOM 2736 O O . MET A 1 345 ? -6.960 23.225 -14.424 1.00 80.25 345 MET A O 1
ATOM 2740 N N . ARG A 1 346 ? -5.561 22.325 -12.933 1.00 75.69 346 ARG A N 1
ATOM 2741 C CA . ARG A 1 346 ? -6.449 21.214 -12.552 1.00 75.69 346 ARG A CA 1
ATOM 2742 C C . ARG A 1 346 ? -7.730 21.709 -11.888 1.00 75.69 346 ARG A C 1
ATOM 2744 O O . ARG A 1 346 ? -8.800 21.165 -12.161 1.00 75.69 346 ARG A O 1
ATOM 2751 N N . THR A 1 347 ? -7.632 22.713 -11.019 1.00 84.12 347 THR A N 1
ATOM 2752 C CA . THR A 1 347 ? -8.799 23.351 -10.397 1.00 84.12 347 THR A CA 1
ATOM 2753 C C . THR A 1 347 ? -9.645 24.073 -11.443 1.00 84.12 347 THR A C 1
ATOM 2755 O O . THR A 1 347 ? -10.852 23.858 -11.475 1.00 84.12 347 THR A O 1
ATOM 2758 N N . ALA A 1 348 ? -9.026 24.837 -12.347 1.00 91.12 348 ALA A N 1
ATOM 2759 C CA . ALA A 1 348 ? -9.714 25.528 -13.437 1.00 91.12 348 ALA A CA 1
ATOM 2760 C C . ALA A 1 348 ? -10.401 24.551 -14.404 1.00 91.12 348 ALA A C 1
ATOM 2762 O O . ALA A 1 348 ? -11.559 24.748 -14.760 1.00 91.12 348 ALA A O 1
ATOM 2763 N N . TYR A 1 349 ? -9.735 23.452 -14.770 1.00 90.00 349 TYR A N 1
ATOM 2764 C CA . TYR A 1 349 ? -10.308 22.403 -15.614 1.00 90.00 349 TYR A CA 1
ATOM 2765 C C . TYR A 1 349 ? -11.490 21.700 -14.937 1.00 90.00 349 TYR A C 1
ATOM 2767 O O . TYR A 1 349 ? -12.529 21.504 -15.562 1.00 90.00 349 TYR A O 1
ATOM 2775 N N . ARG A 1 350 ? -11.372 21.356 -13.643 1.00 85.69 350 ARG A N 1
ATOM 2776 C CA . ARG A 1 350 ? -12.492 20.794 -12.868 1.00 85.69 350 ARG A CA 1
ATOM 2777 C C . ARG A 1 350 ? -13.668 21.762 -12.810 1.00 85.69 350 ARG A C 1
ATOM 2779 O O . ARG A 1 350 ? -14.773 21.350 -13.134 1.00 85.69 350 ARG A O 1
ATOM 2786 N N . ALA A 1 351 ? -13.413 23.030 -12.487 1.00 89.56 351 ALA A N 1
ATOM 2787 C CA . ALA A 1 351 ? -14.438 24.068 -12.463 1.00 89.56 351 ALA A CA 1
ATOM 2788 C C . ALA A 1 351 ? -15.112 24.233 -13.835 1.00 89.56 351 ALA A C 1
ATOM 2790 O O . ALA A 1 351 ? -16.334 24.285 -13.909 1.00 89.56 351 ALA A O 1
ATOM 2791 N N . SER A 1 352 ? -14.337 24.221 -14.923 1.00 91.44 352 SER A N 1
ATOM 2792 C CA . SER A 1 352 ? -14.853 24.322 -16.297 1.00 91.44 352 SER A CA 1
ATOM 2793 C C . SER A 1 352 ? -15.713 23.117 -16.679 1.00 91.44 352 SER A C 1
ATOM 2795 O O . SER A 1 352 ? -16.781 23.271 -17.264 1.00 91.44 352 SER A O 1
ATOM 2797 N N . ARG A 1 353 ? -15.282 21.904 -16.313 1.00 91.31 353 ARG A N 1
ATOM 2798 C CA . ARG A 1 353 ? -16.043 20.673 -16.555 1.00 91.31 353 ARG A CA 1
ATOM 2799 C C . ARG A 1 353 ? -17.331 20.632 -15.735 1.00 91.31 353 ARG A C 1
ATOM 2801 O O . ARG A 1 353 ? -18.369 20.233 -16.255 1.00 91.31 353 ARG A O 1
ATOM 2808 N N . ASP A 1 354 ? -17.270 21.033 -14.469 1.00 86.19 354 ASP A N 1
ATOM 2809 C CA . ASP A 1 354 ? -18.438 21.083 -13.590 1.00 86.19 354 ASP A CA 1
ATOM 2810 C C . ASP A 1 354 ? -19.423 22.163 -14.071 1.00 86.19 354 ASP A C 1
ATOM 2812 O O . ASP A 1 354 ? -20.623 21.907 -14.126 1.00 86.19 354 ASP A O 1
ATOM 2816 N N . PHE A 1 355 ? -18.927 23.310 -14.548 1.00 89.00 355 PHE A N 1
ATOM 2817 C CA . PHE A 1 355 ? -19.733 24.338 -15.210 1.00 89.00 355 PHE A CA 1
ATOM 2818 C C . PHE A 1 355 ? -20.414 23.813 -16.482 1.00 89.00 355 PHE A C 1
ATOM 2820 O O . PHE A 1 355 ? -21.627 23.958 -16.629 1.00 89.00 355 PHE A O 1
ATOM 2827 N N . ALA A 1 356 ? -19.672 23.139 -17.369 1.00 85.81 356 ALA A N 1
ATOM 2828 C CA . ALA A 1 356 ? -20.228 22.532 -18.579 1.00 85.81 356 ALA A CA 1
ATOM 2829 C C . ALA A 1 356 ? -21.307 21.487 -18.253 1.00 85.81 356 ALA A C 1
ATOM 2831 O O . ALA A 1 356 ? -22.360 21.461 -18.888 1.00 85.81 356 ALA A O 1
ATOM 2832 N N . ARG A 1 357 ? -21.090 20.674 -17.210 1.00 84.75 357 ARG A N 1
ATOM 2833 C CA . ARG A 1 357 ? -22.073 19.700 -16.723 1.00 84.75 357 ARG A CA 1
ATOM 2834 C C . ARG A 1 357 ? -23.330 20.377 -16.174 1.00 84.75 357 ARG A C 1
ATOM 2836 O O . ARG A 1 357 ? -24.432 19.943 -16.491 1.00 84.75 357 ARG A O 1
ATOM 2843 N N . CYS A 1 358 ? -23.188 21.429 -15.368 1.00 83.62 358 CYS A N 1
ATOM 2844 C CA . CYS A 1 358 ? -24.327 22.203 -14.868 1.00 83.62 358 CYS A CA 1
ATOM 2845 C C . CYS A 1 358 ? -25.117 22.850 -16.014 1.00 83.62 358 CYS A C 1
ATOM 2847 O O . CYS A 1 358 ? -26.346 22.847 -15.985 1.00 83.62 358 CYS A O 1
ATOM 2849 N N . ARG A 1 359 ? -24.425 23.352 -17.045 1.00 85.44 359 ARG A N 1
ATOM 2850 C CA . ARG A 1 359 ? -25.048 23.916 -18.247 1.00 85.44 359 ARG A CA 1
ATOM 2851 C C . ARG A 1 359 ? -25.840 22.867 -19.034 1.00 85.44 359 ARG A C 1
ATOM 2853 O O . ARG A 1 359 ? -26.981 23.139 -19.385 1.00 85.44 359 ARG A O 1
ATOM 2860 N N . ASP A 1 360 ? -25.279 21.680 -19.257 1.00 85.81 360 ASP A N 1
ATOM 2861 C CA . ASP A 1 360 ? -25.965 20.564 -19.932 1.00 85.81 360 ASP A CA 1
ATOM 2862 C C . ASP A 1 360 ? -27.204 20.097 -19.141 1.00 85.81 360 ASP A C 1
ATOM 2864 O O . ASP A 1 360 ? -28.287 19.946 -19.701 1.00 85.81 360 ASP A O 1
ATOM 2868 N N . ILE A 1 361 ? -27.105 19.979 -17.809 1.00 80.38 361 ILE A N 1
ATOM 2869 C CA . ILE A 1 361 ? -28.263 19.666 -16.946 1.00 80.38 361 ILE A CA 1
ATOM 2870 C C . ILE A 1 361 ? -29.349 20.749 -17.052 1.00 80.38 361 ILE A C 1
ATOM 2872 O O . ILE A 1 361 ? -30.538 20.424 -17.119 1.00 80.38 361 ILE A O 1
ATOM 2876 N N . ARG A 1 362 ? -28.950 22.028 -17.094 1.00 79.62 362 ARG A N 1
ATOM 2877 C CA . ARG A 1 362 ? -29.868 23.163 -17.260 1.00 79.62 362 ARG A CA 1
ATOM 2878 C C . ARG A 1 362 ? -30.573 23.110 -18.618 1.00 79.62 362 ARG A C 1
ATOM 2880 O O . ARG A 1 362 ? -31.788 23.263 -18.661 1.00 79.62 362 ARG A O 1
ATOM 2887 N N . GLN A 1 363 ? -29.839 22.833 -19.697 1.00 82.62 363 GLN A N 1
ATOM 2888 C CA . GLN A 1 363 ? -30.393 22.710 -21.052 1.00 82.62 363 GLN A CA 1
ATOM 2889 C C . GLN A 1 363 ? -31.394 21.555 -21.186 1.00 82.62 363 GLN A C 1
ATOM 2891 O O . GLN A 1 363 ? -32.355 21.667 -21.937 1.00 82.62 363 GLN A O 1
ATOM 2896 N N . ARG A 1 364 ? -31.227 20.474 -20.416 1.00 83.81 364 ARG A N 1
ATOM 2897 C CA . ARG A 1 364 ? -32.167 19.337 -20.385 1.00 83.81 364 ARG A CA 1
ATOM 2898 C C . ARG A 1 364 ? -33.401 19.564 -19.501 1.00 83.81 364 ARG A C 1
ATOM 2900 O O . ARG A 1 364 ? -34.138 18.619 -19.240 1.00 83.81 364 ARG A O 1
ATOM 2907 N N . GLY A 1 365 ? -33.608 20.775 -18.979 1.00 82.31 365 GLY A N 1
ATOM 2908 C CA . GLY A 1 365 ? -34.751 21.092 -18.115 1.00 82.31 365 GLY A CA 1
ATOM 2909 C C . GLY A 1 365 ? -34.666 20.509 -16.697 1.00 82.31 365 GLY A C 1
ATOM 2910 O O . GLY A 1 365 ? -35.633 20.581 -15.944 1.00 82.31 365 GLY A O 1
ATOM 2911 N N . GLY A 1 366 ? -33.512 19.970 -16.281 1.00 70.44 366 GLY A N 1
ATOM 2912 C CA . GLY A 1 366 ? -33.334 19.348 -14.960 1.00 70.44 366 GLY A CA 1
ATOM 2913 C C . GLY A 1 366 ? -33.296 20.326 -13.775 1.00 70.44 366 GLY A C 1
ATOM 2914 O O . GLY A 1 366 ? -33.223 19.895 -12.623 1.00 70.44 366 GLY A O 1
ATOM 2915 N N . CYS A 1 367 ? -33.329 21.639 -14.030 1.00 58.91 367 CYS A N 1
ATOM 2916 C CA . CYS A 1 367 ? -33.094 22.681 -13.024 1.00 58.91 367 CYS A CA 1
ATOM 2917 C C . CYS A 1 367 ? -34.343 23.443 -12.554 1.00 58.91 367 CYS A C 1
ATOM 2919 O O . CYS A 1 367 ? -34.198 24.336 -11.725 1.00 58.91 367 CYS A O 1
ATOM 2921 N N . THR A 1 368 ? -35.558 23.083 -12.981 1.00 58.47 368 THR A N 1
ATOM 2922 C CA . THR A 1 368 ? -36.803 23.788 -12.589 1.00 58.47 368 THR A CA 1
ATOM 2923 C C . THR A 1 368 ? -37.085 23.809 -11.077 1.00 58.47 368 THR A C 1
ATOM 2925 O O . THR A 1 368 ? -37.947 24.553 -10.625 1.00 58.47 368 THR A O 1
ATOM 2928 N N . ARG A 1 369 ? -36.347 23.037 -10.264 1.00 54.59 369 ARG A N 1
ATOM 2929 C CA . ARG A 1 369 ? -36.467 22.999 -8.791 1.00 54.59 369 ARG A CA 1
ATOM 2930 C C . ARG A 1 369 ? -35.304 23.621 -8.008 1.00 54.59 369 ARG A C 1
ATOM 2932 O O . ARG A 1 369 ? -35.323 23.585 -6.781 1.00 54.59 369 ARG A O 1
ATOM 2939 N N . TRP A 1 370 ? -34.280 24.167 -8.661 1.00 59.62 370 TRP A N 1
ATOM 2940 C CA . TRP A 1 370 ? -33.117 24.715 -7.953 1.00 59.62 370 TRP A CA 1
ATOM 2941 C C . TRP A 1 370 ? -33.358 26.196 -7.625 1.00 59.62 370 TRP A C 1
ATOM 2943 O O . TRP A 1 370 ? -32.985 27.072 -8.394 1.00 59.62 370 TRP A O 1
ATOM 2953 N N . GLN A 1 371 ? -33.966 26.467 -6.464 1.00 56.81 371 GLN A N 1
ATOM 2954 C CA . GLN A 1 371 ? -34.340 27.810 -5.969 1.00 56.81 371 GLN A CA 1
ATOM 2955 C C . GLN A 1 371 ? -33.165 28.788 -5.734 1.00 56.81 371 GLN A C 1
ATOM 2957 O O . GLN A 1 371 ? -33.388 29.927 -5.342 1.00 56.81 371 GLN A O 1
ATOM 2962 N N . PHE A 1 372 ? -31.916 28.365 -5.941 1.00 60.44 372 PHE A N 1
ATOM 2963 C CA . PHE A 1 372 ? -30.722 29.139 -5.577 1.00 60.44 372 PHE A CA 1
ATOM 2964 C C . PHE A 1 372 ? -30.167 30.038 -6.687 1.00 60.44 372 PHE A C 1
ATOM 2966 O O . PHE A 1 372 ? -29.224 30.781 -6.427 1.00 60.44 372 PHE A O 1
ATOM 2973 N N . PHE A 1 373 ? -30.704 29.982 -7.907 1.00 54.81 373 PHE A N 1
ATOM 2974 C CA . PHE A 1 373 ? -30.243 30.844 -8.994 1.00 54.81 373 PHE A CA 1
ATOM 2975 C C . PHE A 1 373 ? -31.313 31.870 -9.348 1.00 54.81 373 PHE A C 1
ATOM 2977 O O . PHE A 1 373 ? -32.408 31.515 -9.779 1.00 54.81 373 PHE A O 1
ATOM 2984 N N . THR A 1 374 ? -30.967 33.144 -9.172 1.00 59.28 374 THR A N 1
ATOM 2985 C CA . THR A 1 374 ? -31.649 34.272 -9.803 1.00 59.28 374 THR A CA 1
ATOM 2986 C C . THR A 1 374 ? -31.695 34.016 -11.307 1.00 59.28 374 THR A C 1
ATOM 2988 O O . THR A 1 374 ? -30.686 33.629 -11.898 1.00 59.28 374 THR A O 1
ATOM 2991 N N . LEU A 1 375 ? -32.875 34.167 -11.909 1.00 59.03 375 LEU A N 1
ATOM 2992 C CA . LEU A 1 375 ? -33.045 34.076 -13.357 1.00 59.03 375 LEU A CA 1
ATOM 2993 C C . LEU A 1 375 ? -32.088 35.059 -14.043 1.00 59.03 375 LEU A C 1
ATOM 2995 O O . LEU A 1 375 ? -32.003 36.218 -13.634 1.00 59.03 375 LEU A O 1
ATOM 2999 N N . ASP A 1 376 ? -31.366 34.588 -15.064 1.00 58.22 376 ASP A N 1
ATOM 3000 C CA . ASP A 1 376 ? -30.571 35.470 -15.917 1.00 58.22 376 ASP A CA 1
ATOM 3001 C C . ASP A 1 376 ? -31.536 36.486 -16.565 1.00 58.22 376 ASP A C 1
ATOM 3003 O O . ASP A 1 376 ? -32.566 36.068 -17.111 1.00 58.22 376 ASP A O 1
ATOM 3007 N N . PRO A 1 377 ? -31.237 37.799 -16.520 1.00 66.00 377 PRO A N 1
ATOM 3008 C CA . PRO A 1 377 ? -32.162 38.854 -16.950 1.00 66.00 377 PRO A CA 1
ATOM 3009 C C . PRO A 1 377 ? -32.521 38.793 -18.442 1.00 66.00 377 PRO A C 1
ATOM 3011 O O . PRO A 1 377 ? -33.467 39.443 -18.870 1.00 66.00 377 PRO A O 1
ATOM 3014 N N . GLU A 1 378 ? -31.792 37.999 -19.228 1.00 67.88 378 GLU A N 1
ATOM 3015 C CA . GLU A 1 378 ? -32.004 37.833 -20.669 1.00 67.88 378 GLU A CA 1
ATOM 3016 C C . GLU A 1 378 ? -32.806 36.580 -21.038 1.00 67.88 378 GLU A C 1
ATOM 3018 O O . GLU A 1 378 ? -33.079 36.351 -22.215 1.00 67.88 378 GLU A O 1
ATOM 3023 N N . SER A 1 379 ? -33.200 35.749 -20.066 1.00 56.28 379 SER A N 1
ATOM 3024 C CA . SER A 1 379 ? -34.134 34.663 -20.367 1.00 56.28 379 SER A CA 1
ATOM 3025 C C . SER A 1 379 ? -35.531 35.260 -20.573 1.00 56.28 379 SER A C 1
ATOM 3027 O O . SER A 1 379 ? -36.065 35.846 -19.629 1.00 56.28 379 SER A O 1
ATOM 3029 N N . PRO A 1 380 ? -36.131 35.168 -21.781 1.00 60.28 380 PRO A N 1
ATOM 3030 C CA . PRO A 1 380 ? -37.496 35.625 -21.980 1.00 60.28 380 PRO A CA 1
ATOM 3031 C C . PRO A 1 380 ? -38.361 34.863 -20.985 1.00 60.28 380 PRO A C 1
ATOM 3033 O O . PRO A 1 380 ? -38.326 33.627 -20.954 1.00 60.28 380 PRO A O 1
ATOM 3036 N N . CYS A 1 381 ? -39.065 35.602 -20.122 1.00 55.81 381 CYS A N 1
ATOM 3037 C CA . CYS A 1 381 ? -40.057 35.014 -19.238 1.00 55.81 381 CYS A CA 1
ATOM 3038 C C . CYS A 1 381 ? -40.898 34.067 -20.093 1.00 55.81 381 CYS A C 1
ATOM 3040 O O . CYS A 1 381 ? -41.390 34.521 -21.131 1.00 55.81 381 CYS A O 1
ATOM 3042 N N . PRO A 1 382 ? -41.042 32.780 -19.719 1.00 58.12 382 PRO A N 1
ATOM 3043 C CA . PRO A 1 382 ? -42.050 31.959 -20.356 1.00 58.12 382 PRO A CA 1
ATOM 3044 C C . PRO A 1 382 ? -43.340 32.754 -20.233 1.00 58.12 382 PRO A C 1
ATOM 3046 O O . PRO A 1 382 ? -43.728 33.151 -19.129 1.00 58.12 382 PRO A O 1
ATOM 3049 N N . GLU A 1 383 ? -43.875 33.107 -21.398 1.00 58.56 383 GLU A N 1
ATOM 3050 C CA . GLU A 1 383 ? -45.117 33.831 -21.573 1.00 58.56 383 GLU A CA 1
ATOM 3051 C C . GLU A 1 383 ? -46.089 33.279 -20.537 1.00 58.56 383 GLU A C 1
ATOM 3053 O O . GLU A 1 383 ? -46.288 32.064 -20.463 1.00 58.56 383 GLU A O 1
ATOM 3058 N N . GLN A 1 384 ? -46.579 34.147 -19.649 1.00 53.34 384 GLN A N 1
ATOM 3059 C CA . GLN A 1 384 ? -47.624 33.781 -18.708 1.00 53.34 384 GLN A CA 1
ATOM 3060 C C . GLN A 1 384 ? -48.789 33.258 -19.546 1.00 53.34 384 GLN A C 1
ATOM 3062 O O . GLN A 1 384 ? -49.568 34.046 -20.080 1.00 53.34 384 GLN A O 1
ATOM 3067 N N . GLU A 1 385 ? -48.875 31.934 -19.689 1.00 49.06 385 GLU A N 1
ATOM 3068 C CA . GLU A 1 385 ? -50.054 31.256 -20.198 1.00 49.06 385 GLU A CA 1
ATOM 3069 C C . GLU A 1 385 ? -51.217 31.765 -19.355 1.00 49.06 385 GLU A C 1
ATOM 3071 O O . GLU A 1 385 ? -51.300 31.538 -18.143 1.00 49.06 385 GLU A O 1
ATOM 3076 N N . GLN A 1 386 ? -52.059 32.563 -20.007 1.00 49.97 386 GLN A N 1
ATOM 3077 C CA . GLN A 1 386 ? -53.238 33.152 -19.410 1.00 49.97 386 GLN A CA 1
ATOM 3078 C C . GLN A 1 386 ? -54.072 32.038 -18.757 1.00 49.97 386 GLN A C 1
ATOM 3080 O O . GLN A 1 386 ? -54.295 30.995 -19.379 1.00 49.97 386 GLN A O 1
ATOM 3085 N N . PRO A 1 387 ? -54.569 32.234 -17.524 1.00 49.81 387 PRO A N 1
ATOM 3086 C CA . PRO A 1 387 ? -55.410 31.258 -16.849 1.00 49.81 387 PRO A CA 1
ATOM 3087 C C . PRO A 1 387 ? -56.800 31.274 -17.495 1.00 49.81 387 PRO A C 1
ATOM 3089 O O . PRO A 1 387 ? -57.721 31.938 -17.028 1.00 49.81 387 PRO A O 1
ATOM 3092 N N . GLY A 1 388 ? -56.941 30.555 -18.604 1.00 54.69 388 GLY A N 1
ATOM 3093 C CA . GLY A 1 388 ? -58.165 30.482 -19.387 1.00 54.69 388 GLY A CA 1
ATOM 3094 C C . GLY A 1 388 ? -58.489 29.052 -19.782 1.00 54.69 388 GLY A C 1
ATOM 3095 O O . GLY A 1 388 ? -58.394 28.717 -20.952 1.00 54.69 388 GLY A O 1
ATOM 3096 N N . SER A 1 389 ? -58.849 28.199 -18.819 1.00 49.66 389 SER A N 1
ATOM 3097 C CA . SER A 1 389 ? -59.687 27.011 -19.059 1.00 49.66 389 SER A CA 1
ATOM 3098 C C . SER A 1 389 ? -59.880 26.228 -17.761 1.00 49.66 389 SER A C 1
ATOM 3100 O O . SER A 1 389 ? -59.023 25.453 -17.332 1.00 49.66 389 SER A O 1
ATOM 3102 N N . SER A 1 390 ? -61.060 26.384 -17.174 1.00 56.31 390 SER A N 1
ATOM 3103 C CA . SER A 1 390 ? -61.656 25.487 -16.191 1.00 56.31 390 SER A CA 1
ATOM 3104 C C . SER A 1 390 ? -61.589 24.018 -16.644 1.00 56.31 390 SER A C 1
ATOM 3106 O O . SER A 1 390 ? -62.396 23.552 -17.443 1.00 56.31 390 SER A O 1
ATOM 3108 N N . ARG A 1 391 ? -60.651 23.241 -16.091 1.00 47.72 391 ARG A N 1
ATOM 3109 C CA . ARG A 1 391 ? -60.737 21.775 -16.090 1.00 47.72 391 ARG A CA 1
ATOM 3110 C C . ARG A 1 391 ? -60.695 21.246 -14.662 1.00 47.72 391 ARG A C 1
ATOM 3112 O O . ARG A 1 391 ? -59.669 21.275 -13.994 1.00 47.72 391 ARG A O 1
ATOM 3119 N N . SER A 1 392 ? -61.885 20.825 -14.237 1.00 47.62 392 SER A N 1
ATOM 3120 C CA . SER A 1 392 ? -62.224 19.821 -13.225 1.00 47.62 392 SER A CA 1
ATOM 3121 C C . SER A 1 392 ? -61.069 19.255 -12.392 1.00 47.62 392 SER A C 1
ATOM 3123 O O . SER A 1 392 ? -60.204 18.535 -12.892 1.00 47.62 392 SER A O 1
ATOM 3125 N N . ALA A 1 393 ? -61.161 19.506 -11.087 1.00 48.56 393 ALA A N 1
ATOM 3126 C CA . ALA A 1 393 ? -60.386 18.874 -10.035 1.00 48.56 393 ALA A CA 1
ATOM 3127 C C . ALA A 1 393 ? -60.419 17.335 -10.135 1.00 48.56 393 ALA A C 1
ATOM 3129 O O . ALA A 1 393 ? -61.464 16.708 -9.969 1.00 48.56 393 ALA A O 1
ATOM 3130 N N . GLY A 1 394 ? -59.251 16.735 -10.374 1.00 51.22 394 GLY A N 1
ATOM 3131 C CA . GLY A 1 394 ? -58.973 15.332 -10.069 1.00 51.22 394 GLY A CA 1
ATOM 3132 C C . GLY A 1 394 ? -58.425 15.194 -8.640 1.00 51.22 394 GLY A C 1
ATOM 3133 O O . GLY A 1 394 ? -57.805 16.133 -8.132 1.00 51.22 394 GLY A O 1
ATOM 3134 N N . PRO A 1 395 ? -58.648 14.054 -7.965 1.00 51.66 395 PRO A N 1
ATOM 3135 C CA . PRO A 1 395 ? -58.464 13.928 -6.525 1.00 51.66 395 PRO A CA 1
ATOM 3136 C C . PRO A 1 395 ? -56.991 14.036 -6.116 1.00 51.66 395 PRO A C 1
ATOM 3138 O O . PRO A 1 395 ? -56.116 13.337 -6.637 1.00 51.66 395 PRO A O 1
ATOM 3141 N N . GLN A 1 396 ? -56.742 14.905 -5.136 1.00 42.66 396 GLN A N 1
ATOM 3142 C CA . GLN A 1 396 ? -55.474 15.035 -4.429 1.00 42.66 396 GLN A CA 1
ATOM 3143 C C . GLN A 1 396 ? -55.068 13.680 -3.835 1.00 42.66 396 GLN A C 1
ATOM 3145 O O . GLN A 1 396 ? -55.720 13.158 -2.931 1.00 42.66 396 GLN A O 1
ATOM 3150 N N . ARG A 1 397 ? -53.957 13.111 -4.317 1.00 45.53 397 ARG A N 1
ATOM 3151 C CA . ARG A 1 397 ? -53.276 12.028 -3.603 1.00 45.53 397 ARG A CA 1
ATOM 3152 C C . ARG A 1 397 ? -52.587 12.622 -2.381 1.00 45.53 397 ARG A C 1
ATOM 3154 O O . ARG A 1 397 ? -51.556 13.282 -2.495 1.00 45.53 397 ARG A O 1
ATOM 3161 N N . LEU A 1 398 ? -53.190 12.365 -1.226 1.00 44.66 398 LEU A N 1
ATOM 3162 C CA . LEU A 1 398 ? -52.583 12.483 0.092 1.00 44.66 398 LEU A CA 1
ATOM 3163 C C . LEU A 1 398 ? -51.253 11.714 0.113 1.00 44.66 398 LEU A C 1
ATOM 3165 O O . LEU A 1 398 ? -51.218 10.502 -0.096 1.00 44.66 398 LEU A O 1
ATOM 3169 N N . TRP A 1 399 ? -50.159 12.429 0.365 1.00 46.59 399 TRP A N 1
ATOM 3170 C CA . TRP A 1 399 ? -48.896 11.817 0.761 1.00 46.59 399 TRP A CA 1
ATOM 3171 C C . TRP A 1 399 ? -49.006 11.379 2.229 1.00 46.59 399 TRP A C 1
ATOM 3173 O O . TRP A 1 399 ? -49.434 12.182 3.062 1.00 46.59 399 TRP A O 1
ATOM 3183 N N . PRO A 1 400 ? -48.640 10.137 2.581 1.00 50.06 400 PRO A N 1
ATOM 3184 C CA . PRO A 1 400 ? -48.721 9.677 3.955 1.00 50.06 400 PRO A CA 1
ATOM 3185 C C . PRO A 1 400 ? -47.597 10.285 4.806 1.00 50.06 400 PRO A C 1
ATOM 3187 O O . PRO A 1 400 ? -46.416 10.121 4.517 1.00 50.06 400 PRO A O 1
ATOM 3190 N N . GLY A 1 401 ? -48.018 10.976 5.867 1.00 41.09 401 GLY A N 1
ATOM 3191 C CA . GLY A 1 401 ? -47.455 10.906 7.218 1.00 41.09 401 GLY A CA 1
ATOM 3192 C C . GLY A 1 401 ? -45.940 11.008 7.378 1.00 41.09 401 GLY A C 1
ATOM 3193 O O . GLY A 1 401 ? -45.242 9.999 7.451 1.00 41.09 401 GLY A O 1
ATOM 3194 N N . PHE A 1 402 ? -45.458 12.226 7.621 1.00 42.97 402 PHE A N 1
ATOM 3195 C CA . PHE A 1 402 ? -44.253 12.439 8.420 1.00 42.97 402 PHE A CA 1
ATOM 3196 C C . PHE A 1 402 ? -44.588 12.097 9.883 1.00 42.97 402 PHE A C 1
ATOM 3198 O O . PHE A 1 402 ? -45.263 12.860 10.571 1.00 42.97 402 PHE A O 1
ATOM 3205 N N . ILE A 1 403 ? -44.165 10.920 10.346 1.00 46.62 403 ILE A N 1
ATOM 3206 C CA . ILE A 1 403 ? -44.283 10.512 11.750 1.00 46.62 403 ILE A CA 1
ATOM 3207 C C . ILE A 1 403 ? -43.225 11.278 12.549 1.00 46.62 403 ILE A C 1
ATOM 3209 O O . ILE A 1 403 ? -42.024 11.053 12.397 1.00 46.62 403 ILE A O 1
ATOM 3213 N N . GLY A 1 404 ? -43.682 12.205 13.391 1.00 43.06 404 GLY A N 1
ATOM 3214 C CA . GLY A 1 404 ? -42.858 12.853 14.402 1.00 43.06 404 GLY A CA 1
ATOM 3215 C C . GLY A 1 404 ? -42.475 11.856 15.493 1.00 43.06 404 GLY A C 1
ATOM 3216 O O . GLY A 1 404 ? -43.339 11.270 16.142 1.00 43.06 404 GLY A O 1
ATOM 3217 N N . HIS A 1 405 ? -41.175 11.665 15.707 1.00 48.88 405 HIS A N 1
ATOM 3218 C CA . HIS A 1 405 ? -40.674 10.961 16.881 1.00 48.88 405 HIS A CA 1
ATOM 3219 C C . HIS A 1 405 ? -40.807 11.864 18.110 1.00 48.88 405 HIS A C 1
ATOM 3221 O O . HIS A 1 405 ? -40.092 12.857 18.246 1.00 48.88 405 HIS A O 1
ATOM 3227 N N . GLY A 1 406 ? -41.731 11.500 19.000 1.00 44.28 406 GLY A N 1
ATOM 3228 C CA . GLY A 1 406 ? -41.813 12.034 20.352 1.00 44.28 406 GLY A CA 1
ATOM 3229 C C . GLY A 1 406 ? -40.616 11.591 21.194 1.00 44.28 406 GLY A C 1
ATOM 3230 O O . GLY A 1 406 ? -40.227 10.423 21.197 1.00 44.28 406 GLY A O 1
ATOM 3231 N N . THR A 1 407 ? -40.034 12.543 21.910 1.00 48.66 407 THR A N 1
ATOM 3232 C CA . THR A 1 407 ? -39.104 12.323 23.016 1.00 48.66 407 THR A CA 1
ATOM 3233 C C . THR A 1 407 ? -39.890 11.978 24.285 1.00 48.66 407 THR A C 1
ATOM 3235 O O . THR A 1 407 ? -40.800 12.727 24.643 1.00 48.66 407 THR A O 1
ATOM 3238 N N . PRO A 1 408 ? -39.550 10.908 25.025 1.00 60.00 408 PRO A N 1
ATOM 3239 C CA . PRO A 1 408 ? -40.053 10.743 26.378 1.00 60.00 408 PRO A CA 1
ATOM 3240 C C . PRO A 1 408 ? -39.175 11.544 27.350 1.00 60.00 408 PRO A C 1
ATOM 3242 O O . PRO A 1 408 ? -37.966 11.330 27.445 1.00 60.00 408 PRO A O 1
ATOM 3245 N N . ARG A 1 409 ? -39.799 12.476 28.077 1.00 53.47 409 ARG A N 1
ATOM 3246 C CA . ARG A 1 409 ? -39.319 12.941 29.384 1.00 53.47 409 ARG A CA 1
ATOM 3247 C C . ARG A 1 409 ? -39.933 12.030 30.454 1.00 53.47 409 ARG A C 1
ATOM 3249 O O . ARG A 1 409 ? -41.152 11.961 30.551 1.00 53.47 409 ARG A O 1
ATOM 3256 N N . GLY A 1 410 ? -39.087 11.390 31.250 1.00 54.16 410 GLY A N 1
ATOM 3257 C CA . GLY A 1 410 ? -39.365 10.892 32.604 1.00 54.16 410 GLY A CA 1
ATOM 3258 C C . GLY A 1 410 ? -38.075 11.132 33.396 1.00 54.16 410 GLY A C 1
ATOM 3259 O O . GLY A 1 410 ? -37.008 10.829 32.864 1.00 54.16 410 GLY A O 1
ATOM 3260 N N . ALA A 1 411 ? -38.097 12.007 34.404 1.00 53.22 411 ALA A N 1
ATOM 3261 C CA . ALA A 1 411 ? -38.549 11.776 35.784 1.00 53.22 411 ALA A CA 1
ATOM 3262 C C . ALA A 1 411 ? -37.462 11.058 36.588 1.00 53.22 411 ALA A C 1
ATOM 3264 O O . ALA A 1 411 ? -37.188 9.881 36.272 1.00 53.22 411 ALA A O 1
#

Sequence (411 aa):
FYEDASQLKAMVLNCFAWPLVSIFFYIVSWRDFALSSALLAYWLAFCLWPYLLLPTLPLWGAFWLHRLRDRGRCNDLLAHEQTAPLTEDGLRMLASLRSTKRMAVWLRRLVKDRGGWVDKMAALKDFARLTHKDGEPTLKFDDLIADLVGRPWVSRRVAREKRCREGHVLRLLGMGAYLPDDGWVCSGPAEHACCPAGITEVGLHLGTRRYRCLECRLDLCGLCAIGDRALPPVMRMDTTKLPMGGSVMMRAMRDFVMENEDAVDDLKEIVEGILKVAEKLKCPQELDLAFRAYMACGVASVGLGAIEILLLSRFGFLLRWAWVLLWMAIGSVVMVQGAMPIRRMRTAYRASRDFARCRDIRQRGGCTRWQFFTLDPESPCPEQEQPGSSRSAGPQRLWPGFIGHGTPRGA

Secondary structure (DSSP, 8-state):
-HHHHHHHHHHIIIIIIHHHHHHHHHHHTTSSHHHHHHHHHHHHHHHH-GGGHHHHHHHHHHHHHHHHHSHHHHHHHH--TTTS-SSHHHHHHHHHTT-HHHHHHHHHHHHHHTTEEES-HHHHHHHHHHSEETTEESS-HHHHHHHHHH-TTEEE---PPPB-TTSPBEEEEEETTSS----------TTSSS-TT-TTSTT--TTSEEEEETTT--EEEHHHHH-GGGS-TTTSS-TTSS-----HHHHHHHHHHHHTHHHHHHHHHHHHHHHHHHHHHH-TT-HHHHHHHHHHHHHHHHHHHHHHHHHHTTS-HHHHHHHHHHHHHHHHHHHHTTSHHHHHHHHHHHHHHHHHHHHHHHHTTTTTT-TTSPPPTTS-------------PPP--PPP-----PPPP--

Radius of gyration: 28.34 Å; chains: 1; bounding box: 86×67×72 Å

Organism: NCBI:txid73915